Protein AF-0000000080696019 (afdb_homodimer)

Organism: NCBI:txid629263

Nearest PDB structures (foldseek):
  3uvj-assembly1_A  TM=7.712E-01  e=7.226E-07  Homo sapiens
  8sl4-assembly1_B  TM=6.353E-01  e=3.486E-06  Homo sapiens
  7pdf-assembly1_A  TM=6.226E-01  e=7.206E-06  Bos taurus
  7d9t-assembly1_A  TM=6.934E-01  e=1.098E-04  Homo sapiens
  6r4p-assembly1_A  TM=6.340E-01  e=4.169E-05  Bos taurus

Sequence (594 aa):
GDLARQLRTSFAPPVPEPEPLPEPEYEGEEDDSEDPYLEPEEKPAPKVSARSSEAKPRLPAPPVQRRIVAEEDEDDDDEDPFADLRDQSDNSPAVRPVAASAAPVEPHNSAVLAVQLGAQDQFRRLPRARLTELLQRYRDCLDQAASLYESELHTLNDGSTLMLFHSHESGDDYLTNAICCGELLRALSHALQIEVADSGITLQLQLGLTLGEGLSGLSQIDLLLTETAQDALALSQHSRNLLLVERRINDDPLIRQRARIRPIASPEGACCVERLMEPYPSMLERQLARMHESNKAGDLARQLRTSFAPPVPEPEPLPEPEYEGEEDDSEDPYLEPEEKPAPKVSARSSEAKPRLPAPPVQRRIVAEEDEDDDDEDPFADLRDQSDNSPAVRPVAASAAPVEPHNSAVLAVQLGAQDQFRRLPRARLTELLQRYRDCLDQAASLYESELHTLNDGSTLMLFHSHESGDDYLTNAICCGELLRALSHALQIEVADSGITLQLQLGLTLGEGLSGLSQIDLLLTETAQDALALSQHSRNLLLVERRINDDPLIRQRARIRPIASPEGACCVERLMEPYPSMLERQLARMHESNKA

Foldseek 3Di:
DPVPDDDDDDDPPPPDPPDPPDPPPPPPDDDPDDDDDDDDDDDDDDDDDDDDDDDDPDPDDDDDPPPPPPDDPDDDPPPLVCVVVPPPPPPPPPPDPPDDPPDPPPWWKKKKKKKDKPPCVLVVLDDPVLSVVLLVVLVVLVVLLCVVLVWDWDADPSRMIITMFTCVVVPPCSLVSSVLSLVLSLVVVVVSCVSCVPRPDDIWMFMFMEMDIDQPPDDPVRNCPDPRNVVGNVRRVPQRSWHKYAQVSCVDPVCVVFFDKADDPPPPRIITTPGTDPPSVVVSVVSNVVVVVVVVD/DDDPPDDPDDDDDPPDPPDDPPDDDPPDDPPDDDPDPPPPDDPDPDPDDDDDDDDPDPPDDPDDPDPPPPDDPDDDPPPPVCVVVPPPPPPPPPPDPPDDPPDPPPWWKKKKKKKDKPPCVLVVLDDPVLSVVLLVVLVVLVVLLCVVLVWDWDADPSRMIITMFTCVVVPPCSLVSSVLSLVLSLVVVVVSCVSCVPRPDDIWMFMFMEMDIDQPPDDPVRNCPDPRNVVGNVRRVPQRSWHKYAQVSCVDPVCVVFFDWADDPPPPRIITTPGTDPPSVVVSVVSNVVVVVVVVD

Secondary structure (DSSP, 8-state):
--TTS---------------------------------------------------------------------------TTGGG-----------------------EEEEEEEEE--GGGGGGS-HHHHHHHHHHHHHHHHHHHHHTT-EEEE-TTS-EEEEEEHHHHGGGHHHHHHHHHHHHHHHHHHHHHHTTTTT----EEEEEEEEES-TT--HHHHHTSHHHHHHHHHHTT-SSSEEEEHHHHT-HHHHHHEEEEE-SSSTTEEEEEEEPTTHHHHHHHHHHHHHHHHH-/---TT---------------------------------------------------------------------------TTGGG-----------------------EEEEEEEEE--GGGGGGS-HHHHHHHHHHHHHHHHHHHHHTT-EEEE-TTS-EEEEEEHHHHGGGHHHHHHHHHHHHHHHHHHHHHHTTTTT----EEEEEEEEES-TT--HHHHHHSHHHHHHHHHHTT-SSSEEEEHHHHT-HHHHHHEEEEE-SSSTTEEEEEEEPTTHHHHHHHHHHHHHHHHH-

pLDDT: mean 70.82, std 32.26, range [16.31, 98.88]

Radius of gyration: 39.08 Å; Cα contacts (8 Å, |Δi|>4): 687; chains: 2; bounding box: 134×98×123 Å

Solvent-accessible surface area (backbone atoms only — not comparable to full-atom values): 36698 Å² total; per-residue (Å²): 135,72,100,76,74,69,97,85,81,73,86,66,75,75,75,76,76,78,74,77,73,80,70,80,77,78,80,77,79,70,85,75,86,71,85,79,87,83,76,85,85,76,87,80,82,84,78,90,80,80,82,87,80,85,82,80,80,80,79,77,81,80,81,85,80,79,80,77,80,74,79,82,78,84,79,81,79,80,72,60,82,61,61,78,69,60,71,79,72,78,73,69,73,78,74,67,78,82,73,74,87,66,70,83,69,70,74,38,50,25,33,34,35,20,40,34,76,41,72,60,75,56,54,73,76,43,56,66,71,57,44,52,50,48,53,48,51,50,49,50,51,51,50,52,48,28,60,76,61,67,32,50,78,45,76,47,93,88,64,35,32,41,36,35,25,40,27,86,78,51,44,90,43,19,60,58,42,48,52,51,46,52,52,47,50,52,56,49,47,54,59,53,39,61,77,36,40,54,70,78,55,67,79,34,46,19,21,6,34,26,72,41,64,60,63,77,90,54,50,70,70,60,42,60,69,33,67,46,44,44,49,7,48,58,44,12,75,58,23,72,57,35,49,26,30,38,44,72,58,62,68,32,70,71,46,55,71,41,32,47,65,42,79,43,78,41,59,80,61,30,21,33,61,75,44,65,32,86,67,51,53,61,49,48,52,52,52,50,53,52,52,54,55,57,72,74,101,139,89,68,97,80,71,68,92,83,83,71,83,75,79,77,75,77,79,77,79,75,79,78,85,83,81,81,82,85,80,83,75,84,73,81,81,78,77,71,80,81,76,75,76,77,79,80,81,81,80,80,86,77,81,77,74,78,81,75,79,82,77,80,83,79,80,79,77,77,74,78,81,77,83,78,81,78,83,72,61,80,61,63,78,71,60,71,79,73,77,74,67,74,78,75,67,78,84,72,74,86,66,70,84,72,70,72,39,49,25,36,34,35,20,40,35,75,41,71,60,75,55,53,74,75,45,56,67,72,58,44,53,51,51,52,50,52,50,49,50,52,52,51,51,49,28,60,75,60,66,33,50,79,45,76,47,93,88,64,36,32,42,36,37,25,40,27,86,79,51,43,90,42,19,61,59,42,50,53,50,46,52,52,47,49,53,57,50,48,55,59,54,40,60,77,36,39,54,71,77,56,69,78,34,46,18,21,6,35,26,72,40,66,60,61,76,90,55,50,70,69,60,41,61,69,34,67,44,46,43,49,7,49,57,44,11,74,58,24,70,57,34,48,25,30,37,45,72,57,62,68,33,71,70,46,56,71,42,33,46,64,42,79,44,80,41,60,79,63,30,21,35,62,75,44,66,31,88,67,51,53,61,48,48,52,52,51,50,54,53,53,53,55,55,72,73,101

Structure (mmCIF, N/CA/C/O backbone):
data_AF-0000000080696019-model_v1
#
loop_
_entity.id
_entity.type
_entity.pdbx_description
1 polymer 'Membrane protein'
#
loop_
_atom_site.group_PDB
_atom_site.id
_atom_site.type_symbol
_atom_site.label_atom_id
_atom_site.label_alt_id
_atom_site.label_comp_id
_atom_site.label_asym_id
_atom_site.label_entity_id
_atom_site.label_seq_id
_atom_site.pdbx_PDB_ins_code
_atom_site.Cartn_x
_atom_site.Cartn_y
_atom_site.Cartn_z
_atom_site.occupancy
_atom_site.B_iso_or_equiv
_atom_site.auth_seq_id
_atom_site.auth_comp_id
_atom_site.auth_asym_id
_atom_site.auth_atom_id
_atom_site.pdbx_PDB_model_num
ATOM 1 N N . GLY A 1 1 ? -2.936 29.906 42.031 1 18.05 1 GLY A N 1
ATOM 2 C CA . GLY A 1 1 ? -2.238 31.156 42.25 1 18.05 1 GLY A CA 1
ATOM 3 C C . GLY A 1 1 ? -0.854 30.969 42.844 1 18.05 1 GLY A C 1
ATOM 4 O O . GLY A 1 1 ? 0.112 30.734 42.125 1 18.05 1 GLY A O 1
ATOM 5 N N . ASP A 1 2 ? -0.744 31.359 44.125 1 22.27 2 ASP A N 1
ATOM 6 C CA . ASP A 1 2 ? 0.307 31.781 45.062 1 22.27 2 ASP A CA 1
ATOM 7 C C . ASP A 1 2 ? 1.14 30.578 45.5 1 22.27 2 ASP A C 1
ATOM 9 O O . ASP A 1 2 ? 2.199 30.75 46.125 1 22.27 2 ASP A O 1
ATOM 13 N N . LEU A 1 3 ? 0.326 29.5 46.031 1 24.02 3 LEU A N 1
ATOM 14 C CA . LEU A 1 3 ? 0.935 28.547 46.938 1 24.02 3 LEU A CA 1
ATOM 15 C C . LEU A 1 3 ? 2.133 27.859 46.312 1 24.02 3 LEU A C 1
ATOM 17 O O . LEU A 1 3 ? 2.463 26.719 46.625 1 24.02 3 LEU A O 1
ATOM 21 N N . ALA A 1 4 ? 2.652 28.422 45.031 1 22.89 4 ALA A N 1
ATOM 22 C CA . ALA A 1 4 ? 3.656 28.141 44 1 22.89 4 ALA A CA 1
ATOM 23 C C . ALA A 1 4 ? 5.059 28.109 44.594 1 22.89 4 ALA A C 1
ATOM 25 O O . ALA A 1 4 ? 5.906 27.328 44.188 1 22.89 4 ALA A O 1
ATOM 26 N N . ARG A 1 5 ? 5.461 29.172 45.312 1 23.59 5 ARG A N 1
ATOM 27 C CA . ARG A 1 5 ? 6.742 29.875 45.344 1 23.59 5 ARG A CA 1
ATOM 28 C C . ARG A 1 5 ? 7.707 29.234 46.344 1 23.59 5 ARG A C 1
ATOM 30 O O . ARG A 1 5 ? 8.914 29.188 46.094 1 23.59 5 ARG A O 1
ATOM 37 N N . GLN A 1 6 ? 7.332 29.141 47.656 1 21.75 6 GLN A N 1
ATOM 38 C CA . GLN A 1 6 ? 8.188 29.609 48.719 1 21.75 6 GLN A CA 1
ATOM 39 C C . GLN A 1 6 ? 9.258 28.578 49.062 1 21.75 6 GLN A C 1
ATOM 41 O O . GLN A 1 6 ? 10.367 28.938 49.469 1 21.75 6 GLN A O 1
ATOM 46 N N . LEU A 1 7 ? 8.93 27.453 49.688 1 23.56 7 LEU A N 1
ATOM 47 C CA . LEU A 1 7 ? 9.75 27.016 50.812 1 23.56 7 LEU A CA 1
ATOM 48 C C . LEU A 1 7 ? 11.117 26.547 50.312 1 23.56 7 LEU A C 1
ATOM 50 O O .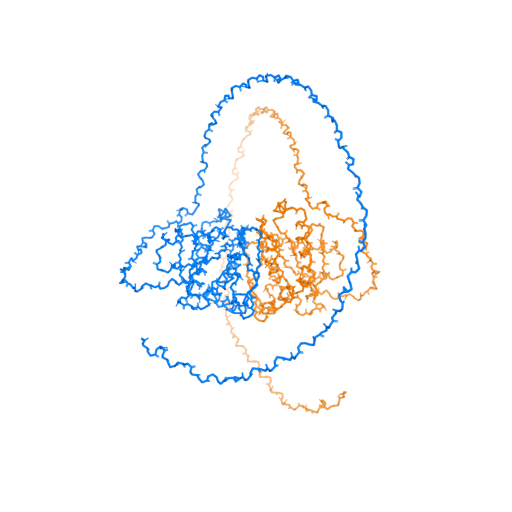 LEU A 1 7 ? 11.211 25.609 49.531 1 23.56 7 LEU A O 1
ATOM 54 N N . ARG A 1 8 ? 12.391 27.25 50.469 1 22.38 8 ARG A N 1
ATOM 55 C CA . ARG A 1 8 ? 13.688 27.797 50.094 1 22.38 8 ARG A CA 1
ATOM 56 C C . ARG A 1 8 ? 14.758 26.719 50.094 1 22.38 8 ARG A C 1
ATOM 58 O O . ARG A 1 8 ? 14.516 25.594 50.594 1 22.38 8 ARG A O 1
ATOM 65 N N . THR A 1 9 ? 16.094 27.078 50.656 1 24.16 9 THR A N 1
ATOM 66 C CA . THR A 1 9 ? 17.531 27.328 50.594 1 24.16 9 THR A CA 1
ATOM 67 C C . THR A 1 9 ? 18.297 26.203 51.281 1 24.16 9 THR A C 1
ATOM 69 O O . THR A 1 9 ? 19.469 25.953 50.969 1 24.16 9 THR A O 1
ATOM 72 N N . SER A 1 10 ? 17.906 25.828 52.5 1 23.91 10 SER A N 1
ATOM 73 C CA . SER A 1 10 ? 19.016 25.844 53.469 1 23.91 10 SER A CA 1
ATOM 74 C C . SER A 1 10 ? 19.969 24.672 53.219 1 23.91 10 SER A C 1
ATOM 76 O O . SER A 1 10 ? 21.188 24.844 53.25 1 23.91 10 SER A O 1
ATOM 78 N N . PHE A 1 11 ? 19.688 23.484 53.75 1 24.69 11 PHE A N 1
ATOM 79 C CA . PHE A 1 11 ? 20.594 22.719 54.594 1 24.69 11 PHE A CA 1
ATOM 80 C C . PHE A 1 11 ? 21.547 21.891 53.75 1 24.69 11 PHE A C 1
ATOM 82 O O . PHE A 1 11 ? 21.25 20.734 53.406 1 24.69 11 PHE A O 1
ATOM 89 N N . ALA A 1 12 ? 22.172 22.453 52.75 1 26.45 12 ALA A N 1
ATOM 90 C CA . ALA A 1 12 ? 22.938 21.656 51.812 1 26.45 12 ALA A CA 1
ATOM 91 C C . ALA A 1 12 ? 24.156 21.016 52.5 1 26.45 12 ALA A C 1
ATOM 93 O O . ALA A 1 12 ? 25.094 21.719 52.906 1 26.45 12 ALA A O 1
ATOM 94 N N . PRO A 1 13 ? 24.031 19.984 53.312 1 27.7 13 PRO A N 1
ATOM 95 C CA . PRO A 1 13 ? 25.266 19.812 54.094 1 27.7 13 PRO A CA 1
ATOM 96 C C . PRO A 1 13 ? 26.531 19.891 53.25 1 27.7 13 PRO A C 1
ATOM 98 O O . PRO A 1 13 ? 26.469 19.625 52.031 1 27.7 13 PRO A O 1
ATOM 101 N N . PRO A 1 14 ? 27.688 20.453 53.75 1 28.67 14 PRO A N 1
ATOM 102 C CA . PRO A 1 14 ? 28.938 20.844 53.125 1 28.67 14 PRO A CA 1
ATOM 103 C C . PRO A 1 14 ? 29.719 19.641 52.562 1 28.67 14 PRO A C 1
ATOM 105 O O . PRO A 1 14 ? 30.078 18.734 53.312 1 28.67 14 PRO A O 1
ATOM 108 N N . VAL A 1 15 ? 29.297 18.734 51.844 1 32.06 15 VAL A N 1
ATOM 109 C CA . VAL A 1 15 ? 30.125 17.531 51.781 1 32.06 15 VAL A CA 1
ATOM 110 C C . VAL A 1 15 ? 31.594 17.938 51.594 1 32.06 15 VAL A C 1
ATOM 112 O O . VAL A 1 15 ? 31.906 18.75 50.719 1 32.06 15 VAL A O 1
ATOM 115 N N . PRO A 1 16 ? 32.438 17.547 52.469 1 28.2 16 PRO A N 1
ATOM 116 C CA . PRO A 1 16 ? 33.844 17.984 52.719 1 28.2 16 PRO A CA 1
ATOM 117 C C . PRO A 1 16 ? 34.688 17.906 51.438 1 28.2 16 PRO A C 1
ATOM 119 O O . PRO A 1 16 ? 34.375 17.156 50.531 1 28.2 16 PRO A O 1
ATOM 122 N N . GLU A 1 17 ? 35.5 18.922 51.156 1 29.72 17 GLU A N 1
ATOM 123 C CA . GLU A 1 17 ? 36.375 19.297 50.031 1 29.72 17 GLU A CA 1
ATOM 124 C C . GLU A 1 17 ? 37.438 18.234 49.781 1 29.72 17 GLU A C 1
ATOM 126 O O . GLU A 1 17 ? 38.25 17.953 50.688 1 29.72 17 GLU A O 1
ATOM 131 N N . PRO A 1 18 ? 37.031 17 49.25 1 30.73 18 PRO A N 1
ATOM 132 C CA . PRO A 1 18 ? 38.156 16.078 49.406 1 30.73 18 PRO A CA 1
ATOM 133 C C . PRO A 1 18 ? 39.5 16.75 49.094 1 30.73 18 PRO A C 1
ATOM 135 O O . PRO A 1 18 ? 39.562 17.719 48.344 1 30.73 18 PRO A O 1
ATOM 138 N N . GLU A 1 19 ? 40.531 16.531 49.906 1 29.19 19 GLU A N 1
ATOM 139 C CA . GLU A 1 19 ? 41.875 17.078 50 1 29.19 19 GLU A CA 1
ATOM 140 C C . GLU A 1 19 ? 42.625 16.906 48.719 1 29.19 19 GLU A C 1
ATOM 142 O O . GLU A 1 19 ? 42.531 15.875 48.062 1 29.19 19 GLU A O 1
ATOM 147 N N . PRO A 1 20 ? 43.094 18.031 48 1 30.77 20 PRO A N 1
ATOM 148 C CA . PRO A 1 20 ? 43.719 18.109 46.688 1 30.77 20 PRO A CA 1
ATOM 149 C C . PRO A 1 20 ? 44.906 17.172 46.562 1 30.77 20 PRO A C 1
ATOM 151 O O . PRO A 1 20 ? 45.781 17.141 47.406 1 30.77 20 PRO A O 1
ATOM 154 N N . LEU A 1 21 ? 44.719 15.93 46.188 1 30.25 21 LEU A N 1
ATOM 155 C CA . LEU A 1 21 ? 45.875 15.062 46.281 1 30.25 21 LEU A CA 1
ATOM 156 C C . LEU A 1 21 ? 47.125 15.766 45.719 1 30.25 21 LEU A C 1
ATOM 158 O O . LEU A 1 21 ? 47.031 16.547 44.781 1 30.25 21 LEU A O 1
ATOM 162 N N . PRO A 1 22 ? 48.219 15.766 46.5 1 29.58 22 PRO A N 1
ATOM 163 C CA . PRO A 1 22 ? 49.438 16.547 46.219 1 29.58 22 PRO A CA 1
ATOM 164 C C . PRO A 1 22 ? 50.031 16.234 44.844 1 29.58 22 PRO A C 1
ATOM 166 O O . PRO A 1 22 ? 50.156 15.055 44.469 1 29.58 22 PRO A O 1
ATOM 169 N N . GLU A 1 23 ? 49.781 16.953 43.781 1 28.62 23 GLU A N 1
ATOM 170 C CA . GLU A 1 23 ? 50.25 16.703 42.406 1 28.62 23 GLU A CA 1
ATOM 171 C C . GLU A 1 23 ? 51.75 16.453 42.375 1 28.62 23 GLU A C 1
ATOM 173 O O . GLU A 1 23 ? 52.531 17.203 43 1 28.62 23 GLU A O 1
ATOM 178 N N . PRO A 1 24 ? 52.219 15.289 42.281 1 28.38 24 PRO A N 1
ATOM 179 C CA . PRO A 1 24 ? 53.656 15.039 42.438 1 28.38 24 PRO A CA 1
ATOM 180 C C . PRO A 1 24 ? 54.531 16.016 41.656 1 28.38 24 PRO A C 1
ATOM 182 O O . PRO A 1 24 ? 54.062 16.547 40.625 1 28.38 24 PRO A O 1
ATOM 185 N N . GLU A 1 25 ? 55.375 16.75 42.188 1 24.66 25 GLU A N 1
ATOM 186 C CA . GLU A 1 25 ? 56.312 17.797 41.781 1 24.66 25 GLU A CA 1
ATOM 187 C C . GLU A 1 25 ? 57.312 17.266 40.75 1 24.66 25 GLU A C 1
ATOM 189 O O . GLU A 1 25 ? 58.25 16.547 41.125 1 24.66 25 GLU A O 1
ATOM 194 N N . TYR A 1 26 ? 56.969 16.531 39.719 1 22.7 26 TYR A N 1
ATOM 195 C CA . TYR A 1 26 ? 58.094 16 38.969 1 22.7 26 TYR A CA 1
ATOM 196 C C . TYR A 1 26 ? 59.031 17.125 38.5 1 22.7 26 TYR A C 1
ATOM 198 O O . TYR A 1 26 ? 58.594 18.109 37.938 1 22.7 26 TYR A O 1
ATOM 206 N N . GLU A 1 27 ? 60.219 17.344 39.062 1 22.92 27 GLU A N 1
ATOM 207 C CA . GLU A 1 27 ? 61.344 18.25 38.938 1 22.92 27 GLU A CA 1
ATOM 208 C C . GLU A 1 27 ? 62 18.172 37.562 1 22.92 27 GLU A C 1
ATOM 210 O O . GLU A 1 27 ? 62.719 17.219 37.281 1 22.92 27 GLU A O 1
ATOM 215 N N . GLY A 1 28 ? 61.25 18.141 36.438 1 21.44 28 GLY A N 1
ATOM 216 C CA . GLY A 1 28 ? 61.969 17.906 35.188 1 21.44 28 GLY A CA 1
ATOM 217 C C . GLY A 1 28 ? 63.094 18.922 34.938 1 21.44 28 GLY A C 1
ATOM 218 O O . GLY A 1 28 ? 62.875 20.125 35.094 1 21.44 28 GLY A O 1
ATOM 219 N N . GLU A 1 29 ? 64.312 18.672 35.062 1 21.03 29 GLU A N 1
ATOM 220 C CA . GLU A 1 29 ? 65.562 19.344 34.844 1 21.03 29 GLU A CA 1
ATOM 221 C C . GLU A 1 29 ? 65.688 19.859 33.406 1 21.03 29 GLU A C 1
ATOM 223 O O . GLU A 1 29 ? 65.375 19.156 32.469 1 21.03 29 GLU A O 1
ATOM 228 N N . GLU A 1 30 ? 65.75 21.156 33.125 1 21.41 30 GLU A N 1
ATOM 229 C CA . GLU A 1 30 ? 65.875 22.078 31.984 1 21.41 30 GLU A CA 1
ATOM 230 C C . GLU A 1 30 ? 67.125 21.859 31.188 1 21.41 30 GLU A C 1
ATOM 232 O O . GLU A 1 30 ? 67.375 22.547 30.188 1 21.41 30 GLU A O 1
ATOM 237 N N . ASP A 1 31 ? 67.562 20.828 30.672 1 22.62 31 ASP A N 1
ATOM 238 C CA . ASP A 1 31 ? 68.875 21 30.109 1 22.62 31 ASP A CA 1
ATOM 239 C C . ASP A 1 31 ? 68.875 21.953 28.922 1 22.62 31 ASP A C 1
ATOM 241 O O . ASP A 1 31 ? 68.062 21.797 28.016 1 22.62 31 ASP A O 1
ATOM 245 N N . ASP A 1 32 ? 69.5 23.25 28.828 1 20.72 32 ASP A N 1
ATOM 246 C CA . ASP A 1 32 ? 69.75 24.453 28.047 1 20.72 32 ASP A CA 1
ATOM 247 C C . ASP A 1 32 ? 70.438 24.125 26.734 1 20.72 32 ASP A C 1
ATOM 249 O O . ASP A 1 32 ? 70.938 25.031 26.031 1 20.72 32 ASP A O 1
ATOM 253 N N . SER A 1 33 ? 70.812 22.953 26.234 1 20.8 33 SER A N 1
ATOM 254 C CA . SER A 1 33 ? 72 23.125 25.359 1 20.8 33 SER A CA 1
ATOM 255 C C . SER A 1 33 ? 71.625 23.859 24.078 1 20.8 33 SER A C 1
ATOM 257 O O . SER A 1 33 ? 70.562 23.656 23.531 1 20.8 33 SER A O 1
ATOM 259 N N . GLU A 1 34 ? 72.312 25.047 23.609 1 20.45 34 GLU A N 1
ATOM 260 C CA . GLU A 1 34 ? 72.5 26.141 22.641 1 20.45 34 GLU A CA 1
ATOM 261 C C . GLU A 1 34 ? 72.812 25.594 21.25 1 20.45 34 GLU A C 1
ATOM 263 O O . GLU A 1 34 ? 72.938 26.375 20.312 1 20.45 34 GLU A O 1
ATOM 268 N N . ASP A 1 35 ? 72.375 24.484 20.672 1 21.81 35 ASP A N 1
ATOM 269 C CA . ASP A 1 35 ? 73.312 24.297 19.547 1 21.81 35 ASP A CA 1
ATOM 270 C C . ASP A 1 35 ? 73.125 25.375 18.5 1 21.81 35 ASP A C 1
ATOM 272 O O . ASP A 1 35 ? 72 25.859 18.297 1 21.81 35 ASP A O 1
ATOM 276 N N . PRO A 1 36 ? 74.125 25.766 17.516 1 21.39 36 PRO A N 1
ATOM 277 C CA . PRO A 1 36 ? 74.688 26.828 16.672 1 21.39 36 PRO A CA 1
ATOM 278 C C . PRO A 1 36 ? 74 26.906 15.312 1 21.39 36 PRO A C 1
ATOM 280 O O . PRO A 1 36 ? 74.375 27.766 14.492 1 21.39 36 PRO A O 1
ATOM 283 N N . TYR A 1 37 ? 73.062 26.062 14.852 1 19.78 37 TYR A N 1
ATOM 284 C CA . TYR A 1 37 ? 73.25 25.828 13.43 1 19.78 37 TYR A CA 1
ATOM 285 C C . TYR A 1 37 ? 73.062 27.125 12.633 1 19.78 37 TYR A C 1
ATOM 287 O O . TYR A 1 37 ? 72.375 28.047 13.078 1 19.78 37 TYR A O 1
ATOM 295 N N . LEU A 1 38 ? 73.75 27.188 11.328 1 19.08 38 LEU A N 1
ATOM 296 C CA . LEU A 1 38 ? 74.312 28.016 10.258 1 19.08 38 LEU A CA 1
ATOM 297 C C . LEU A 1 38 ? 73.188 28.625 9.422 1 19.08 38 LEU A C 1
ATOM 299 O O . LEU A 1 38 ? 72.062 28.047 9.32 1 19.08 38 LEU A O 1
ATOM 303 N N . GLU A 1 39 ? 73.375 29.891 8.977 1 19.05 39 GLU A N 1
ATOM 304 C CA . GLU A 1 39 ? 72.812 31.062 8.312 1 19.05 39 GLU A CA 1
ATOM 305 C C . GLU A 1 39 ? 72.562 30.797 6.836 1 19.05 39 GLU A C 1
ATOM 307 O O . GLU A 1 39 ? 72.125 31.688 6.098 1 19.05 39 GLU A O 1
ATOM 312 N N . PRO A 1 40 ? 71.875 29.656 6.336 1 19.97 40 PRO A N 1
ATOM 313 C CA . PRO A 1 40 ? 72.188 29.719 4.906 1 19.97 40 PRO A CA 1
ATOM 314 C C . PRO A 1 40 ? 71.688 31.016 4.25 1 19.97 40 PRO A C 1
ATOM 316 O O . PRO A 1 40 ? 70.75 31.656 4.758 1 19.97 40 PRO A O 1
ATOM 319 N N . GLU A 1 41 ? 72.312 31.328 3 1 17.88 41 GLU A N 1
ATOM 320 C CA . GLU A 1 41 ? 72.625 32.375 2.033 1 17.88 41 GLU A CA 1
ATOM 321 C C . GLU A 1 41 ? 71.375 32.719 1.199 1 17.88 41 GLU A C 1
ATOM 323 O O . GLU A 1 41 ? 70.5 31.875 0.94 1 17.88 41 GLU A O 1
ATOM 328 N N . GLU A 1 42 ? 71.188 34.031 0.863 1 17.8 42 GLU A N 1
ATOM 329 C CA . GLU A 1 42 ? 70.375 35.062 0.314 1 17.8 42 GLU A CA 1
ATOM 330 C C . GLU A 1 42 ? 70.125 34.875 -1.178 1 17.8 42 GLU A C 1
ATOM 332 O O . GLU A 1 42 ? 69.375 35.625 -1.8 1 17.8 42 GLU A O 1
ATOM 337 N N . LYS A 1 43 ? 70.375 33.75 -1.984 1 18.91 43 LYS A N 1
ATOM 338 C CA . LYS A 1 43 ? 70.688 34.312 -3.299 1 18.91 43 LYS A CA 1
ATOM 339 C C . LYS A 1 43 ? 69.438 34.938 -3.934 1 18.91 43 LYS A C 1
ATOM 341 O O . LYS A 1 43 ? 68.312 34.438 -3.766 1 18.91 43 LYS A O 1
ATOM 346 N N . PRO A 1 44 ? 69.562 36.062 -4.75 1 18.3 44 PRO A N 1
ATOM 347 C CA . PRO A 1 44 ? 68.812 37.156 -5.367 1 18.3 44 PRO A CA 1
ATOM 348 C C . PRO A 1 44 ? 67.938 36.719 -6.543 1 18.3 44 PRO A C 1
ATOM 350 O O . PRO A 1 44 ? 68.312 35.844 -7.297 1 18.3 44 PRO A O 1
ATOM 353 N N . ALA A 1 45 ? 66.688 36.625 -6.402 1 19.48 45 ALA A N 1
ATOM 354 C CA . ALA A 1 45 ? 65.688 36.344 -7.438 1 19.48 45 ALA A CA 1
ATOM 355 C C . ALA A 1 45 ? 65.875 37.281 -8.625 1 19.48 45 ALA A C 1
ATOM 357 O O . ALA A 1 45 ? 65.875 38.531 -8.461 1 19.48 45 ALA A O 1
ATOM 358 N N . PRO A 1 46 ? 66.312 36.781 -9.82 1 17.7 46 PRO A N 1
ATOM 359 C CA . PRO A 1 46 ? 66.625 37.594 -11 1 17.7 46 PRO A CA 1
ATOM 360 C C . PRO A 1 46 ? 65.375 38.312 -11.539 1 17.7 46 PRO A C 1
ATOM 362 O O . PRO A 1 46 ? 64.25 37.938 -11.164 1 17.7 46 PRO A O 1
ATOM 365 N N . LYS A 1 47 ? 65.375 38.781 -12.914 1 17.94 47 LYS A N 1
ATOM 366 C CA . LYS A 1 47 ? 65.25 39.938 -13.797 1 17.94 47 LYS A CA 1
ATOM 367 C C . LYS A 1 47 ? 63.969 39.844 -14.625 1 17.94 47 LYS A C 1
ATOM 369 O O . LYS A 1 47 ? 63.594 40.812 -15.305 1 17.94 47 LYS A O 1
ATOM 374 N N . VAL A 1 48 ? 63.125 38.719 -14.758 1 20.28 48 VAL A N 1
ATOM 375 C CA . VAL A 1 48 ? 62.75 38.625 -16.172 1 20.28 48 VAL A CA 1
ATOM 376 C C . VAL A 1 48 ? 61.781 39.75 -16.531 1 20.28 48 VAL A C 1
ATOM 378 O O . VAL A 1 48 ? 60.969 40.156 -15.695 1 20.28 48 VAL A O 1
ATOM 381 N N . SER A 1 49 ? 61.938 40.375 -17.812 1 16.31 49 SER A N 1
ATOM 382 C CA . SER A 1 49 ? 61.625 41.531 -18.656 1 16.31 49 SER A CA 1
ATOM 383 C C . SER A 1 49 ? 60.156 41.5 -19.094 1 16.31 49 SER A C 1
ATOM 385 O O . SER A 1 49 ? 59.531 40.438 -19.109 1 16.31 49 SER A O 1
ATOM 387 N N . ALA A 1 50 ? 59.625 42.688 -19.5 1 18.44 50 ALA A N 1
ATOM 388 C CA . ALA A 1 50 ? 58.438 43.531 -19.656 1 18.44 50 ALA A CA 1
ATOM 389 C C . ALA A 1 50 ? 57.75 43.25 -20.969 1 18.44 50 ALA A C 1
ATOM 391 O O . ALA A 1 50 ? 56.875 44.031 -21.406 1 18.44 50 ALA A O 1
ATOM 392 N N . ARG A 1 51 ? 57.625 41.938 -21.453 1 19.5 51 ARG A N 1
ATOM 393 C CA . ARG A 1 51 ? 57.281 42 -22.875 1 19.5 51 ARG A CA 1
ATOM 394 C C . ARG A 1 51 ? 56.031 42.812 -23.094 1 19.5 51 ARG A C 1
ATOM 396 O O . ARG A 1 51 ? 55.188 42.906 -22.203 1 19.5 51 ARG A O 1
ATOM 403 N N . SER A 1 52 ? 55.75 43.25 -24.438 1 17.98 52 SER A N 1
ATOM 404 C CA . SER A 1 52 ? 55.188 44.281 -25.297 1 17.98 52 SER A CA 1
ATOM 405 C C . SER A 1 52 ? 53.656 44.125 -25.406 1 17.98 52 SER A C 1
ATOM 407 O O . SER A 1 52 ? 53.125 43.031 -25.203 1 17.98 52 SER A O 1
ATOM 409 N N . SER A 1 53 ? 52.875 45.188 -25.844 1 19.94 53 SER A N 1
ATOM 410 C CA . SER A 1 53 ? 51.688 46.062 -25.766 1 19.94 53 SER A CA 1
ATOM 411 C C . SER A 1 53 ? 50.625 45.625 -26.797 1 19.94 53 SER A C 1
ATOM 413 O O . SER A 1 53 ? 49.625 46.281 -26.969 1 19.94 53 SER A O 1
ATOM 415 N N . GLU A 1 54 ? 50.781 44.406 -27.516 1 20.05 54 GLU A N 1
ATOM 416 C CA . GLU A 1 54 ? 50.156 44.594 -28.828 1 20.05 54 GLU A CA 1
ATOM 417 C C . GLU A 1 54 ? 48.656 44.812 -28.672 1 20.05 54 GLU A C 1
ATOM 419 O O . GLU A 1 54 ? 48.031 44.281 -27.75 1 20.05 54 GLU A O 1
ATOM 424 N N . ALA A 1 55 ? 48.062 45.656 -29.656 1 19.81 55 ALA A N 1
ATOM 425 C CA . ALA A 1 55 ? 46.906 46.5 -29.891 1 19.81 55 ALA A CA 1
ATOM 426 C C . ALA A 1 55 ? 45.625 45.656 -30.062 1 19.81 55 ALA A C 1
ATOM 428 O O . ALA A 1 55 ? 45.688 44.562 -30.625 1 19.81 55 ALA A O 1
ATOM 429 N N . LYS A 1 56 ? 44.531 45.969 -29.422 1 22.2 56 LYS A N 1
ATOM 430 C CA . LYS A 1 56 ? 43.188 45.562 -29.062 1 22.2 56 LYS A CA 1
ATOM 431 C C . LYS A 1 56 ? 42.25 45.594 -30.25 1 22.2 56 LYS A C 1
ATOM 433 O O . LYS A 1 56 ? 41.875 46.688 -30.719 1 22.2 56 LYS A O 1
ATOM 438 N N . PRO A 1 57 ? 42.438 44.688 -31.328 1 24.23 57 PRO A N 1
ATOM 439 C CA . PRO A 1 57 ? 41.594 44.969 -32.5 1 24.23 57 PRO A CA 1
ATOM 440 C C . PRO A 1 57 ? 40.094 45.031 -32.156 1 24.23 57 PRO A C 1
ATOM 442 O O . PRO A 1 57 ? 39.656 44.344 -31.219 1 24.23 57 PRO A O 1
ATOM 445 N N . ARG A 1 58 ? 39.375 46.062 -32.531 1 23.86 58 ARG A N 1
ATOM 446 C CA . ARG A 1 58 ? 38.031 46.656 -32.281 1 23.86 58 ARG A CA 1
ATOM 447 C C . ARG A 1 58 ? 36.938 45.781 -32.906 1 23.86 58 ARG A C 1
ATOM 449 O O . ARG A 1 58 ? 36.906 45.562 -34.094 1 23.86 58 ARG A O 1
ATOM 456 N N . LEU A 1 59 ? 36.594 44.656 -32.219 1 24.77 59 LEU A N 1
ATOM 457 C CA . LEU A 1 59 ? 35.625 43.688 -32.75 1 24.77 59 LEU A CA 1
ATOM 458 C C . LEU A 1 59 ? 34.312 44.375 -33.094 1 24.77 59 LEU A C 1
ATOM 460 O O . LEU A 1 59 ? 33.812 45.25 -32.344 1 24.77 59 LEU A O 1
ATOM 464 N N . PRO A 1 60 ? 33.938 44.344 -34.438 1 26.69 60 PRO A N 1
ATOM 465 C CA . PRO A 1 60 ? 32.781 45 -35.062 1 26.69 60 PRO A CA 1
ATOM 466 C C . PRO A 1 60 ? 31.469 44.688 -34.375 1 26.69 60 PRO A C 1
ATOM 468 O O . PRO A 1 60 ? 31.359 43.656 -33.688 1 26.69 60 PRO A O 1
ATOM 471 N N . ALA A 1 61 ? 30.469 45.625 -34.344 1 27.98 61 ALA A N 1
ATOM 472 C CA . ALA A 1 61 ? 29.234 45.906 -33.625 1 27.98 61 ALA A CA 1
ATOM 473 C C . ALA A 1 61 ? 28.141 44.906 -34 1 27.98 61 ALA A C 1
ATOM 475 O O . ALA A 1 61 ? 27.891 44.688 -35.188 1 27.98 61 ALA A O 1
ATOM 476 N N . PRO A 1 62 ? 27.875 43.875 -33.156 1 27.64 62 PRO A N 1
ATOM 477 C CA . PRO A 1 62 ? 26.969 42.75 -33.5 1 27.64 62 PRO A CA 1
ATOM 478 C C . PRO A 1 62 ? 25.578 43.25 -33.906 1 27.64 62 PRO A C 1
ATOM 480 O O . PRO A 1 62 ? 25.156 44.312 -33.469 1 27.64 62 PRO A O 1
ATOM 483 N N . PRO A 1 63 ? 25.016 42.812 -35.062 1 29.95 63 PRO A N 1
ATOM 484 C CA . PRO A 1 63 ? 23.766 43.219 -35.688 1 29.95 63 PRO A CA 1
ATOM 485 C C . PRO A 1 63 ? 22.562 43.094 -34.781 1 29.95 63 PRO A C 1
ATOM 487 O O . PRO A 1 63 ? 22.578 42.281 -33.844 1 29.95 63 PRO A O 1
ATOM 490 N N . VAL A 1 64 ? 21.562 44 -34.844 1 25.45 64 VAL A N 1
ATOM 491 C CA . VAL A 1 64 ? 20.375 44.344 -34.062 1 25.45 64 VAL A CA 1
ATOM 492 C C . VAL A 1 64 ? 19.359 43.188 -34.156 1 25.45 64 VAL A C 1
ATOM 494 O O . VAL A 1 64 ? 19 42.75 -35.25 1 25.45 64 VAL A O 1
ATOM 497 N N . GLN A 1 65 ? 19.25 42.375 -33.156 1 24.28 65 GLN A N 1
ATOM 498 C CA . GLN A 1 65 ? 18.406 41.219 -32.938 1 24.28 65 GLN A CA 1
ATOM 499 C C . GLN A 1 65 ? 16.922 41.562 -33.031 1 24.28 65 GLN A C 1
ATOM 501 O O . GLN A 1 65 ? 16.438 42.469 -32.312 1 24.28 65 GLN A O 1
ATOM 506 N N . ARG A 1 66 ? 16.312 41.531 -34.281 1 26.45 66 ARG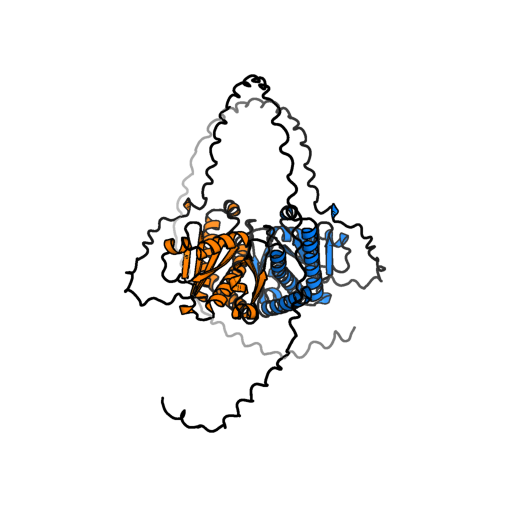 A N 1
ATOM 507 C CA . ARG A 1 66 ? 14.883 41.75 -34.5 1 26.45 66 ARG A CA 1
ATOM 508 C C . ARG A 1 66 ? 14.031 40.906 -33.562 1 26.45 66 ARG A C 1
ATOM 510 O O . ARG A 1 66 ? 14.242 39.688 -33.469 1 26.45 66 ARG A O 1
ATOM 517 N N . ARG A 1 67 ? 13.203 41.469 -32.688 1 26.34 67 ARG A N 1
ATOM 518 C CA . ARG A 1 67 ? 12.258 41.062 -31.656 1 26.34 67 ARG A CA 1
ATOM 519 C C . ARG A 1 67 ? 11.094 40.281 -32.281 1 26.34 67 ARG A C 1
ATOM 521 O O . ARG A 1 67 ? 10.281 40.844 -33 1 26.34 67 ARG A O 1
ATOM 528 N N . ILE A 1 68 ? 11.312 39.094 -32.812 1 25.34 68 ILE A N 1
ATOM 529 C CA . ILE A 1 68 ? 10.148 38.375 -33.344 1 25.34 68 ILE A CA 1
ATOM 530 C C . ILE A 1 68 ? 9.133 38.156 -32.219 1 25.34 68 ILE A C 1
ATOM 532 O O . ILE A 1 68 ? 9.461 37.562 -31.188 1 25.34 68 ILE A O 1
ATOM 536 N N . VAL A 1 69 ? 8.07 38.938 -32.094 1 22.27 69 VAL A N 1
ATOM 537 C CA . VAL A 1 69 ? 6.891 38.875 -31.234 1 22.27 69 VAL A CA 1
ATOM 538 C C . VAL A 1 69 ? 6.184 37.531 -31.391 1 22.27 69 VAL A C 1
ATOM 540 O O . VAL A 1 69 ? 5.715 37.188 -32.469 1 22.27 69 VAL A O 1
ATOM 543 N N . ALA A 1 70 ? 6.605 36.5 -30.703 1 25.69 70 ALA A N 1
ATOM 544 C CA . ALA A 1 70 ? 5.934 35.219 -30.656 1 25.69 70 ALA A CA 1
ATOM 545 C C . ALA A 1 70 ? 4.445 35.375 -30.359 1 25.69 70 ALA A C 1
ATOM 547 O O . ALA A 1 70 ? 4.07 36.094 -29.422 1 25.69 70 ALA A O 1
ATOM 548 N N . GLU A 1 71 ? 3.619 35.156 -31.297 1 26.8 71 GLU A N 1
ATOM 549 C CA . GLU A 1 71 ? 2.17 35.031 -31.203 1 26.8 71 GLU A CA 1
ATOM 550 C C . GLU A 1 71 ? 1.78 34.156 -30 1 26.8 71 GLU A C 1
ATOM 552 O O . GLU A 1 71 ? 2.389 33.125 -29.766 1 26.8 71 GLU A O 1
ATOM 557 N N . GLU A 1 72 ? 1.148 34.688 -28.922 1 27.5 72 GLU A N 1
ATOM 558 C CA . GLU A 1 72 ? 0.513 34.156 -27.719 1 27.5 72 GLU A CA 1
ATOM 559 C C . GLU A 1 72 ? -0.37 32.969 -28.047 1 27.5 72 GLU A C 1
ATOM 561 O O . GLU A 1 72 ? -1.32 33.062 -28.828 1 27.5 72 GLU A O 1
ATOM 566 N N . ASP A 1 73 ? 0.143 31.734 -28.109 1 30.47 73 ASP A N 1
ATOM 567 C CA . ASP A 1 73 ? -0.647 30.516 -28.219 1 30.47 73 ASP A CA 1
ATOM 568 C C . ASP A 1 73 ? -1.8 30.516 -27.219 1 30.47 73 ASP A C 1
ATOM 570 O O . ASP A 1 73 ? -1.635 30.938 -26.078 1 30.47 73 ASP A O 1
ATOM 574 N N . GLU A 1 74 ? -3.084 30.344 -27.641 1 31.83 74 GLU A N 1
ATOM 575 C CA . GLU A 1 74 ? -4.375 30.125 -27 1 31.83 74 GLU A CA 1
ATOM 576 C C . GLU A 1 74 ? -4.293 29 -25.953 1 31.83 74 GLU A C 1
ATOM 578 O O . GLU A 1 74 ? -3.797 27.906 -26.25 1 31.83 74 GLU A O 1
ATOM 583 N N . ASP A 1 75 ? -4.305 29.234 -24.625 1 33.59 75 ASP A N 1
ATOM 584 C CA . ASP A 1 75 ? -4.32 28.5 -23.359 1 33.59 75 ASP A CA 1
ATOM 585 C C . ASP A 1 75 ? -5.363 27.375 -23.391 1 33.59 75 ASP A C 1
ATOM 587 O O . ASP A 1 75 ? -6.539 27.625 -23.672 1 33.59 75 ASP A O 1
ATOM 591 N N . ASP A 1 76 ? -5.031 26.141 -23.672 1 37.88 76 ASP A N 1
ATOM 592 C CA . ASP A 1 76 ? -5.805 24.922 -23.438 1 37.88 76 ASP A CA 1
ATOM 593 C C . ASP A 1 76 ? -6.504 24.969 -22.094 1 37.88 76 ASP A C 1
ATOM 595 O O . ASP A 1 76 ? -5.844 25.078 -21.047 1 37.88 76 ASP A O 1
ATOM 599 N N . ASP A 1 77 ? -7.809 25.328 -21.922 1 38.53 77 ASP A N 1
ATOM 600 C CA . ASP A 1 77 ? -8.758 25.297 -20.812 1 38.53 77 ASP A CA 1
ATOM 601 C C . ASP A 1 77 ? -8.734 23.938 -20.109 1 38.53 77 ASP A C 1
ATOM 603 O O . ASP A 1 77 ? -9.172 22.938 -20.672 1 38.53 77 ASP A O 1
ATOM 607 N N . ASP A 1 78 ? -7.758 23.562 -19.344 1 39.94 78 ASP A N 1
ATOM 608 C CA . ASP A 1 78 ? -7.836 22.484 -18.375 1 39.94 78 ASP A CA 1
ATOM 609 C C . ASP A 1 78 ? -9.188 22.469 -17.672 1 39.94 78 ASP A C 1
ATOM 611 O O . ASP A 1 78 ? -9.398 23.188 -16.688 1 39.94 78 ASP A O 1
ATOM 615 N N . GLU A 1 79 ? -10.289 22.094 -18.281 1 43 79 GLU A N 1
ATOM 616 C CA . GLU A 1 79 ? -11.617 21.922 -17.719 1 43 79 GLU A CA 1
ATOM 617 C C . GLU A 1 79 ? -11.578 21 -16.5 1 43 79 GLU A C 1
ATOM 619 O O . GLU A 1 79 ? -11.07 19.875 -16.562 1 43 79 GLU A O 1
ATOM 624 N N . ASP A 1 80 ? -11.648 21.5 -15.289 1 44.5 80 ASP A N 1
ATOM 625 C CA . ASP A 1 80 ? -11.82 20.812 -14.008 1 44.5 80 ASP A CA 1
ATOM 626 C C . ASP A 1 80 ? -12.922 19.75 -14.094 1 44.5 80 ASP A C 1
ATOM 628 O O . ASP A 1 80 ? -14.094 20.078 -14.273 1 44.5 80 ASP A O 1
ATOM 632 N N . PRO A 1 81 ? -12.648 18.641 -14.391 1 49.25 81 PRO A N 1
ATOM 633 C CA . PRO A 1 81 ? -13.672 17.609 -14.57 1 49.25 81 PRO A CA 1
ATOM 634 C C . PRO A 1 81 ? -14.656 17.547 -13.406 1 49.25 81 PRO A C 1
ATOM 636 O O . PRO A 1 81 ? -15.711 16.906 -13.516 1 49.25 81 PRO A O 1
ATOM 639 N N . PHE A 1 82 ? -14.203 18 -12.266 1 45.03 82 PHE A N 1
ATOM 640 C CA . PHE A 1 82 ? -15.102 17.938 -11.117 1 45.03 82 PHE A CA 1
ATOM 641 C C . PHE A 1 82 ? -16 19.156 -11.062 1 45.03 82 PHE A C 1
ATOM 643 O O . PHE A 1 82 ? -16.766 19.328 -10.117 1 45.03 82 PHE A O 1
ATOM 650 N N . ALA A 1 83 ? -15.867 20 -12.008 1 47.97 83 ALA A N 1
ATOM 651 C CA . ALA A 1 83 ? -16.625 21.25 -12 1 47.97 83 ALA A CA 1
ATOM 652 C C . ALA A 1 83 ? -18.125 20.969 -11.883 1 47.97 83 ALA A C 1
ATOM 654 O O . ALA A 1 83 ? -18.828 21.641 -11.125 1 47.97 83 ALA A O 1
ATOM 655 N N . ASP A 1 84 ? -18.5 19.922 -12.547 1 49.03 84 ASP A N 1
ATOM 656 C CA . ASP A 1 84 ? -19.938 19.719 -12.688 1 49.03 84 ASP A CA 1
ATOM 657 C C . ASP A 1 84 ? -20.516 19.016 -11.461 1 49.03 84 ASP A C 1
ATOM 659 O O . ASP A 1 84 ? -21.734 18.875 -11.344 1 49.03 84 ASP A O 1
ATOM 663 N N . LEU A 1 85 ? -19.688 18.359 -10.789 1 43.09 85 LEU A N 1
ATOM 664 C CA . LEU A 1 85 ? -20.219 17.578 -9.664 1 43.09 85 LEU A CA 1
ATOM 665 C C . LEU A 1 85 ? -20.328 18.438 -8.414 1 43.09 85 LEU A C 1
ATOM 667 O O . LEU A 1 85 ? -20.688 17.938 -7.344 1 43.09 85 LEU A O 1
ATOM 671 N N . ARG A 1 86 ? -19.922 19.688 -8.477 1 38.44 86 ARG A N 1
ATOM 672 C CA . ARG A 1 86 ? -20.047 20.562 -7.316 1 38.44 86 ARG A CA 1
ATOM 673 C C . ARG A 1 86 ? -21.5 20.953 -7.086 1 38.44 86 ARG A C 1
ATOM 675 O O . ARG A 1 86 ? -22.109 21.672 -7.898 1 38.44 86 ARG A O 1
ATOM 682 N N . ASP A 1 87 ? -22.281 20.109 -6.516 1 39.91 87 ASP A N 1
ATOM 683 C CA . ASP A 1 87 ? -23.609 20.453 -6.035 1 39.91 87 ASP A CA 1
ATOM 684 C C . ASP A 1 87 ? -23.578 21.734 -5.207 1 39.91 87 ASP A C 1
ATOM 686 O O . ASP A 1 87 ? -22.656 21.953 -4.418 1 39.91 87 ASP A O 1
ATOM 690 N N . GLN A 1 88 ? -24.266 22.797 -5.617 1 37.31 88 GLN A N 1
ATOM 691 C CA . GLN A 1 88 ? -24.594 24.047 -4.926 1 37.31 88 GLN A CA 1
ATOM 692 C C . GLN A 1 88 ? -25.25 23.766 -3.574 1 37.31 88 GLN A C 1
ATOM 694 O O . GLN A 1 88 ? -26.281 24.359 -3.24 1 37.31 88 GLN A O 1
ATOM 699 N N . SER A 1 89 ? -25.188 22.641 -2.971 1 34 89 SER A N 1
ATOM 700 C CA . SER A 1 89 ? -25.906 22.656 -1.701 1 34 89 SER A CA 1
ATOM 701 C C . SER A 1 89 ? -25.422 23.766 -0.795 1 34 89 SER A C 1
ATOM 703 O O . SER A 1 89 ? -24.219 24.047 -0.734 1 34 89 SER A O 1
ATOM 705 N N . ASP A 1 90 ? -26.297 24.766 -0.522 1 32.56 90 ASP A N 1
ATOM 706 C CA . ASP A 1 90 ? -26.297 25.922 0.369 1 32.56 90 ASP A CA 1
ATOM 707 C C . ASP A 1 90 ? -25.797 25.531 1.762 1 32.56 90 ASP A C 1
ATOM 709 O O . ASP A 1 90 ? -26.594 25.266 2.66 1 32.56 90 ASP A O 1
ATOM 713 N N . ASN A 1 91 ? -25 24.594 1.91 1 32.25 91 ASN A N 1
ATOM 714 C CA . ASN A 1 91 ? -24.594 24.453 3.305 1 32.25 91 ASN A CA 1
ATOM 715 C C . ASN A 1 91 ? -24.047 25.75 3.867 1 32.25 91 ASN A C 1
ATOM 717 O O . ASN A 1 91 ? -22.922 26.156 3.531 1 32.25 91 ASN A O 1
ATOM 721 N N . SER A 1 92 ? -24.938 26.734 4.09 1 31.67 92 SER A N 1
ATOM 722 C CA . SER A 1 92 ? -24.672 27.922 4.887 1 31.67 92 SER A CA 1
ATOM 723 C C . SER A 1 92 ? -23.875 27.562 6.148 1 31.67 92 SER A C 1
ATOM 725 O O . SER A 1 92 ? -24.328 26.766 6.969 1 31.67 92 SER A O 1
ATOM 727 N N . PRO A 1 93 ? -22.625 27.625 6.086 1 31 93 PRO A N 1
ATOM 728 C CA . PRO A 1 93 ? -21.938 27.406 7.363 1 31 93 PRO A CA 1
ATOM 729 C C . PRO A 1 93 ? -22.547 28.219 8.508 1 31 93 PRO A C 1
ATOM 731 O O . PRO A 1 93 ? -22.828 29.406 8.336 1 31 93 PRO A O 1
ATOM 734 N N . ALA A 1 94 ? -23.438 27.656 9.32 1 32.56 94 ALA A N 1
ATOM 735 C CA . ALA A 1 94 ? -23.844 28.328 10.547 1 32.56 94 ALA A CA 1
ATOM 736 C C . ALA A 1 94 ? -22.656 28.969 11.25 1 32.56 94 ALA A C 1
ATOM 738 O O . ALA A 1 94 ? -21.719 28.281 11.664 1 32.56 94 ALA A O 1
ATOM 739 N N . VAL A 1 95 ? -22.297 30.156 10.828 1 32.09 95 VAL A N 1
ATOM 740 C CA . VAL A 1 95 ? -21.312 30.953 11.547 1 32.09 95 VAL A CA 1
ATOM 741 C C . VAL A 1 95 ? -21.688 31.047 13.023 1 32.09 95 VAL A C 1
ATOM 743 O O . VAL A 1 95 ? -22.734 31.609 13.367 1 32.09 95 VAL A O 1
ATOM 746 N N . ARG A 1 96 ? -21.516 29.953 13.758 1 29.45 96 ARG A N 1
ATOM 747 C CA . ARG A 1 96 ? -21.703 30.188 15.188 1 29.45 96 ARG A CA 1
ATOM 748 C C . ARG A 1 96 ? -20.953 31.438 15.648 1 29.45 96 ARG A C 1
ATOM 750 O O . ARG A 1 96 ? -19.938 31.797 15.07 1 29.45 96 ARG A O 1
ATOM 757 N N . PRO A 1 97 ? -21.625 32.312 16.391 1 32.75 97 PRO A N 1
ATOM 758 C CA . PRO A 1 97 ? -21.062 33.562 16.922 1 32.75 97 PRO A CA 1
ATOM 759 C C . PRO A 1 97 ? -19.672 33.344 17.531 1 32.75 97 PRO A C 1
ATOM 761 O O . PRO A 1 97 ? -19.375 32.281 18.062 1 32.75 97 PRO A O 1
ATOM 764 N N . VAL A 1 98 ? -18.703 34.094 17 1 34 98 VAL A N 1
ATOM 765 C CA . VAL A 1 98 ? -17.328 34.219 17.484 1 34 98 VAL A CA 1
ATOM 766 C C . VAL A 1 98 ? -17.344 34.469 18.984 1 34 98 VAL A C 1
ATOM 768 O O . VAL A 1 98 ? -17.828 35.5 19.453 1 34 98 VAL A O 1
ATOM 771 N N . ALA A 1 99 ? -17.547 33.469 19.828 1 33.22 99 ALA A N 1
ATOM 772 C CA . ALA A 1 99 ? -17.453 33.688 21.266 1 33.22 99 ALA A CA 1
ATOM 773 C C . ALA A 1 99 ? -16.328 34.625 21.625 1 33.22 99 ALA A C 1
ATOM 775 O O . ALA A 1 99 ? -15.43 34.875 20.797 1 33.22 99 ALA A O 1
ATOM 776 N N . ALA A 1 100 ? -16.266 35 23.016 1 37.41 100 ALA A N 1
ATOM 777 C CA . ALA A 1 100 ? -15.547 35.906 23.922 1 37.41 100 ALA A CA 1
ATOM 778 C C . ALA A 1 100 ? -14.039 35.781 23.75 1 37.41 100 ALA A C 1
ATOM 780 O O . ALA A 1 100 ? -13.547 34.75 23.297 1 37.41 100 ALA A O 1
ATOM 781 N N . SER A 1 101 ? -13.375 36.938 23.906 1 38.12 101 SER A N 1
ATOM 782 C CA . SER A 1 101 ? -11.938 37.156 23.906 1 38.12 101 SER A CA 1
ATOM 783 C C . SER A 1 101 ? -11.195 36.125 24.734 1 38.12 101 SER A C 1
ATOM 785 O O . SER A 1 101 ? -11.234 36.156 25.969 1 38.12 101 SER A O 1
ATOM 787 N N . ALA A 1 102 ? -11.383 34.906 24.484 1 39.34 102 ALA A N 1
ATOM 788 C CA . ALA A 1 102 ? -10.672 33.969 25.359 1 39.34 102 ALA A CA 1
ATOM 789 C C . ALA A 1 102 ? -9.234 34.438 25.594 1 39.34 102 ALA A C 1
ATOM 791 O O . ALA A 1 102 ? -8.664 35.156 24.766 1 39.34 102 ALA A O 1
ATOM 792 N N . ALA A 1 103 ? -8.727 34.375 26.828 1 43.28 103 ALA A N 1
ATOM 793 C CA . ALA A 1 103 ? -7.359 34.531 27.297 1 43.28 103 ALA A CA 1
ATOM 794 C C . ALA A 1 103 ? -6.355 34.062 26.25 1 43.28 103 ALA A C 1
ATOM 796 O O . ALA A 1 103 ? -6.668 33.188 25.438 1 43.28 103 ALA A O 1
ATOM 797 N N . PRO A 1 104 ? -5.305 34.875 25.969 1 44.97 104 PRO A N 1
ATOM 798 C CA . PRO A 1 104 ? -4.301 34.562 24.953 1 44.97 104 PRO A CA 1
ATOM 799 C C . PRO A 1 104 ? -3.928 33.094 24.922 1 44.97 104 PRO A C 1
ATOM 801 O O . PRO A 1 104 ? -3.518 32.531 25.953 1 44.97 104 PRO A O 1
ATOM 804 N N . VAL A 1 105 ? -4.738 32.25 24.328 1 50.28 105 VAL A N 1
ATOM 805 C CA . VAL A 1 105 ? -4.449 30.828 24.25 1 50.28 105 VAL A CA 1
ATOM 806 C C . VAL A 1 105 ? -2.98 30.609 23.875 1 50.28 105 VAL A C 1
ATOM 808 O O . VAL A 1 105 ? -2.498 31.172 22.891 1 50.28 105 VAL A O 1
ATOM 811 N N . GLU A 1 106 ? -2.018 30.516 24.938 1 58.47 106 GLU A N 1
ATOM 812 C CA . GLU A 1 106 ? -0.64 30.109 24.672 1 58.47 106 GLU A CA 1
ATOM 813 C C . GLU A 1 106 ? -0.542 29.281 23.406 1 58.47 106 GLU A C 1
ATOM 815 O O . GLU A 1 106 ? -1.419 28.453 23.125 1 58.47 106 GLU A O 1
ATOM 820 N N . PRO A 1 107 ? 0.295 29.828 22.484 1 70.31 107 PRO A N 1
ATOM 821 C CA . PRO A 1 107 ? 0.431 29.141 21.203 1 70.31 107 PRO A CA 1
ATOM 822 C C . PRO A 1 107 ? 0.663 27.625 21.359 1 70.31 107 PRO A C 1
ATOM 824 O O . PRO A 1 107 ? 1.567 27.219 22.078 1 70.31 107 PRO A O 1
ATOM 827 N N . HIS A 1 108 ? -0.38 26.906 21.094 1 89 108 HIS A N 1
ATOM 828 C CA . HIS A 1 108 ? -0.31 25.453 21.156 1 89 108 HIS A CA 1
ATOM 829 C C . HIS A 1 108 ? 0.176 24.859 19.828 1 89 108 HIS A C 1
ATOM 831 O O . HIS A 1 108 ? -0.021 25.469 18.766 1 89 108 HIS A O 1
ATOM 837 N N . ASN A 1 109 ? 0.992 23.859 19.969 1 94.94 109 ASN A N 1
ATOM 838 C CA . ASN A 1 109 ? 1.494 23.156 18.781 1 94.94 109 ASN A CA 1
ATOM 839 C C . ASN A 1 109 ? 0.376 22.438 18.047 1 94.94 109 ASN A C 1
ATOM 841 O O . ASN A 1 109 ? -0.549 21.906 18.672 1 94.94 109 ASN A O 1
ATOM 845 N N . SER A 1 110 ? 0.431 22.547 16.766 1 97.5 110 SER A N 1
ATOM 846 C CA . SER A 1 110 ? -0.509 21.828 15.922 1 97.5 110 SER A CA 1
ATOM 847 C C . SER A 1 110 ? 0.206 21.141 14.766 1 97.5 110 SER A C 1
ATOM 849 O O . SER A 1 110 ? 1.215 21.641 14.266 1 97.5 110 SER A O 1
ATOM 851 N N . ALA A 1 111 ? -0.247 19.984 14.461 1 98.38 111 ALA A N 1
ATOM 852 C CA . ALA A 1 111 ? 0.174 19.297 13.242 1 98.38 111 ALA A CA 1
ATOM 853 C C . ALA A 1 111 ? -0.878 19.422 12.141 1 98.38 111 ALA A C 1
ATOM 855 O O . ALA A 1 111 ? -2.08 19.391 12.422 1 98.38 111 ALA A O 1
ATOM 856 N N . VAL A 1 112 ? -0.39 19.656 10.938 1 98.75 112 VAL A N 1
ATOM 857 C CA . VAL A 1 112 ? -1.284 19.766 9.789 1 98.75 112 VAL A CA 1
ATOM 858 C C . VAL A 1 112 ? -0.993 18.656 8.797 1 98.75 112 VAL A C 1
ATOM 860 O O . VAL A 1 112 ? 0.105 18.578 8.242 1 98.75 112 VAL A O 1
ATOM 863 N N . LEU A 1 113 ? -1.963 17.766 8.602 1 98.88 113 LEU A N 1
ATOM 864 C CA . LEU A 1 113 ? -1.883 16.688 7.621 1 98.88 113 LEU A CA 1
ATOM 865 C C . LEU A 1 113 ? -2.682 17.047 6.367 1 98.88 113 LEU A C 1
ATOM 867 O O . LEU A 1 113 ? -3.904 17.188 6.426 1 98.88 113 LEU A O 1
ATOM 871 N N . ALA A 1 114 ? -1.984 17.188 5.258 1 98.88 114 ALA A N 1
ATOM 872 C CA . ALA A 1 114 ? -2.639 17.375 3.967 1 98.88 114 ALA A CA 1
ATOM 873 C C . ALA A 1 114 ? -2.877 16.031 3.275 1 98.88 114 ALA A C 1
ATOM 875 O O . ALA A 1 114 ? -1.98 15.188 3.219 1 98.88 114 ALA A O 1
ATOM 876 N N . VAL A 1 115 ? -4.094 15.828 2.77 1 98.56 115 VAL A N 1
ATOM 877 C CA . VAL A 1 115 ? -4.488 14.602 2.09 1 98.56 115 VAL A CA 1
ATOM 878 C C . VAL A 1 115 ? -5.137 14.938 0.75 1 98.56 115 VAL A C 1
ATOM 880 O O . VAL A 1 115 ? -6.047 15.766 0.685 1 98.56 115 VAL A O 1
ATOM 883 N N . GLN A 1 116 ? -4.699 14.266 -0.255 1 96.69 116 GLN A N 1
ATOM 884 C CA . GLN A 1 116 ? -5.316 14.469 -1.562 1 96.69 116 GLN A CA 1
ATOM 885 C C . GLN A 1 116 ? -5.234 13.203 -2.412 1 96.69 116 GLN A C 1
ATOM 887 O O . GLN A 1 116 ? -4.336 12.383 -2.227 1 96.69 116 GLN A O 1
ATOM 892 N N . LEU A 1 117 ? -6.238 13.039 -3.271 1 94.5 117 LEU A N 1
ATOM 893 C CA . LEU A 1 117 ? -6.16 12.016 -4.301 1 94.5 117 LEU A CA 1
ATOM 894 C C . LEU A 1 117 ? -5.367 12.508 -5.508 1 94.5 117 LEU A C 1
ATOM 896 O O . LEU A 1 117 ? -5.715 13.531 -6.105 1 94.5 117 LEU A O 1
ATOM 900 N N . GLY A 1 118 ? -4.316 11.797 -5.785 1 91 118 GLY A N 1
ATOM 901 C CA . GLY A 1 118 ? -3.473 12.18 -6.906 1 91 118 GLY A CA 1
ATOM 902 C C . GLY A 1 118 ? -3.879 11.523 -8.211 1 91 118 GLY A C 1
ATOM 903 O O . GLY A 1 118 ? -4.938 10.898 -8.297 1 91 118 GLY A O 1
ATOM 904 N N . ALA A 1 119 ? -3.045 11.875 -9.289 1 86.19 119 ALA A N 1
ATOM 905 C CA . ALA A 1 119 ? -3.252 11.336 -10.633 1 86.19 119 ALA A CA 1
ATOM 906 C C . ALA A 1 119 ? -4.711 11.477 -11.062 1 86.19 119 ALA A C 1
ATOM 908 O O . ALA A 1 119 ? -5.312 10.523 -11.555 1 86.19 119 ALA A O 1
ATOM 909 N N . GLN A 1 120 ? -5.258 12.531 -10.867 1 88.19 120 GLN A N 1
ATOM 910 C CA . GLN A 1 120 ? -6.684 12.773 -11.062 1 88.19 120 GLN A CA 1
ATOM 911 C C . GLN A 1 120 ? -7.062 12.641 -12.539 1 88.19 120 GLN A C 1
ATOM 913 O O . GLN A 1 120 ? -8.234 12.469 -12.867 1 88.19 120 GLN A O 1
ATOM 918 N N . ASP A 1 121 ? -6.098 12.711 -13.414 1 89.69 121 ASP A N 1
ATOM 919 C CA . ASP A 1 121 ? -6.359 12.531 -14.836 1 89.69 121 ASP A CA 1
ATOM 920 C C . ASP A 1 121 ? -6.977 11.164 -15.109 1 89.69 121 ASP A C 1
ATOM 922 O O . ASP A 1 121 ? -7.738 11 -16.062 1 89.69 121 ASP A O 1
ATOM 926 N N . GLN A 1 122 ? -6.664 10.203 -14.367 1 90.62 122 GLN A N 1
ATOM 927 C CA . GLN A 1 122 ? -7.184 8.844 -14.539 1 90.62 122 GLN A CA 1
ATOM 928 C C . GLN A 1 122 ? -8.688 8.797 -14.266 1 90.62 122 GLN A C 1
ATOM 930 O O . GLN A 1 122 ? -9.375 7.895 -14.742 1 90.62 122 GLN A O 1
ATOM 935 N N . PHE A 1 123 ? -9.156 9.742 -13.531 1 91.75 123 PHE A N 1
ATOM 936 C CA . PHE A 1 123 ? -10.555 9.742 -13.117 1 91.75 123 PHE A CA 1
ATOM 937 C C . PHE A 1 123 ? -11.469 10.031 -14.305 1 91.75 123 PHE A C 1
ATOM 939 O O . PHE A 1 123 ? -12.664 9.734 -14.258 1 91.75 123 PHE A O 1
ATOM 946 N N . ARG A 1 124 ? -10.906 10.594 -15.273 1 91.38 124 ARG A N 1
ATOM 947 C CA . ARG A 1 124 ? -11.688 10.891 -16.469 1 91.38 124 ARG A CA 1
ATOM 948 C C . ARG A 1 124 ? -12.141 9.609 -17.156 1 91.38 124 ARG A C 1
ATOM 950 O O . ARG A 1 124 ? -13.102 9.625 -17.938 1 91.38 124 ARG A O 1
ATOM 957 N N . ARG A 1 125 ? -11.477 8.539 -16.859 1 90.19 125 ARG A N 1
ATOM 958 C CA . ARG A 1 125 ? -11.797 7.258 -17.469 1 90.19 125 ARG A CA 1
ATOM 959 C C . ARG A 1 125 ? -12.961 6.574 -16.766 1 90.19 125 ARG A C 1
ATOM 961 O O . ARG A 1 125 ? -13.531 5.613 -17.281 1 90.19 125 ARG A O 1
ATOM 968 N N . LEU A 1 126 ? -13.336 7.094 -15.68 1 93 126 LEU A N 1
ATOM 969 C CA . LEU A 1 126 ? -14.414 6.492 -14.906 1 93 126 LEU A CA 1
ATOM 970 C C . LEU A 1 126 ? -15.758 7.102 -15.281 1 93 126 LEU A C 1
ATOM 972 O O . LEU A 1 126 ? -15.875 8.32 -15.422 1 93 126 LEU A O 1
ATOM 976 N N . PRO A 1 127 ? -16.734 6.172 -15.484 1 93.75 127 PRO A N 1
ATOM 977 C CA . PRO A 1 127 ? -18.078 6.723 -15.594 1 93.75 127 PRO A CA 1
ATOM 978 C C . PRO A 1 127 ? -18.453 7.605 -14.406 1 93.75 127 PRO A C 1
ATOM 980 O O . PRO A 1 127 ? -17.984 7.379 -13.289 1 93.75 127 PRO A O 1
ATOM 983 N N . ARG A 1 128 ? -19.297 8.555 -14.633 1 95.62 128 ARG A N 1
ATOM 984 C CA . ARG A 1 128 ? -19.672 9.547 -13.633 1 95.62 128 ARG A CA 1
ATOM 985 C C . ARG A 1 128 ? -20.219 8.891 -12.375 1 95.62 128 ARG A C 1
ATOM 987 O O . ARG A 1 128 ? -19.875 9.281 -11.258 1 95.62 128 ARG A O 1
ATOM 994 N N . ALA A 1 129 ? -21.078 7.926 -12.516 1 95.62 129 ALA A N 1
ATOM 995 C CA . ALA A 1 129 ? -21.672 7.246 -11.375 1 95.62 129 ALA A CA 1
ATOM 996 C C . ALA A 1 129 ? -20.609 6.566 -10.516 1 95.62 129 ALA A C 1
ATOM 998 O O . ALA A 1 129 ? -20.656 6.648 -9.289 1 95.62 129 ALA A O 1
ATOM 999 N N . ARG A 1 130 ? -19.656 5.973 -11.156 1 95.12 130 ARG A N 1
ATOM 1000 C CA . ARG A 1 130 ? -18.578 5.281 -10.453 1 95.12 130 ARG A CA 1
ATOM 1001 C C . ARG A 1 130 ? -17.656 6.277 -9.766 1 95.12 130 ARG A C 1
ATOM 1003 O O . ARG A 1 130 ? -17.188 6.031 -8.648 1 95.12 130 ARG A O 1
ATOM 1010 N N . LEU A 1 131 ? -17.406 7.324 -10.484 1 94.75 131 LEU A N 1
ATOM 1011 C CA . LEU A 1 131 ? -16.562 8.359 -9.906 1 94.75 131 LEU A CA 1
ATOM 1012 C C . LEU A 1 131 ? -17.219 8.961 -8.656 1 94.75 131 LEU A C 1
ATOM 1014 O O . LEU A 1 131 ? -16.562 9.141 -7.633 1 94.75 131 LEU A O 1
ATOM 1018 N N . THR A 1 132 ? -18.5 9.234 -8.727 1 96.06 132 THR A N 1
ATOM 1019 C CA . THR A 1 132 ? -19.219 9.797 -7.586 1 96.06 132 THR A CA 1
ATOM 1020 C C . THR A 1 132 ? -19.172 8.836 -6.402 1 96.06 132 THR A C 1
ATOM 1022 O O . THR A 1 132 ? -18.969 9.258 -5.262 1 96.06 132 THR A O 1
ATOM 1025 N N . GLU A 1 133 ? -19.328 7.578 -6.656 1 95.38 133 GLU A N 1
ATOM 1026 C CA . GLU A 1 133 ? -19.281 6.566 -5.605 1 95.38 133 GLU A CA 1
ATOM 1027 C C . GLU A 1 133 ? -17.891 6.508 -4.977 1 95.38 133 GLU A C 1
ATOM 1029 O O . GLU A 1 133 ? -17.75 6.41 -3.754 1 95.38 133 GLU A O 1
ATOM 1034 N N . LEU A 1 134 ? -16.906 6.516 -5.832 1 94.75 134 LEU A N 1
ATOM 1035 C CA . LEU A 1 134 ? -15.539 6.48 -5.352 1 94.75 134 LEU A CA 1
ATOM 1036 C C . LEU A 1 134 ? -15.242 7.68 -4.457 1 94.75 134 LEU A C 1
ATOM 1038 O O . LEU A 1 134 ? -14.68 7.527 -3.371 1 94.75 134 LEU A O 1
ATOM 1042 N N . LEU A 1 135 ? -15.625 8.859 -4.887 1 94.88 135 LEU A N 1
ATOM 1043 C CA . LEU A 1 135 ? -15.359 10.086 -4.141 1 94.88 135 LEU A CA 1
ATOM 1044 C C . LEU A 1 135 ? -16.125 10.086 -2.818 1 94.88 135 LEU A C 1
ATOM 1046 O O . LEU A 1 135 ? -15.617 10.578 -1.808 1 94.88 135 LEU A O 1
ATOM 1050 N N . GLN A 1 136 ? -17.312 9.547 -2.832 1 96 136 GLN A N 1
ATOM 1051 C CA . GLN A 1 136 ? -18.062 9.438 -1.59 1 96 136 GLN A CA 1
ATOM 1052 C C . GLN A 1 136 ? -17.375 8.508 -0.602 1 96 136 GLN A C 1
ATOM 1054 O O . GLN A 1 136 ? -17.266 8.82 0.588 1 96 136 GLN A O 1
ATOM 1059 N N . ARG A 1 137 ? -16.922 7.391 -1.087 1 95.31 137 ARG A N 1
ATOM 1060 C CA . ARG A 1 137 ? -16.203 6.457 -0.227 1 95.31 137 ARG A CA 1
ATOM 1061 C C . ARG A 1 137 ? -14.938 7.094 0.328 1 95.31 137 ARG A C 1
ATOM 1063 O O . ARG A 1 137 ? -14.594 6.891 1.495 1 95.31 137 ARG A O 1
ATOM 1070 N N . TYR A 1 138 ? -14.312 7.797 -0.529 1 96.38 138 TYR A N 1
ATOM 1071 C CA . TYR A 1 138 ? -13.117 8.516 -0.113 1 96.38 138 TYR A CA 1
ATOM 1072 C C . TYR A 1 138 ? -13.43 9.492 1.012 1 96.38 138 TYR A C 1
ATOM 1074 O O . TYR A 1 138 ? -12.734 9.516 2.033 1 96.38 138 TYR A O 1
ATOM 1082 N N . ARG A 1 139 ? -14.422 10.227 0.876 1 96.38 139 ARG A N 1
ATOM 1083 C CA . ARG A 1 139 ? -14.828 11.188 1.896 1 96.38 139 ARG A CA 1
ATOM 1084 C C . ARG A 1 139 ? -15.219 10.484 3.188 1 96.38 139 ARG A C 1
ATOM 1086 O O . ARG A 1 139 ? -14.883 10.945 4.281 1 96.38 139 ARG A O 1
ATOM 1093 N N . ASP A 1 140 ? -15.922 9.406 3.078 1 95.88 140 ASP A N 1
ATOM 1094 C CA . ASP A 1 140 ? -16.312 8.625 4.25 1 95.88 140 ASP A CA 1
ATOM 1095 C C . ASP A 1 140 ? -15.086 8.148 5.023 1 95.88 140 ASP A C 1
ATOM 1097 O O . ASP A 1 140 ? -15.078 8.156 6.258 1 95.88 140 ASP A O 1
ATOM 1101 N N . CYS A 1 141 ? -14.125 7.711 4.262 1 95.25 141 CYS A N 1
ATOM 1102 C CA . CYS A 1 141 ? -12.883 7.266 4.887 1 95.25 141 CYS A CA 1
ATOM 1103 C C . CYS A 1 141 ? -12.227 8.406 5.66 1 95.25 141 CYS A C 1
ATOM 1105 O O . CYS A 1 141 ? -11.75 8.203 6.777 1 95.25 141 CYS A O 1
ATOM 1107 N N . LEU A 1 142 ? -12.203 9.586 5.098 1 97.44 142 LEU A N 1
ATOM 1108 C CA . LEU A 1 142 ? -11.609 10.75 5.75 1 97.44 142 LEU A CA 1
ATOM 1109 C C . LEU A 1 142 ? -12.359 11.094 7.031 1 97.44 142 LEU A C 1
ATOM 1111 O O . LEU A 1 142 ? -11.742 11.352 8.07 1 97.44 142 LEU A O 1
ATOM 1115 N N . ASP A 1 143 ? -13.656 11.016 6.977 1 96.94 143 ASP A N 1
ATOM 1116 C CA . ASP A 1 143 ? -14.484 11.344 8.133 1 96.94 143 ASP A CA 1
ATOM 1117 C C . ASP A 1 143 ? -14.273 10.336 9.266 1 96.94 143 ASP A C 1
ATOM 1119 O O . ASP A 1 143 ? -14.18 10.719 10.43 1 96.94 143 ASP A O 1
ATOM 1123 N N . GLN A 1 144 ? -14.203 9.117 8.906 1 96.31 144 GLN A N 1
ATOM 1124 C CA . GLN A 1 144 ? -13.984 8.078 9.906 1 96.31 144 GLN A CA 1
ATOM 1125 C C . GLN A 1 144 ? -12.625 8.234 10.57 1 96.31 144 GLN A C 1
ATOM 1127 O O . GLN A 1 144 ? -12.508 8.133 11.797 1 96.31 144 GLN A O 1
ATOM 1132 N N . ALA A 1 145 ? -11.641 8.477 9.742 1 97.56 145 ALA A N 1
ATOM 1133 C CA . ALA A 1 145 ? -10.297 8.664 10.281 1 97.56 145 ALA A CA 1
ATOM 1134 C C . ALA A 1 145 ? -10.234 9.898 11.18 1 97.56 145 ALA A C 1
ATOM 1136 O O . ALA A 1 145 ? -9.633 9.859 12.258 1 97.56 145 ALA A O 1
ATOM 1137 N N . ALA A 1 146 ? -10.859 10.984 10.734 1 97.62 146 ALA A N 1
ATOM 1138 C CA . ALA A 1 146 ? -10.883 12.219 11.516 1 97.62 146 ALA A CA 1
ATOM 1139 C C . ALA A 1 146 ? -11.562 12 12.859 1 97.62 146 ALA A C 1
ATOM 1141 O O . ALA A 1 146 ? -11.117 12.523 13.883 1 97.62 146 ALA A O 1
ATOM 1142 N N . SER A 1 147 ? -12.625 11.242 12.828 1 96.75 147 SER A N 1
ATOM 1143 C CA . SER A 1 147 ? -13.352 10.953 14.055 1 96.75 147 SER A CA 1
ATOM 1144 C C . SER A 1 147 ? -12.516 10.094 15 1 96.75 147 SER A C 1
ATOM 1146 O O . SER A 1 147 ? -12.453 10.359 16.203 1 96.75 147 SER A O 1
ATOM 1148 N N . LEU A 1 148 ? -11.922 9.109 14.484 1 96.69 148 LEU A N 1
ATOM 1149 C CA . LEU A 1 148 ? -11.117 8.188 15.281 1 96.69 148 LEU A CA 1
ATOM 1150 C C . LEU A 1 148 ? -9.977 8.914 15.969 1 96.69 148 LEU A C 1
ATOM 1152 O O . LEU A 1 148 ? -9.656 8.633 17.125 1 96.69 148 LEU A O 1
ATOM 1156 N N . TYR A 1 149 ? -9.344 9.844 15.289 1 97.81 149 TYR A N 1
ATOM 1157 C CA . TYR A 1 149 ? -8.156 10.5 15.82 1 97.81 149 TYR A CA 1
ATOM 1158 C C . TYR A 1 149 ? -8.477 11.922 16.266 1 97.81 149 TYR A C 1
ATOM 1160 O O . TYR A 1 149 ? -7.57 12.711 16.547 1 97.81 149 TYR A O 1
ATOM 1168 N N . GLU A 1 150 ? -9.742 12.297 16.266 1 94.56 150 GLU A N 1
ATOM 1169 C CA . GLU A 1 150 ? -10.258 13.57 16.75 1 94.56 150 GLU A CA 1
ATOM 1170 C C . GLU A 1 150 ? -9.57 14.75 16.062 1 94.56 150 GLU A C 1
ATOM 1172 O O . GLU A 1 150 ? -9.102 15.672 16.734 1 94.56 150 GLU A O 1
ATOM 1177 N N . SER A 1 151 ? -9.414 14.656 14.828 1 97.19 151 SER A N 1
ATOM 1178 C CA . SER A 1 151 ? -8.812 15.734 14.047 1 97.19 151 SER A CA 1
ATOM 1179 C C . SER A 1 151 ? -9.867 16.703 13.531 1 97.19 151 SER A C 1
ATOM 1181 O O . SER A 1 151 ? -11.023 16.312 13.336 1 97.19 151 SER A O 1
ATOM 1183 N N . GLU A 1 152 ? -9.469 17.953 13.445 1 97 152 GLU A N 1
ATOM 1184 C CA . GLU A 1 152 ? -10.297 18.953 12.773 1 97 152 GLU A CA 1
ATOM 1185 C C . GLU A 1 152 ? -10.125 18.859 11.258 1 97 152 GLU A C 1
ATOM 1187 O O . GLU A 1 152 ? -9.008 18.953 10.742 1 97 152 GLU A O 1
ATOM 1192 N N . LEU A 1 153 ? -11.227 18.75 10.594 1 96.69 153 LEU A N 1
ATOM 1193 C CA . LEU A 1 153 ? -11.188 18.484 9.156 1 96.69 153 LEU A CA 1
ATOM 1194 C C . LEU A 1 153 ? -11.594 19.734 8.375 1 96.69 153 LEU A C 1
ATOM 1196 O O . LEU A 1 153 ? -12.594 20.375 8.695 1 96.69 153 LEU A O 1
ATOM 1200 N N . HIS A 1 154 ? -10.758 20.109 7.375 1 96.88 154 HIS A N 1
ATOM 1201 C CA . HIS A 1 154 ? -11.062 21.172 6.41 1 96.88 154 HIS A CA 1
ATOM 1202 C C . HIS A 1 154 ? -10.938 20.656 4.98 1 96.88 154 HIS A C 1
ATOM 1204 O O . HIS A 1 154 ? -9.836 20.375 4.512 1 96.88 154 HIS A O 1
ATOM 1210 N N . THR A 1 155 ? -12.016 20.547 4.34 1 95.12 155 THR A N 1
ATOM 1211 C CA . THR A 1 155 ? -11.992 20.156 2.936 1 95.12 155 THR A CA 1
ATOM 1212 C C . THR A 1 155 ? -11.961 21.391 2.029 1 95.12 155 THR A C 1
ATOM 1214 O O . THR A 1 155 ? -12.797 22.281 2.152 1 95.12 155 THR A O 1
ATOM 1217 N N . LEU A 1 156 ? -11.062 21.375 1.16 1 94.38 156 LEU A N 1
ATOM 1218 C CA . LEU A 1 156 ? -10.844 22.516 0.29 1 94.38 156 LEU A CA 1
ATOM 1219 C C . LEU A 1 156 ? -11.602 22.359 -1.023 1 94.38 156 LEU A C 1
ATOM 1221 O O . LEU A 1 156 ? -12.133 21.281 -1.311 1 94.38 156 LEU A O 1
ATOM 1225 N N . ASN A 1 157 ? -11.586 23.391 -1.851 1 88.12 157 ASN A N 1
ATOM 1226 C CA . ASN A 1 157 ? -12.359 23.422 -3.088 1 88.12 157 ASN A CA 1
ATOM 1227 C C . ASN A 1 157 ? -11.781 22.469 -4.133 1 88.12 157 ASN A C 1
ATOM 1229 O O . ASN A 1 157 ? -12.516 21.953 -4.98 1 88.12 157 ASN A O 1
ATOM 1233 N N . ASP A 1 158 ? -10.539 22.281 -4.102 1 86.06 158 ASP A N 1
ATOM 1234 C CA . ASP A 1 158 ? -9.906 21.438 -5.109 1 86.06 158 ASP A CA 1
ATOM 1235 C C . ASP A 1 158 ? -9.992 19.953 -4.723 1 86.06 158 ASP A C 1
ATOM 1237 O O . ASP A 1 158 ? -9.438 19.094 -5.41 1 86.06 158 ASP A O 1
ATOM 1241 N N . GLY A 1 159 ? -10.609 19.672 -3.582 1 87.69 159 GLY A N 1
ATOM 1242 C CA . GLY A 1 159 ? -10.773 18.281 -3.146 1 87.69 159 GLY A CA 1
ATOM 1243 C C . GLY A 1 159 ? -9.742 17.859 -2.117 1 87.69 159 GLY A C 1
ATOM 1244 O O . GLY A 1 159 ? -9.875 16.797 -1.505 1 87.69 159 GLY A O 1
ATOM 1245 N N . SER A 1 160 ? -8.727 18.672 -1.976 1 95.19 160 SER A N 1
ATOM 1246 C CA . SER A 1 160 ? -7.75 18.359 -0.937 1 95.19 160 SER A CA 1
ATOM 1247 C C . SER A 1 160 ? -8.336 18.594 0.454 1 95.19 160 SER A C 1
ATOM 1249 O O . SER A 1 160 ? -9.32 19.312 0.611 1 95.19 160 SER A O 1
ATOM 1251 N N . THR A 1 161 ? -7.77 17.922 1.393 1 97.75 161 THR A N 1
ATOM 1252 C CA . THR A 1 161 ? -8.258 18 2.766 1 97.75 161 THR A CA 1
ATOM 1253 C C . THR A 1 161 ? -7.109 18.266 3.73 1 97.75 161 THR A C 1
ATOM 1255 O O . THR A 1 161 ? -6.02 17.719 3.584 1 97.75 161 THR A O 1
ATOM 1258 N N . LEU A 1 162 ? -7.367 19.172 4.652 1 98.56 162 LEU A N 1
ATOM 1259 C CA . LEU A 1 162 ? -6.449 19.438 5.754 1 98.56 162 LEU A CA 1
ATOM 1260 C C . LEU A 1 162 ? -7.008 18.891 7.066 1 98.56 162 LEU A C 1
ATOM 1262 O O . LEU A 1 162 ? -8.148 19.188 7.422 1 98.56 162 LEU A O 1
ATOM 1266 N N . MET A 1 163 ? -6.207 18.094 7.738 1 98.56 163 MET A N 1
ATOM 1267 C CA . MET A 1 163 ? -6.547 17.578 9.055 1 98.56 163 MET A CA 1
ATOM 1268 C C . MET A 1 163 ? -5.629 18.156 10.125 1 98.56 163 MET A C 1
ATOM 1270 O O . MET A 1 163 ? -4.406 18.078 10.016 1 98.56 163 MET A O 1
ATOM 1274 N N . LEU A 1 164 ? -6.234 18.703 11.156 1 98.56 164 LEU A N 1
ATOM 1275 C CA . LEU A 1 164 ? -5.441 19.359 12.195 1 98.56 164 LEU A CA 1
ATOM 1276 C C . LEU A 1 164 ? -5.469 18.562 13.492 1 98.56 164 LEU A C 1
ATOM 1278 O O . LEU A 1 164 ? -6.516 18.047 13.883 1 98.56 164 LEU A O 1
ATOM 1282 N N . PHE A 1 165 ? -4.324 18.453 14.078 1 98.06 165 PHE A N 1
ATOM 1283 C CA . PHE A 1 165 ? -4.125 17.812 15.375 1 98.06 165 PHE A CA 1
ATOM 1284 C C . PHE A 1 165 ? -3.48 18.766 16.359 1 98.06 165 PHE A C 1
ATOM 1286 O O . PHE A 1 165 ? -2.371 19.266 16.125 1 98.06 165 PHE A O 1
ATOM 1293 N N . HIS A 1 166 ? -4.137 19 17.484 1 97.06 166 HIS A N 1
ATOM 1294 C CA . HIS A 1 166 ? -3.686 20.031 18.391 1 97.06 166 HIS A CA 1
ATOM 1295 C C . HIS A 1 166 ? -3.158 19.438 19.703 1 97.06 166 HIS A C 1
ATOM 1297 O O . HIS A 1 166 ? -3.742 18.5 20.234 1 97.06 166 HIS A O 1
ATOM 1303 N N . SER A 1 167 ? -2.098 20.031 20.172 1 95.88 167 SER A N 1
ATOM 1304 C CA . SER A 1 167 ? -1.503 19.562 21.422 1 95.88 167 SER A CA 1
ATOM 1305 C C . SER A 1 167 ? -2.447 19.781 22.594 1 95.88 167 SER A C 1
ATOM 1307 O O . SER A 1 167 ? -2.438 19 23.562 1 95.88 167 SER A O 1
ATOM 1309 N N . HIS A 1 168 ? -3.275 20.781 22.609 1 93.25 168 HIS A N 1
ATOM 1310 C CA . HIS A 1 168 ? -4.156 21.062 23.75 1 93.25 168 HIS A CA 1
ATOM 1311 C C . HIS A 1 168 ? -5.297 20.047 23.812 1 93.25 168 HIS A C 1
ATOM 1313 O O . HIS A 1 168 ? -5.938 19.906 24.859 1 93.25 168 HIS A O 1
ATOM 1319 N N . GLU A 1 169 ? -5.543 19.359 22.766 1 91.19 169 GLU A N 1
ATOM 1320 C CA . GLU A 1 169 ? -6.605 18.359 22.734 1 91.19 169 GLU A CA 1
ATOM 1321 C C . GLU A 1 169 ? -6.062 16.969 23.078 1 91.19 169 GLU A C 1
ATOM 1323 O O . GLU A 1 169 ? -6.668 16.234 23.875 1 91.19 169 GLU A O 1
ATOM 1328 N N . SER A 1 170 ? -4.938 16.672 22.562 1 91.62 170 SER A N 1
ATOM 1329 C CA . SER A 1 170 ? -4.426 15.312 22.672 1 91.62 170 SER A CA 1
ATOM 1330 C C . SER A 1 170 ? -3.146 15.266 23.516 1 91.62 170 SER A C 1
ATOM 1332 O O . SER A 1 170 ? -2.514 14.211 23.625 1 91.62 170 SER A O 1
ATOM 1334 N N . GLY A 1 171 ? -2.723 16.375 24 1 93.06 171 GLY A N 1
ATOM 1335 C CA . GLY A 1 171 ? -1.481 16.438 24.75 1 93.06 171 GLY A CA 1
ATOM 1336 C C . GLY A 1 171 ? -0.255 16.125 23.906 1 93.06 171 GLY A C 1
ATOM 1337 O O . GLY A 1 171 ? -0.122 16.641 22.797 1 93.06 171 GLY A O 1
ATOM 1338 N N . ASP A 1 172 ? 0.65 15.32 24.453 1 92.56 172 ASP A N 1
ATOM 1339 C CA . ASP A 1 172 ? 1.921 15.016 23.812 1 92.56 172 ASP A CA 1
ATOM 1340 C C . ASP A 1 172 ? 1.725 14.047 22.641 1 92.56 172 ASP A C 1
ATOM 1342 O O . ASP A 1 172 ? 2.629 13.859 21.828 1 92.56 172 ASP A O 1
ATOM 1346 N N . ASP A 1 173 ? 0.534 13.555 22.453 1 96.19 173 ASP A N 1
ATOM 1347 C CA . ASP A 1 173 ? 0.321 12.508 21.469 1 96.19 173 ASP A CA 1
ATOM 1348 C C . ASP A 1 173 ? -0.214 13.094 20.156 1 96.19 173 ASP A C 1
ATOM 1350 O O . ASP A 1 173 ? -0.528 12.359 19.219 1 96.19 173 ASP A O 1
ATOM 1354 N N . TYR A 1 174 ? -0.305 14.422 20.062 1 97.19 174 TYR A N 1
ATOM 1355 C CA . TYR A 1 174 ? -0.92 15.016 18.891 1 97.19 174 TYR A CA 1
ATOM 1356 C C . TYR A 1 174 ? -0.147 14.648 17.625 1 97.19 174 TYR A C 1
ATOM 1358 O O . TYR A 1 174 ? -0.744 14.367 16.578 1 97.19 174 TYR A O 1
ATOM 1366 N N . LEU A 1 175 ? 1.218 14.555 17.719 1 97.69 175 LEU A N 1
ATOM 1367 C CA . LEU A 1 175 ? 2.021 14.18 16.562 1 97.69 175 LEU A CA 1
ATOM 1368 C C . LEU A 1 175 ? 1.856 12.695 16.25 1 97.69 175 LEU A C 1
ATOM 1370 O O . LEU A 1 175 ? 1.724 12.32 15.086 1 97.69 175 LEU A O 1
ATOM 1374 N N . THR A 1 176 ? 1.865 11.914 17.281 1 98.19 176 THR A N 1
ATOM 1375 C CA . THR A 1 176 ? 1.651 10.484 17.109 1 98.19 176 THR A CA 1
ATOM 1376 C C . THR A 1 176 ? 0.298 10.219 16.453 1 98.19 176 THR A C 1
ATOM 1378 O O . THR A 1 176 ? 0.196 9.398 15.539 1 98.19 176 THR A O 1
ATOM 1381 N N . ASN A 1 177 ? -0.672 10.906 16.906 1 98.31 177 ASN A N 1
ATOM 1382 C CA . ASN A 1 177 ? -2.004 10.773 16.328 1 98.31 177 ASN A CA 1
ATOM 1383 C C . ASN A 1 177 ? -2.014 11.148 14.844 1 98.31 177 ASN A C 1
ATOM 1385 O O . ASN A 1 177 ? -2.637 10.469 14.031 1 98.31 177 ASN A O 1
ATOM 1389 N N . ALA A 1 178 ? -1.359 12.234 14.539 1 98.75 178 ALA A N 1
ATOM 1390 C CA . ALA A 1 178 ? -1.303 12.695 13.148 1 98.75 178 ALA A CA 1
ATOM 1391 C C . ALA A 1 178 ? -0.633 11.648 12.258 1 98.75 178 ALA A C 1
ATOM 1393 O O . ALA A 1 178 ? -1.133 11.336 11.18 1 98.75 178 ALA A O 1
ATOM 1394 N N . ILE A 1 179 ? 0.468 11.102 12.695 1 98.75 179 ILE A N 1
ATOM 1395 C CA . ILE A 1 179 ? 1.214 10.109 11.922 1 98.75 179 ILE A CA 1
ATOM 1396 C C . ILE A 1 179 ? 0.381 8.836 11.781 1 98.75 179 ILE A C 1
ATOM 1398 O O . ILE A 1 179 ? 0.279 8.281 10.688 1 98.75 179 ILE A O 1
ATOM 1402 N N . CYS A 1 180 ? -0.226 8.375 12.867 1 98.56 180 CYS A N 1
ATOM 1403 C CA . CYS A 1 180 ? -1.062 7.18 12.82 1 98.56 180 CYS A CA 1
ATOM 1404 C C . CYS A 1 180 ? -2.248 7.375 11.883 1 98.56 180 CYS A C 1
ATOM 1406 O O . CYS A 1 180 ? -2.615 6.465 11.141 1 98.56 180 CYS A O 1
ATOM 1408 N N . CYS A 1 181 ? -2.842 8.547 11.977 1 98.69 181 CYS A N 1
ATOM 1409 C CA . CYS A 1 181 ? -3.949 8.859 11.086 1 98.69 181 CYS A CA 1
ATOM 1410 C C . CYS A 1 181 ? -3.512 8.781 9.625 1 98.69 181 CYS A C 1
ATOM 1412 O O . CYS A 1 181 ? -4.207 8.195 8.797 1 98.69 181 CYS A O 1
ATOM 1414 N N . GLY A 1 182 ? -2.359 9.383 9.289 1 98.69 182 GLY A N 1
ATOM 1415 C CA . GLY A 1 182 ? -1.823 9.297 7.941 1 98.69 182 GLY A CA 1
ATOM 1416 C C . GLY A 1 182 ? -1.605 7.871 7.477 1 98.69 182 GLY A C 1
ATOM 1417 O O . GLY A 1 182 ? -1.963 7.516 6.352 1 98.69 182 GLY A O 1
ATOM 1418 N N . GLU A 1 183 ? -1.052 7.082 8.32 1 97.44 183 GLU A N 1
ATOM 1419 C CA . GLU A 1 183 ? -0.785 5.688 7.977 1 97.44 183 GLU A CA 1
ATOM 1420 C C . GLU A 1 183 ? -2.082 4.898 7.824 1 97.44 183 GLU A C 1
ATOM 1422 O O . GLU A 1 183 ? -2.17 3.992 6.992 1 97.44 183 GLU A O 1
ATOM 1427 N N . LEU A 1 184 ? -3.02 5.191 8.648 1 97.44 184 LEU A N 1
ATOM 1428 C CA . LEU A 1 184 ? -4.332 4.57 8.5 1 97.44 184 LEU A CA 1
ATOM 1429 C C . LEU A 1 184 ? -4.938 4.898 7.137 1 97.44 184 LEU A C 1
ATOM 1431 O O . LEU A 1 184 ? -5.484 4.02 6.465 1 97.44 184 LEU A O 1
ATOM 1435 N N . LEU A 1 185 ? -4.855 6.16 6.801 1 97.88 185 LEU A N 1
ATOM 1436 C CA . LEU A 1 185 ? -5.387 6.59 5.512 1 97.88 185 LEU A CA 1
ATOM 1437 C C . LEU A 1 185 ? -4.664 5.891 4.367 1 97.88 185 LEU A C 1
ATOM 1439 O O . LEU A 1 185 ? -5.293 5.504 3.377 1 97.88 185 LEU A O 1
ATOM 1443 N N . ARG A 1 186 ? -3.398 5.738 4.473 1 95.25 186 ARG A N 1
ATOM 1444 C CA . ARG A 1 186 ? -2.643 4.988 3.477 1 95.25 186 ARG A CA 1
ATOM 1445 C C . ARG A 1 186 ? -3.184 3.568 3.336 1 95.25 186 ARG A C 1
ATOM 1447 O O . ARG A 1 186 ? -3.375 3.08 2.219 1 95.25 186 ARG A O 1
ATOM 1454 N N . ALA A 1 187 ? -3.439 2.943 4.43 1 92.88 187 ALA A N 1
ATOM 1455 C CA . ALA A 1 187 ? -3.988 1.591 4.41 1 92.88 187 ALA A CA 1
ATOM 1456 C C . ALA A 1 187 ? -5.387 1.575 3.793 1 92.88 187 ALA A C 1
ATOM 1458 O O . ALA A 1 187 ? -5.73 0.656 3.049 1 92.88 187 ALA A O 1
ATOM 1459 N N . LEU A 1 188 ? -6.172 2.557 4.121 1 93.31 188 LEU A N 1
ATOM 1460 C CA . LEU A 1 188 ? -7.531 2.643 3.602 1 93.31 188 LEU A CA 1
ATOM 1461 C C . LEU A 1 188 ? -7.523 2.9 2.098 1 93.31 188 LEU A C 1
ATOM 1463 O O . LEU A 1 188 ? -8.469 2.525 1.396 1 93.31 188 LEU A O 1
ATOM 1467 N N . SER A 1 189 ? -6.469 3.574 1.626 1 94.19 189 SER A N 1
ATOM 1468 C CA . SER A 1 189 ? -6.352 3.812 0.191 1 94.19 189 SER A CA 1
ATOM 1469 C C . SER A 1 189 ? -6.293 2.502 -0.585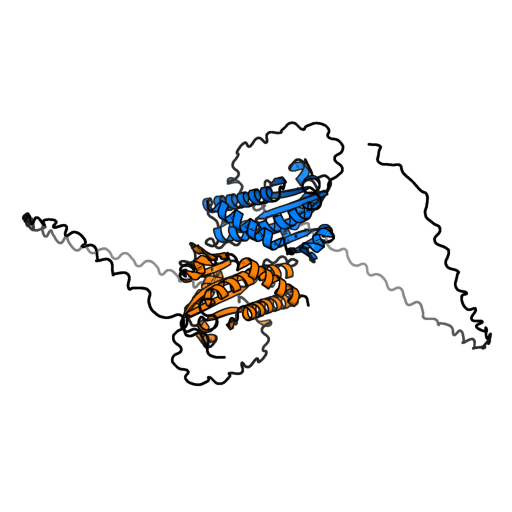 1 94.19 189 SER A C 1
ATOM 1471 O O . SER A 1 189 ? -6.762 2.426 -1.724 1 94.19 189 SER A O 1
ATOM 1473 N N . HIS A 1 190 ? -5.738 1.529 0.039 1 89.94 190 HIS A N 1
ATOM 1474 C CA . HIS A 1 190 ? -5.738 0.199 -0.56 1 89.94 190 HIS A CA 1
ATOM 1475 C C . HIS A 1 190 ? -7.16 -0.307 -0.774 1 89.94 190 HIS A C 1
ATOM 1477 O O . HIS A 1 190 ? -7.473 -0.87 -1.826 1 89.94 190 HIS A O 1
ATOM 1483 N N . ALA A 1 191 ? -8.008 -0.138 0.148 1 90.81 191 ALA A N 1
ATOM 1484 C CA . ALA A 1 191 ? -9.406 -0.532 0.035 1 90.81 191 ALA A CA 1
ATOM 1485 C C . ALA A 1 191 ? -10.102 0.229 -1.091 1 90.81 191 ALA A C 1
ATOM 1487 O O . ALA A 1 191 ? -10.953 -0.325 -1.793 1 90.81 191 ALA A O 1
ATOM 1488 N N . LEU A 1 192 ? -9.773 1.456 -1.226 1 93.56 192 LEU A N 1
ATOM 1489 C CA . LEU A 1 192 ? -10.359 2.254 -2.295 1 93.56 192 LEU A CA 1
ATOM 1490 C C . LEU A 1 192 ? -9.93 1.733 -3.662 1 93.56 192 LEU A C 1
ATOM 1492 O O . LEU A 1 192 ? -10.719 1.728 -4.605 1 93.56 192 LEU A O 1
ATOM 1496 N N . GLN A 1 193 ? -8.695 1.31 -3.762 1 94.44 193 GLN A N 1
ATOM 1497 C CA . GLN A 1 193 ? -8.188 0.764 -5.016 1 94.44 193 GLN A CA 1
ATOM 1498 C C . GLN A 1 193 ? -8.977 -0.473 -5.438 1 94.44 193 GLN A C 1
ATOM 1500 O O . GLN A 1 193 ? -9.195 -0.702 -6.629 1 94.44 193 GLN A O 1
ATOM 1505 N N . ILE A 1 194 ? -9.32 -1.286 -4.516 1 92.88 194 ILE A N 1
ATOM 1506 C CA . ILE A 1 194 ? -10.086 -2.496 -4.797 1 92.88 194 ILE A CA 1
ATOM 1507 C C . ILE A 1 194 ? -11.414 -2.123 -5.449 1 92.88 194 ILE A C 1
ATOM 1509 O O . ILE A 1 194 ? -11.883 -2.818 -6.355 1 92.88 194 ILE A O 1
ATOM 1513 N N . GLU A 1 195 ? -12.023 -1.009 -5.051 1 90.38 195 GLU A N 1
ATOM 1514 C CA . GLU A 1 195 ? -13.305 -0.556 -5.578 1 90.38 195 GLU A CA 1
ATOM 1515 C C . GLU A 1 195 ? -13.211 -0.231 -7.066 1 90.38 195 GLU A C 1
ATOM 1517 O O . GLU A 1 195 ? -14.211 -0.284 -7.785 1 90.38 195 GLU A O 1
ATOM 1522 N N . VAL A 1 196 ? -12.016 0.073 -7.484 1 92.56 196 VAL A N 1
A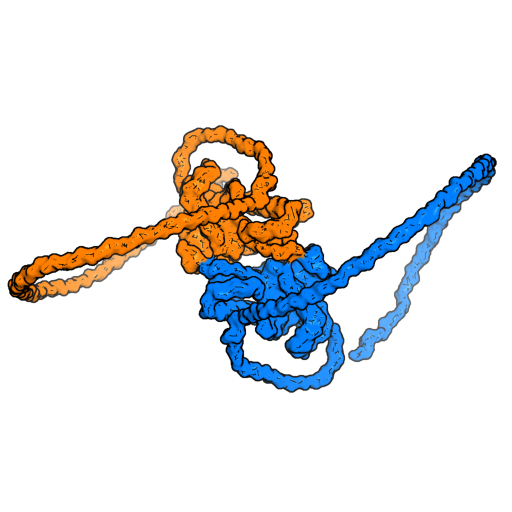TOM 1523 C CA . VAL A 1 196 ? -11.867 0.466 -8.883 1 92.56 196 VAL A CA 1
ATOM 1524 C C . VAL A 1 196 ? -11 -0.549 -9.617 1 92.56 196 VAL A C 1
ATOM 1526 O O . VAL A 1 196 ? -10.43 -0.243 -10.664 1 92.56 196 VAL A O 1
ATOM 1529 N N . ALA A 1 197 ? -10.828 -1.697 -9.055 1 91.81 197 ALA A N 1
ATOM 1530 C CA . ALA A 1 197 ? -9.93 -2.713 -9.602 1 91.81 197 ALA A CA 1
ATOM 1531 C C . ALA A 1 197 ? -10.32 -3.078 -11.031 1 91.81 197 ALA A C 1
ATOM 1533 O O . ALA A 1 197 ? -9.469 -3.434 -11.844 1 91.81 197 ALA A O 1
ATOM 1534 N N . ASP A 1 198 ? -11.531 -2.932 -11.367 1 90.38 198 ASP A N 1
ATOM 1535 C CA . ASP A 1 198 ? -12.039 -3.344 -12.672 1 90.38 198 ASP A CA 1
ATOM 1536 C C . ASP A 1 198 ? -11.922 -2.209 -13.688 1 90.38 198 ASP A C 1
ATOM 1538 O O . ASP A 1 198 ? -12.195 -2.4 -14.875 1 90.38 198 ASP A O 1
ATOM 1542 N N . SER A 1 199 ? -11.555 -1.021 -13.32 1 89.62 199 SER A N 1
ATOM 1543 C CA . SER A 1 199 ? -11.586 0.148 -14.195 1 89.62 199 SER A CA 1
ATOM 1544 C C . SER A 1 199 ? -10.234 0.363 -14.867 1 89.62 199 SER A C 1
ATOM 1546 O O . SER A 1 199 ? -10.117 1.184 -15.781 1 89.62 199 SER A O 1
ATOM 1548 N N . GLY A 1 200 ? -9.234 -0.273 -14.406 1 88 200 GLY A N 1
ATOM 1549 C CA . GLY A 1 200 ? -7.91 -0.099 -14.984 1 88 200 GLY A CA 1
ATOM 1550 C C . GLY A 1 200 ? -7.195 1.138 -14.477 1 88 200 GLY A C 1
ATOM 1551 O O . GLY A 1 200 ? -6.133 1.502 -14.984 1 88 200 GLY A O 1
ATOM 1552 N N . ILE A 1 201 ? -7.762 1.774 -13.477 1 90.81 201 ILE A N 1
ATOM 1553 C CA . ILE A 1 201 ? -7.109 2.963 -12.945 1 90.81 201 ILE A CA 1
ATOM 1554 C C . ILE A 1 201 ? -6.301 2.59 -11.703 1 90.81 201 ILE A C 1
ATOM 1556 O O . ILE A 1 201 ? -6.621 1.617 -11.016 1 90.81 201 ILE A O 1
ATOM 1560 N N . THR A 1 202 ? -5.246 3.303 -11.5 1 92.44 202 THR A N 1
ATOM 1561 C CA . THR A 1 202 ? -4.457 3.189 -10.281 1 92.44 202 THR A CA 1
ATOM 1562 C C . THR A 1 202 ? -4.594 4.449 -9.43 1 92.44 202 THR A C 1
ATOM 1564 O O . THR A 1 202 ? -4.273 5.551 -9.891 1 92.44 202 THR A O 1
ATOM 1567 N N . LEU A 1 203 ? -5.082 4.285 -8.273 1 93.75 203 LEU A N 1
ATOM 1568 C CA . LEU A 1 203 ? -5.266 5.418 -7.371 1 93.75 203 LEU A CA 1
ATOM 1569 C C . LEU A 1 203 ? -3.955 5.777 -6.68 1 93.75 203 LEU A C 1
ATOM 1571 O O . LEU A 1 203 ? -3.1 4.918 -6.473 1 93.75 203 LEU A O 1
ATOM 1575 N N . GLN A 1 204 ? -3.816 7.023 -6.41 1 94.44 204 GLN A N 1
ATOM 1576 C CA . GLN A 1 204 ? -2.686 7.527 -5.641 1 94.44 204 GLN A CA 1
ATOM 1577 C C . GLN A 1 204 ? -3.154 8.414 -4.492 1 94.44 204 GLN A C 1
ATOM 1579 O O . GLN A 1 204 ? -3.932 9.352 -4.699 1 94.44 204 GLN A O 1
ATOM 1584 N N . LEU A 1 205 ? -2.746 8.086 -3.363 1 96.5 205 LEU A N 1
ATOM 1585 C CA . LEU A 1 205 ? -3.012 8.945 -2.213 1 96.5 205 LEU A CA 1
ATOM 1586 C C . LEU A 1 205 ? -1.772 9.75 -1.837 1 96.5 205 LEU A C 1
ATOM 1588 O O . LEU A 1 205 ? -0.677 9.195 -1.72 1 96.5 205 LEU A O 1
ATOM 1592 N N . GLN A 1 206 ? -1.959 11.008 -1.686 1 97.19 206 GLN A N 1
ATOM 1593 C CA . GLN A 1 206 ? -0.866 11.93 -1.387 1 97.19 206 GLN A CA 1
ATOM 1594 C C . GLN A 1 206 ? -1.005 12.508 0.018 1 97.19 206 GLN A C 1
ATOM 1596 O O . GLN A 1 206 ? -2.051 13.062 0.366 1 97.19 206 GLN A O 1
ATOM 1601 N N . LEU A 1 207 ? 0.064 12.367 0.796 1 98.62 207 LEU A N 1
ATOM 1602 C CA . LEU A 1 207 ? 0.001 12.758 2.201 1 98.62 207 LEU A CA 1
ATOM 1603 C C . LEU A 1 207 ? 1.228 13.57 2.596 1 98.62 207 LEU A C 1
ATOM 1605 O O . LEU A 1 207 ? 2.357 13.195 2.281 1 98.62 207 LEU A O 1
ATOM 1609 N N . GLY A 1 208 ? 1.014 14.711 3.232 1 98.81 208 GLY A N 1
ATOM 1610 C CA . GLY A 1 208 ? 2.066 15.562 3.771 1 98.81 208 GLY A CA 1
ATOM 1611 C C . GLY A 1 208 ? 1.75 16.094 5.152 1 98.81 208 GLY A C 1
ATOM 1612 O O . GLY A 1 208 ? 0.649 16.594 5.391 1 98.81 208 GLY A O 1
ATOM 1613 N N . LEU A 1 209 ? 2.695 15.961 6.086 1 98.88 209 LEU A N 1
ATOM 1614 C CA . LEU A 1 209 ? 2.488 16.344 7.477 1 98.88 209 LEU A CA 1
ATOM 1615 C C . LEU A 1 209 ? 3.506 17.406 7.902 1 98.88 209 LEU A C 1
ATOM 1617 O O . LEU A 1 209 ? 4.715 17.203 7.77 1 98.88 209 LEU A O 1
ATOM 1621 N N . THR A 1 210 ? 3.014 18.484 8.383 1 98.75 210 THR A N 1
ATOM 1622 C CA . THR A 1 210 ? 3.865 19.578 8.859 1 98.75 210 THR A CA 1
ATOM 1623 C C . THR A 1 210 ? 3.457 20 10.266 1 98.75 210 THR A C 1
ATOM 1625 O O . THR A 1 210 ? 2.398 19.594 10.758 1 98.75 210 THR A O 1
ATOM 1628 N N . LEU A 1 211 ? 4.387 20.75 10.891 1 97.62 211 LEU A N 1
ATOM 1629 C CA . LEU A 1 211 ? 4.199 21.219 12.25 1 97.62 211 LEU A CA 1
ATOM 1630 C C . LEU A 1 211 ? 4.117 22.734 12.289 1 97.62 211 LEU A C 1
ATOM 1632 O O . LEU A 1 211 ? 4.867 23.422 11.586 1 97.62 211 LEU A O 1
ATOM 1636 N N . GLY A 1 212 ? 3.107 23.25 13.055 1 96.88 212 GLY A N 1
ATOM 1637 C CA . GLY A 1 212 ? 2.963 24.672 13.25 1 96.88 212 GLY A CA 1
ATOM 1638 C C . GLY A 1 212 ? 2.389 25.047 14.602 1 96.88 212 GLY A C 1
ATOM 1639 O O . GLY A 1 212 ? 2.15 24.172 15.438 1 96.88 212 GLY A O 1
ATOM 1640 N N . GLU A 1 213 ? 2.324 26.438 14.82 1 95.56 213 GLU A N 1
ATOM 1641 C CA . GLU A 1 213 ? 1.784 26.953 16.078 1 95.56 213 GLU A CA 1
ATOM 1642 C C . GLU A 1 213 ? 0.6 27.891 15.82 1 95.56 213 GLU A C 1
ATOM 1644 O O . GLU A 1 213 ? 0.535 28.547 14.789 1 95.56 213 GLU A O 1
ATOM 1649 N N . GLY A 1 214 ? -0.298 27.844 16.812 1 93.12 214 GLY A N 1
ATOM 1650 C CA . GLY A 1 214 ? -1.39 28.812 16.797 1 93.12 214 GLY A CA 1
ATOM 1651 C C . GLY A 1 214 ? -2.369 28.594 15.664 1 93.12 214 GLY A C 1
ATOM 1652 O O . GLY A 1 214 ? -2.854 29.562 15.07 1 93.12 214 GLY A O 1
ATOM 1653 N N . LEU A 1 215 ? -2.637 27.328 15.359 1 95.62 215 LEU A N 1
ATOM 1654 C CA . LEU A 1 215 ? -3.484 27.078 14.203 1 95.62 215 LEU A CA 1
ATOM 1655 C C . LEU A 1 215 ? -4.91 26.734 14.633 1 95.62 215 LEU A C 1
ATOM 1657 O O . LEU A 1 215 ? -5.793 26.562 13.797 1 95.62 215 LEU A O 1
ATOM 1661 N N . SER A 1 216 ? -5.168 26.703 15.883 1 92 216 SER A N 1
ATOM 1662 C CA . SER A 1 216 ? -6.492 26.375 16.391 1 92 216 SER A CA 1
ATOM 1663 C C . SER A 1 216 ? -7.469 27.516 16.203 1 92 216 SER A C 1
ATOM 1665 O O . SER A 1 216 ? -7.113 28.688 16.391 1 92 216 SER A O 1
ATOM 1667 N N . GLY A 1 217 ? -8.695 27.172 15.758 1 90.25 217 GLY A N 1
ATOM 1668 C CA . GLY A 1 217 ? -9.766 28.156 15.68 1 90.25 217 GLY A CA 1
ATOM 1669 C C . GLY A 1 217 ? -9.703 29 14.422 1 90.25 217 GLY A C 1
ATOM 1670 O O . GLY A 1 217 ? -10.5 29.938 14.25 1 90.25 217 GLY A O 1
ATOM 1671 N N . LEU A 1 218 ? -8.789 28.766 13.562 1 93.19 218 LEU A N 1
ATOM 1672 C CA . LEU A 1 218 ? -8.703 29.516 12.312 1 93.19 218 LEU A CA 1
ATOM 1673 C C . LEU A 1 218 ? -9.812 29.109 11.352 1 93.19 218 LEU A C 1
ATOM 1675 O O . LEU A 1 218 ? -10.203 27.938 11.312 1 93.19 218 LEU A O 1
ATOM 1679 N N . SER A 1 219 ? -10.281 30.125 10.648 1 94.88 219 SER A N 1
ATOM 1680 C CA . SER A 1 219 ? -11.133 29.781 9.516 1 94.88 219 SER A CA 1
ATOM 1681 C C . SER A 1 219 ? -10.367 29.016 8.445 1 94.88 219 SER A C 1
ATOM 1683 O O . SER A 1 219 ? -9.133 29.062 8.414 1 94.88 219 SER A O 1
ATOM 1685 N N . GLN A 1 220 ? -11.125 28.359 7.609 1 94.94 220 GLN A N 1
ATOM 1686 C CA . GLN A 1 220 ? -10.492 27.594 6.535 1 94.94 220 GLN A CA 1
ATOM 1687 C C . GLN A 1 220 ? -9.609 28.5 5.676 1 94.94 220 GLN A C 1
ATOM 1689 O O . GLN A 1 220 ? -8.5 28.109 5.305 1 94.94 220 GLN A O 1
ATOM 1694 N N . ILE A 1 221 ? -10.102 29.656 5.309 1 94.88 221 ILE A N 1
ATOM 1695 C CA . ILE A 1 221 ? -9.359 30.594 4.465 1 94.88 221 ILE A CA 1
ATOM 1696 C C . ILE A 1 221 ? -8.086 31.031 5.176 1 94.88 221 ILE A C 1
ATOM 1698 O O . ILE A 1 221 ? -7.012 31.062 4.574 1 94.88 221 ILE A O 1
ATOM 1702 N N . ASP A 1 222 ? -8.227 31.438 6.441 1 96.19 222 ASP A N 1
ATOM 1703 C CA . ASP A 1 222 ? -7.066 31.859 7.211 1 96.19 222 ASP A CA 1
ATOM 1704 C C . ASP A 1 222 ? -6.039 30.734 7.328 1 96.19 222 ASP A C 1
ATOM 1706 O O . ASP A 1 222 ? -4.832 30.984 7.262 1 96.19 222 ASP A O 1
ATOM 1710 N N . LEU A 1 223 ? -6.535 29.516 7.539 1 96.88 223 LEU A N 1
ATOM 1711 C CA . LEU A 1 223 ? -5.656 28.344 7.633 1 96.88 223 LEU A CA 1
ATOM 1712 C C . LEU A 1 223 ? -4.863 28.156 6.344 1 96.88 223 LEU A C 1
ATOM 1714 O O . LEU A 1 223 ? -3.652 27.922 6.383 1 96.88 223 LEU A O 1
ATOM 1718 N N . LEU A 1 224 ? -5.504 28.297 5.188 1 95.94 224 LEU A N 1
ATOM 1719 C CA . LEU A 1 224 ? -4.879 28.094 3.883 1 95.94 224 LEU A CA 1
ATOM 1720 C C . LEU A 1 224 ? -3.779 29.125 3.645 1 95.94 224 LEU A C 1
ATOM 1722 O O . LEU A 1 224 ? -2.871 28.891 2.842 1 95.94 224 LEU A O 1
ATOM 1726 N N . LEU A 1 225 ? -3.873 30.266 4.359 1 96.38 225 LEU A N 1
ATOM 1727 C CA . LEU A 1 225 ? -2.904 31.344 4.176 1 96.38 225 LEU A CA 1
ATOM 1728 C C . LEU A 1 225 ? -1.676 31.125 5.051 1 96.38 225 LEU A C 1
ATOM 1730 O O . LEU A 1 225 ? -0.652 31.797 4.871 1 96.38 225 LEU A O 1
ATOM 1734 N N . THR A 1 226 ? -1.777 30.188 5.949 1 97.44 226 THR A N 1
ATOM 1735 C CA . THR A 1 226 ? -0.626 29.922 6.805 1 97.44 226 THR A CA 1
ATOM 1736 C C . THR A 1 226 ? 0.454 29.172 6.039 1 97.44 226 THR A C 1
ATOM 1738 O O . THR A 1 226 ? 0.148 28.344 5.176 1 97.44 226 THR A O 1
ATOM 1741 N N . GLU A 1 227 ? 1.686 29.438 6.41 1 97.56 227 GLU A N 1
ATOM 1742 C CA . GLU A 1 227 ? 2.818 28.75 5.809 1 97.56 227 GLU A CA 1
ATOM 1743 C C . GLU A 1 227 ? 2.775 27.25 6.113 1 97.56 227 GLU A C 1
ATOM 1745 O O . GLU A 1 227 ? 3.102 26.422 5.258 1 97.56 227 GLU A O 1
ATOM 1750 N N . THR A 1 228 ? 2.361 26.906 7.27 1 97.75 228 THR A N 1
ATOM 1751 C CA . THR A 1 228 ? 2.297 25.516 7.695 1 97.75 228 THR A CA 1
ATOM 1752 C C . THR A 1 228 ? 1.366 24.719 6.793 1 97.75 228 THR A C 1
ATOM 1754 O O . THR A 1 228 ? 1.718 23.625 6.344 1 97.75 228 THR A O 1
ATOM 1757 N N . ALA A 1 229 ? 0.187 25.219 6.555 1 98.25 229 ALA A N 1
ATOM 1758 C CA . ALA A 1 229 ? -0.78 24.547 5.695 1 98.25 229 ALA A CA 1
ATOM 1759 C C . ALA A 1 229 ? -0.277 24.469 4.258 1 98.25 229 ALA A C 1
ATOM 1761 O O . ALA A 1 229 ? -0.416 23.438 3.6 1 98.25 229 ALA A O 1
ATOM 1762 N N . GLN A 1 230 ? 0.265 25.531 3.746 1 98.12 230 GLN A N 1
ATOM 1763 C CA . GLN A 1 230 ? 0.796 25.547 2.387 1 98.12 230 GLN A CA 1
ATOM 1764 C C . GLN A 1 230 ? 1.934 24.547 2.227 1 98.12 230 GLN A C 1
ATOM 1766 O O . GLN A 1 230 ? 2.018 23.859 1.21 1 98.12 230 GLN A O 1
ATOM 1771 N N . ASP A 1 231 ? 2.801 24.516 3.215 1 98.25 231 ASP A N 1
ATOM 1772 C CA . ASP A 1 231 ? 3.906 23.562 3.186 1 98.25 231 ASP A CA 1
ATOM 1773 C C . ASP A 1 231 ? 3.391 22.125 3.184 1 98.25 231 ASP A C 1
ATOM 1775 O O . ASP A 1 231 ? 3.951 21.266 2.508 1 98.25 231 ASP A O 1
ATOM 1779 N N . ALA A 1 232 ? 2.373 21.859 3.957 1 98.62 232 ALA A N 1
ATOM 1780 C CA . ALA A 1 232 ? 1.796 20.516 3.992 1 98.62 232 ALA A CA 1
ATOM 1781 C C . ALA A 1 232 ? 1.248 20.125 2.623 1 98.62 232 ALA A C 1
ATOM 1783 O O . ALA A 1 232 ? 1.466 19 2.164 1 98.62 232 ALA A O 1
ATOM 1784 N N . LEU A 1 233 ? 0.537 21.031 1.996 1 98 233 LEU A N 1
ATOM 1785 C CA . LEU A 1 233 ? -0.019 20.781 0.672 1 98 233 LEU A CA 1
ATOM 1786 C C . LEU A 1 233 ? 1.091 20.547 -0.349 1 98 233 LEU A C 1
ATOM 1788 O O . LEU A 1 233 ? 1.008 19.641 -1.171 1 98 233 LEU A O 1
ATOM 1792 N N . ALA A 1 234 ? 2.109 21.375 -0.264 1 97.38 234 ALA A N 1
ATOM 1793 C CA . ALA A 1 234 ? 3.244 21.219 -1.169 1 97.38 234 ALA A CA 1
ATOM 1794 C C . ALA A 1 234 ? 3.939 19.875 -0.951 1 97.38 234 ALA A C 1
ATOM 1796 O O . ALA A 1 234 ? 4.266 19.172 -1.912 1 97.38 234 ALA A O 1
ATOM 1797 N N . LEU A 1 235 ? 4.152 19.547 0.273 1 97.69 235 LEU A N 1
ATOM 1798 C CA . LEU A 1 235 ? 4.809 18.297 0.635 1 97.69 235 LEU A CA 1
ATOM 1799 C C . LEU A 1 235 ? 4.008 17.094 0.137 1 97.69 235 LEU A C 1
ATOM 1801 O O . LEU A 1 235 ? 4.574 16.141 -0.401 1 97.69 235 LEU A O 1
ATOM 1805 N N . SER A 1 236 ? 2.693 17.094 0.261 1 97.56 236 SER A N 1
ATOM 1806 C CA . SER A 1 236 ? 1.826 15.984 -0.132 1 97.56 236 SER A CA 1
ATOM 1807 C C . SER A 1 236 ? 1.933 15.703 -1.627 1 97.56 236 SER A C 1
ATOM 1809 O O . SER A 1 236 ? 1.776 14.562 -2.061 1 97.56 236 SER A O 1
ATOM 1811 N N . GLN A 1 237 ? 2.244 16.672 -2.436 1 95.06 237 GLN A N 1
ATOM 1812 C CA . GLN A 1 237 ? 2.312 16.516 -3.887 1 95.06 237 GLN A CA 1
ATOM 1813 C C . GLN A 1 237 ? 3.461 15.602 -4.293 1 95.06 237 GLN A C 1
ATOM 1815 O O . GLN A 1 237 ? 3.455 15.039 -5.391 1 95.06 237 GLN A O 1
ATOM 1820 N N . HIS A 1 238 ? 4.352 15.383 -3.398 1 94.44 238 HIS A N 1
ATOM 1821 C CA . HIS A 1 238 ? 5.531 14.586 -3.707 1 94.44 238 HIS A CA 1
ATOM 1822 C C . HIS A 1 238 ? 5.438 13.195 -3.1 1 94.44 238 HIS A C 1
ATOM 1824 O O . HIS A 1 238 ? 6.324 12.359 -3.293 1 94.44 238 HIS A O 1
ATOM 1830 N N . SER A 1 239 ? 4.477 12.914 -2.408 1 93.5 239 SER A N 1
ATOM 1831 C CA . SER A 1 239 ? 4.477 11.75 -1.521 1 93.5 239 SER A CA 1
ATOM 1832 C C . SER A 1 239 ? 4.262 10.461 -2.299 1 93.5 239 SER A C 1
ATOM 1834 O O . SER A 1 239 ? 4.855 9.43 -1.977 1 93.5 239 SER A O 1
ATOM 1836 N N . ARG A 1 240 ? 3.395 10.367 -3.404 1 92.06 240 ARG A N 1
ATOM 1837 C CA . ARG A 1 240 ? 3.168 9.18 -4.227 1 92.06 240 ARG A CA 1
ATOM 1838 C C . ARG A 1 240 ? 2.848 7.965 -3.363 1 92.06 240 ARG A C 1
ATOM 1840 O O . ARG A 1 240 ? 3.498 6.926 -3.48 1 92.06 240 ARG A O 1
ATOM 1847 N N . ASN A 1 241 ? 1.885 8.023 -2.566 1 94.31 241 ASN A N 1
ATOM 1848 C CA . ASN A 1 241 ? 1.311 7 -1.704 1 94.31 241 ASN A CA 1
ATOM 1849 C C . ASN A 1 241 ? 2.111 6.836 -0.416 1 94.31 241 ASN A C 1
ATOM 1851 O O . ASN A 1 241 ? 1.977 5.828 0.281 1 94.31 241 ASN A O 1
ATOM 1855 N N . LEU A 1 242 ? 3.006 7.75 -0.198 1 96.5 242 LEU A N 1
ATOM 1856 C CA . LEU A 1 242 ? 3.785 7.746 1.035 1 96.5 242 LEU A CA 1
ATOM 1857 C C . LEU A 1 242 ? 3.32 8.852 1.975 1 96.5 242 LEU A C 1
ATOM 1859 O O . LEU A 1 242 ? 2.584 9.75 1.563 1 96.5 242 LEU A O 1
ATOM 1863 N N . LEU A 1 243 ? 3.672 8.68 3.23 1 98.19 243 LEU A N 1
ATOM 1864 C CA . LEU A 1 243 ? 3.486 9.758 4.191 1 98.19 243 LEU A CA 1
ATOM 1865 C C . LEU A 1 243 ? 4.781 10.539 4.387 1 98.19 243 LEU A C 1
ATOM 1867 O O . LEU A 1 243 ? 5.723 10.047 5.012 1 98.19 243 LEU A O 1
ATOM 1871 N N . LEU A 1 244 ? 4.781 11.734 3.809 1 98.44 244 LEU A N 1
ATOM 1872 C CA . LEU A 1 244 ? 5.945 12.602 3.977 1 98.44 244 LEU A CA 1
ATOM 1873 C C . LEU A 1 244 ? 5.746 13.555 5.145 1 98.44 244 LEU A C 1
ATOM 1875 O O . LEU A 1 244 ? 4.641 14.062 5.359 1 98.44 244 LEU A O 1
ATOM 1879 N N . VAL A 1 245 ? 6.836 13.766 5.902 1 98.69 245 VAL A N 1
ATOM 1880 C CA . VAL A 1 245 ? 6.762 14.625 7.078 1 98.69 245 VAL A CA 1
ATOM 1881 C C . VAL A 1 245 ? 7.914 15.625 7.062 1 98.69 245 VAL A C 1
ATOM 1883 O O . VAL A 1 245 ? 8.969 15.359 6.477 1 98.69 245 VAL A O 1
ATOM 1886 N N . GLU A 1 246 ? 7.66 16.797 7.629 1 97.94 246 GLU A N 1
ATOM 1887 C CA . GLU A 1 246 ? 8.75 17.766 7.75 1 97.94 246 GLU A CA 1
ATOM 1888 C C . GLU A 1 246 ? 9.812 17.266 8.727 1 97.94 246 GLU A C 1
ATOM 1890 O O . GLU A 1 246 ? 9.516 16.484 9.633 1 97.94 246 GLU A O 1
ATOM 1895 N N . ARG A 1 247 ? 10.984 17.719 8.633 1 97.06 247 ARG A N 1
ATOM 1896 C CA . ARG A 1 247 ? 12.156 17.234 9.359 1 97.06 247 ARG A CA 1
ATOM 1897 C C . ARG A 1 247 ? 11.977 17.406 10.867 1 97.06 247 ARG A C 1
ATOM 1899 O O . ARG A 1 247 ? 12.391 16.547 11.648 1 97.06 247 ARG A O 1
ATOM 1906 N N . ARG A 1 248 ? 11.406 18.5 11.281 1 96.81 248 ARG A N 1
ATOM 1907 C CA . ARG A 1 248 ? 11.211 18.781 12.695 1 96.81 248 ARG A CA 1
ATOM 1908 C C . ARG A 1 248 ? 10.438 17.641 13.367 1 96.81 248 ARG A C 1
ATOM 1910 O O . ARG A 1 248 ? 10.625 17.375 14.555 1 96.81 248 ARG A O 1
ATOM 1917 N N . ILE A 1 249 ? 9.57 17.016 12.633 1 97.5 249 ILE A N 1
ATOM 1918 C CA . ILE A 1 249 ? 8.773 15.914 13.172 1 97.5 249 ILE A CA 1
ATOM 1919 C C . ILE A 1 249 ? 9.68 14.711 13.43 1 97.5 249 ILE A C 1
ATOM 1921 O O . ILE A 1 249 ? 9.539 14.031 14.453 1 97.5 249 ILE A O 1
ATOM 1925 N N . ASN A 1 250 ? 10.57 14.469 12.516 1 96.5 250 ASN A N 1
ATOM 1926 C CA . ASN A 1 250 ? 11.531 13.391 12.695 1 96.5 250 ASN A CA 1
ATOM 1927 C C . ASN A 1 250 ? 12.422 13.633 13.914 1 96.5 250 ASN A C 1
ATOM 1929 O O . ASN A 1 250 ? 12.891 12.688 14.547 1 96.5 250 ASN A O 1
ATOM 1933 N N . ASP A 1 251 ? 12.625 14.867 14.289 1 96.56 251 ASP A N 1
ATOM 1934 C CA . ASP A 1 251 ? 13.531 15.219 15.375 1 96.56 251 ASP A CA 1
ATOM 1935 C C . ASP A 1 251 ? 12.828 15.117 16.734 1 96.56 251 ASP A C 1
ATOM 1937 O O . ASP A 1 251 ? 13.469 15.227 17.781 1 96.56 251 ASP A O 1
ATOM 1941 N N . ASP A 1 252 ? 11.547 14.922 16.75 1 96.62 252 ASP A N 1
ATOM 1942 C CA . ASP A 1 252 ? 10.789 14.797 17.984 1 96.62 252 ASP A CA 1
ATOM 1943 C C . ASP A 1 252 ? 11.156 13.516 18.719 1 96.62 252 ASP A C 1
ATOM 1945 O O . ASP A 1 252 ? 11.07 12.422 18.156 1 96.62 252 ASP A O 1
ATOM 1949 N N . PRO A 1 253 ? 11.531 13.602 19.984 1 96.38 253 PRO A N 1
ATOM 1950 C CA . PRO A 1 253 ? 12 12.422 20.719 1 96.38 253 PRO A CA 1
ATOM 1951 C C . PRO A 1 253 ? 10.922 11.359 20.891 1 96.38 253 PRO A C 1
ATOM 1953 O O . PRO A 1 253 ? 11.227 10.156 20.859 1 96.38 253 PRO A O 1
ATOM 1956 N N . LEU A 1 254 ? 9.742 11.781 21.109 1 97.06 254 LEU A N 1
ATOM 1957 C CA . LEU A 1 254 ? 8.664 10.805 21.25 1 97.06 254 LEU A CA 1
ATOM 1958 C C . LEU A 1 254 ? 8.414 10.07 19.938 1 97.06 254 LEU A C 1
ATOM 1960 O O . LEU A 1 254 ? 8.211 8.852 19.938 1 97.06 254 LEU A O 1
ATOM 1964 N N . ILE A 1 255 ? 8.453 10.797 18.859 1 98 255 ILE A N 1
ATOM 1965 C CA . ILE A 1 255 ? 8.188 10.211 17.547 1 98 255 ILE A CA 1
ATOM 1966 C C . ILE A 1 255 ? 9.305 9.242 17.172 1 98 255 ILE A C 1
ATOM 1968 O O . ILE A 1 255 ? 9.055 8.188 16.594 1 98 255 ILE A O 1
ATOM 1972 N N . ARG A 1 256 ? 10.508 9.469 17.547 1 97.38 256 ARG A N 1
ATOM 1973 C CA . ARG A 1 256 ? 11.641 8.609 17.234 1 97.38 256 ARG A CA 1
ATOM 1974 C C . ARG A 1 256 ? 11.484 7.246 17.906 1 97.38 256 ARG A C 1
ATOM 1976 O O . ARG A 1 256 ? 12.031 6.25 17.422 1 97.38 256 ARG A O 1
ATOM 1983 N N . GLN A 1 257 ? 10.75 7.215 18.938 1 97.12 257 GLN A N 1
ATOM 1984 C CA . GLN A 1 257 ? 10.516 5.965 19.641 1 97.12 257 GLN A CA 1
ATOM 1985 C C . GLN A 1 257 ? 9.336 5.203 19.047 1 97.12 257 GLN A C 1
ATOM 1987 O O . GLN A 1 257 ? 9.203 3.994 19.25 1 97.12 257 GLN A O 1
ATOM 1992 N N . ARG A 1 258 ? 8.539 5.926 18.328 1 97.69 258 ARG A N 1
ATOM 1993 C CA . ARG A 1 258 ? 7.246 5.344 17.969 1 97.69 258 ARG A CA 1
ATOM 1994 C C . ARG A 1 258 ? 7.164 5.082 16.469 1 97.69 258 ARG A C 1
ATOM 1996 O O . ARG A 1 258 ? 6.281 4.359 16 1 97.69 258 ARG A O 1
ATOM 2003 N N . ALA A 1 259 ? 8.086 5.625 15.75 1 97.19 259 ALA A N 1
ATOM 2004 C CA . ALA A 1 259 ? 8.102 5.453 14.297 1 97.19 259 ALA A CA 1
ATOM 2005 C C . ALA A 1 259 ? 9.531 5.508 13.758 1 97.19 259 ALA A C 1
ATOM 2007 O O . ALA A 1 259 ? 10.414 6.094 14.383 1 97.19 259 ALA A O 1
ATOM 20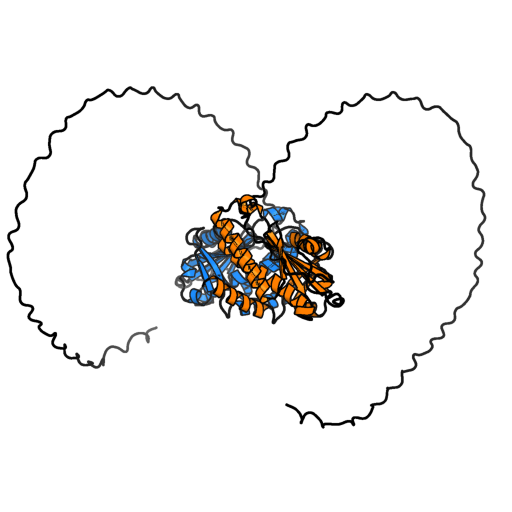08 N N . ARG A 1 260 ? 9.734 4.824 12.672 1 95.62 260 ARG A N 1
ATOM 2009 C CA . ARG A 1 260 ? 10.977 4.957 11.906 1 95.62 260 ARG A CA 1
ATOM 2010 C C . ARG A 1 260 ? 10.781 5.867 10.703 1 95.62 260 ARG A C 1
ATOM 2012 O O . ARG A 1 260 ? 9.969 5.578 9.82 1 95.62 260 ARG A O 1
ATOM 2019 N N . ILE A 1 261 ? 11.445 6.957 10.742 1 96.88 261 ILE A N 1
ATOM 2020 C CA . ILE A 1 261 ? 11.336 7.984 9.711 1 96.88 261 ILE A CA 1
ATOM 2021 C C . ILE A 1 261 ? 12.703 8.219 9.062 1 96.88 261 ILE A C 1
ATOM 2023 O O . ILE A 1 261 ? 13.727 8.242 9.758 1 96.88 261 ILE A O 1
ATOM 2027 N N . ARG A 1 262 ? 12.75 8.375 7.785 1 94.25 262 ARG A N 1
ATOM 2028 C CA . ARG A 1 262 ? 14 8.531 7.047 1 94.25 262 ARG A CA 1
ATOM 2029 C C . ARG A 1 262 ? 14 9.828 6.242 1 94.25 262 ARG A C 1
ATOM 2031 O O . ARG A 1 262 ? 13.008 10.164 5.594 1 94.25 262 ARG A O 1
ATOM 2038 N N . PRO A 1 263 ? 15.102 10.5 6.32 1 95.44 263 PRO A N 1
ATOM 2039 C CA . PRO A 1 263 ? 15.211 11.68 5.461 1 95.44 263 PRO A CA 1
ATOM 2040 C C . PRO A 1 263 ? 15.227 11.328 3.975 1 95.44 263 PRO A C 1
ATOM 2042 O O . PRO A 1 263 ? 15.727 10.266 3.594 1 95.44 263 PRO A O 1
ATOM 2045 N N . ILE A 1 264 ? 14.641 12.117 3.189 1 93.38 264 ILE A N 1
ATOM 2046 C CA . ILE A 1 264 ? 14.703 11.945 1.743 1 93.38 264 ILE A CA 1
ATOM 2047 C C . ILE A 1 264 ? 15.43 13.133 1.114 1 93.38 264 ILE A C 1
ATOM 2049 O O . ILE A 1 264 ? 15.523 14.203 1.719 1 93.38 264 ILE A O 1
ATOM 2053 N N . ALA A 1 265 ? 15.945 12.93 -0.086 1 91.5 265 ALA A N 1
ATOM 2054 C CA . ALA A 1 265 ? 16.766 13.945 -0.743 1 91.5 265 ALA A CA 1
ATOM 2055 C C . ALA A 1 265 ? 15.891 15.055 -1.323 1 91.5 265 ALA A C 1
ATOM 2057 O O . ALA A 1 265 ? 16.297 16.219 -1.367 1 91.5 265 ALA A O 1
ATOM 2058 N N . SER A 1 266 ? 14.727 14.656 -1.822 1 91.5 266 SER A N 1
ATOM 2059 C CA . SER A 1 266 ? 13.789 15.602 -2.408 1 91.5 266 SER A CA 1
ATOM 2060 C C . SER A 1 266 ? 12.359 15.289 -1.996 1 91.5 266 SER A C 1
ATOM 2062 O O . SER A 1 266 ? 11.922 14.141 -2.074 1 91.5 266 SER A O 1
ATOM 2064 N N . PRO A 1 267 ? 11.594 16.359 -1.616 1 92.62 267 PRO A N 1
ATOM 2065 C CA . PRO A 1 267 ? 11.953 17.766 -1.447 1 92.62 267 PRO A CA 1
ATOM 2066 C C . PRO A 1 267 ? 12.906 18 -0.278 1 92.62 267 PRO A C 1
ATOM 2068 O O . PRO A 1 267 ? 12.984 17.172 0.635 1 92.62 267 PRO A O 1
ATOM 2071 N N . GLU A 1 268 ? 13.539 19.125 -0.313 1 92.94 268 GLU A N 1
ATOM 2072 C CA . GLU A 1 268 ? 14.516 19.438 0.726 1 92.94 268 GLU A CA 1
ATOM 2073 C C . GLU A 1 268 ? 13.852 19.562 2.094 1 92.94 268 GLU A C 1
ATOM 2075 O O . GLU A 1 268 ? 12.812 20.203 2.227 1 92.94 268 GLU A O 1
ATOM 2080 N N . GLY A 1 269 ? 14.469 18.891 3.096 1 94.12 269 GLY A N 1
ATOM 2081 C CA . GLY A 1 269 ? 13.977 19 4.461 1 94.12 269 GLY A CA 1
ATOM 2082 C C . GLY A 1 269 ? 12.844 18.031 4.762 1 94.12 269 GLY A C 1
ATOM 2083 O O . GLY A 1 269 ? 12.273 18.062 5.855 1 94.12 269 GLY A O 1
ATOM 2084 N N . ALA A 1 270 ? 12.555 17.266 3.797 1 96.69 270 ALA A N 1
ATOM 2085 C CA . ALA A 1 270 ? 11.445 16.328 3.975 1 96.69 270 ALA A CA 1
ATOM 2086 C C . ALA A 1 270 ? 11.938 14.961 4.41 1 96.69 270 ALA A C 1
ATOM 2088 O O . ALA A 1 270 ? 13.102 14.617 4.195 1 96.69 270 ALA A O 1
ATOM 2089 N N . CYS A 1 271 ? 11.117 14.266 5.145 1 97.88 271 CYS A N 1
ATOM 2090 C CA . CYS A 1 271 ? 11.312 12.883 5.559 1 97.88 271 CYS A CA 1
ATOM 2091 C C . CYS A 1 271 ? 10.109 12.023 5.191 1 97.88 271 CYS A C 1
ATOM 2093 O O . CYS A 1 271 ? 9.055 12.547 4.848 1 97.88 271 CYS A O 1
ATOM 2095 N N . CYS A 1 272 ? 10.344 10.719 5.219 1 97.25 272 CYS A N 1
ATOM 2096 C CA . CYS A 1 272 ? 9.273 9.773 4.922 1 97.25 272 CYS A CA 1
ATOM 2097 C C . CYS A 1 272 ? 9.102 8.773 6.059 1 97.25 272 CYS A C 1
ATOM 2099 O O . CYS A 1 272 ? 10.086 8.289 6.621 1 97.25 272 CYS A O 1
ATOM 2101 N N . VAL A 1 273 ? 7.871 8.531 6.414 1 97.38 273 VAL A N 1
ATOM 2102 C CA . VAL A 1 273 ? 7.602 7.516 7.422 1 97.38 273 VAL A CA 1
ATOM 2103 C C . VAL A 1 273 ? 7.809 6.125 6.824 1 97.38 273 VAL A C 1
ATOM 2105 O O . VAL A 1 273 ? 7.121 5.742 5.875 1 97.38 273 VAL A O 1
ATOM 2108 N N . GLU A 1 274 ? 8.711 5.355 7.371 1 94.5 274 GLU A N 1
ATOM 2109 C CA . GLU A 1 274 ? 8.977 4 6.898 1 94.5 274 GLU A CA 1
ATOM 2110 C C . GLU A 1 274 ? 8.031 2.992 7.535 1 94.5 274 GLU A C 1
ATOM 2112 O O . GLU A 1 274 ? 7.488 2.121 6.852 1 94.5 274 GLU A O 1
ATOM 2117 N N . ARG A 1 275 ? 7.934 3.111 8.797 1 93.12 275 ARG A N 1
ATOM 2118 C CA . ARG A 1 275 ? 7.066 2.191 9.523 1 93.12 275 ARG A CA 1
ATOM 2119 C C . ARG A 1 275 ? 6.777 2.711 10.93 1 93.12 275 ARG A C 1
ATOM 2121 O O . ARG A 1 275 ? 7.539 3.518 11.469 1 93.12 275 ARG A O 1
ATOM 2128 N N . LEU A 1 276 ? 5.68 2.301 11.445 1 95.5 276 LEU A N 1
ATOM 2129 C CA . LEU A 1 276 ? 5.363 2.516 12.852 1 95.5 276 LEU A CA 1
ATOM 2130 C C . LEU A 1 276 ? 5.93 1.39 13.711 1 95.5 276 LEU A C 1
ATOM 2132 O O . LEU A 1 276 ? 6.188 0.292 13.211 1 95.5 276 LEU A O 1
ATOM 2136 N N . MET A 1 277 ? 6.191 1.684 14.922 1 94.19 277 MET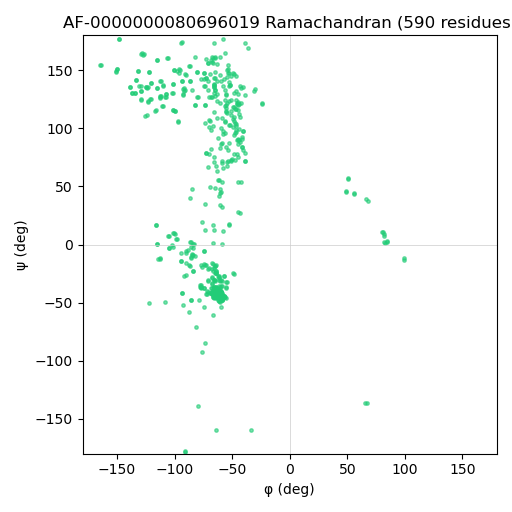 A N 1
ATOM 2137 C CA . MET A 1 277 ? 6.633 0.677 15.883 1 94.19 277 MET A CA 1
ATOM 2138 C C . MET A 1 277 ? 5.477 0.229 16.766 1 94.19 277 MET A C 1
ATOM 2140 O O . MET A 1 277 ? 4.516 0.975 16.969 1 94.19 277 MET A O 1
ATOM 2144 N N . GLU A 1 278 ? 5.621 -1.114 17.203 1 92.38 278 GLU A N 1
ATOM 2145 C CA . GLU A 1 278 ? 4.598 -1.578 18.141 1 92.38 278 GLU A CA 1
ATOM 2146 C C . GLU A 1 278 ? 4.453 -0.625 19.328 1 92.38 278 GLU A C 1
ATOM 2148 O O . GLU A 1 278 ? 5.441 -0.055 19.797 1 92.38 278 GLU A O 1
ATOM 2153 N N . PRO A 1 279 ? 3.168 -0.336 19.734 1 95 279 PRO A N 1
ATOM 2154 C CA . PRO A 1 279 ? 1.934 -1.083 19.484 1 95 279 PRO A CA 1
ATOM 2155 C C . PRO A 1 279 ? 1.097 -0.476 18.359 1 95 279 PRO A C 1
ATOM 2157 O O . PRO A 1 279 ? -0.059 -0.862 18.156 1 95 279 PRO A O 1
ATOM 2160 N N . TYR A 1 280 ? 1.589 0.457 17.625 1 96.31 280 TYR A N 1
ATOM 2161 C CA . TYR A 1 280 ? 0.775 1.275 16.734 1 96.31 280 TYR A CA 1
ATOM 2162 C C . TYR A 1 280 ? 0.358 0.488 15.492 1 96.31 280 TYR A C 1
ATOM 2164 O O . TYR A 1 280 ? -0.795 0.559 15.062 1 96.31 280 TYR A O 1
ATOM 2172 N N . PRO A 1 281 ? 1.22 -0.362 14.953 1 93.25 281 PRO A N 1
ATOM 2173 C CA . PRO A 1 281 ? 0.777 -1.172 13.82 1 93.25 281 PRO A CA 1
ATOM 2174 C C . PRO A 1 281 ? -0.375 -2.109 14.172 1 93.25 281 PRO A C 1
ATOM 2176 O O . PRO A 1 281 ? -1.336 -2.23 13.414 1 93.25 281 PRO A O 1
ATOM 2179 N N . SER A 1 282 ? -0.282 -2.732 15.273 1 91.5 282 SER A N 1
ATOM 2180 C CA . SER A 1 282 ? -1.357 -3.617 15.711 1 91.5 282 SER A CA 1
ATOM 2181 C C . SER A 1 282 ? -2.646 -2.842 15.961 1 91.5 282 SER A C 1
ATOM 2183 O O . SER A 1 282 ? -3.736 -3.318 15.641 1 91.5 282 SER A O 1
ATOM 2185 N N . MET A 1 283 ? -2.502 -1.74 16.547 1 94.31 283 MET A N 1
ATOM 2186 C CA . MET A 1 283 ? -3.662 -0.883 16.781 1 94.31 283 MET A CA 1
ATOM 2187 C C . MET A 1 283 ? -4.336 -0.51 15.469 1 94.31 283 MET A C 1
ATOM 2189 O O . MET A 1 283 ? -5.562 -0.573 15.359 1 94.31 283 MET A O 1
ATOM 2193 N N . LEU A 1 284 ? -3.535 -0.096 14.523 1 94.75 284 LEU A N 1
ATOM 2194 C CA . LEU A 1 284 ? -4.07 0.297 13.227 1 94.75 284 LEU A CA 1
ATOM 2195 C C . LEU A 1 284 ? -4.809 -0.865 12.57 1 94.75 284 LEU A C 1
ATOM 2197 O O . LEU A 1 284 ? -5.867 -0.673 11.961 1 94.75 284 LEU A O 1
ATOM 2201 N N . GLU A 1 285 ? -4.281 -2.055 12.672 1 90.75 285 GLU A N 1
ATOM 2202 C CA . GLU A 1 285 ? -4.922 -3.24 12.109 1 90.75 285 GLU A CA 1
ATOM 2203 C C . GLU A 1 285 ? -6.309 -3.455 12.711 1 90.75 285 GLU A C 1
ATOM 2205 O O . GLU A 1 285 ? -7.25 -3.807 12 1 90.75 285 GLU A O 1
ATOM 2210 N N . ARG A 1 286 ? -6.375 -3.314 13.961 1 92.31 286 ARG A N 1
ATOM 2211 C CA . ARG A 1 286 ? -7.664 -3.449 14.633 1 92.31 286 ARG A CA 1
ATOM 2212 C C . ARG A 1 286 ? -8.633 -2.361 14.188 1 92.31 286 ARG A C 1
ATOM 2214 O O . ARG A 1 286 ? -9.82 -2.625 13.977 1 92.31 286 ARG A O 1
ATOM 2221 N N . GLN A 1 287 ? -8.125 -1.159 14.125 1 94.81 287 GLN A N 1
ATOM 2222 C CA . GLN A 1 287 ? -8.953 -0.046 13.68 1 94.81 287 GLN A CA 1
ATOM 2223 C C . GLN A 1 287 ? -9.469 -0.277 12.258 1 94.81 287 GLN A C 1
ATOM 2225 O O . GLN A 1 287 ? -10.641 -0.041 11.969 1 94.81 287 GLN A O 1
ATOM 2230 N N . LEU A 1 288 ? -8.625 -0.753 11.422 1 92.62 288 LEU A N 1
ATOM 2231 C CA . LEU A 1 288 ? -9 -1.036 10.047 1 92.62 288 LEU A CA 1
ATOM 2232 C C . LEU A 1 288 ? -10.062 -2.125 9.977 1 92.62 288 LEU A C 1
ATOM 2234 O O . LEU A 1 288 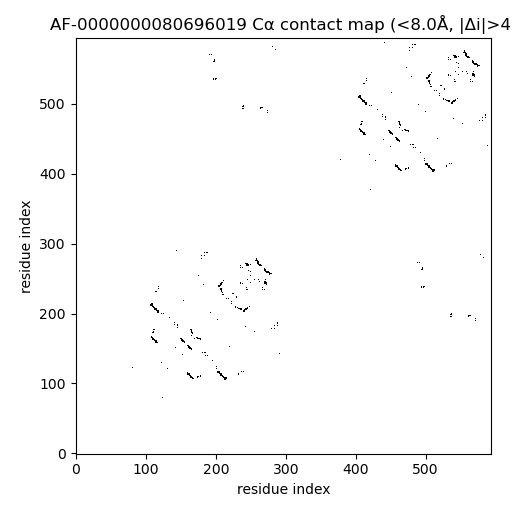? -11.016 -2.025 9.203 1 92.62 288 LEU A O 1
ATOM 2238 N N . ALA A 1 289 ? -9.891 -3.135 10.734 1 88.94 289 ALA A N 1
ATOM 2239 C CA . ALA A 1 289 ? -10.867 -4.215 10.781 1 88.94 289 ALA A CA 1
ATOM 2240 C C . ALA A 1 289 ? -12.242 -3.691 11.203 1 88.94 289 ALA A C 1
ATOM 2242 O O . ALA A 1 289 ? -13.258 -4.055 10.609 1 88.94 289 ALA A O 1
ATOM 2243 N N . ARG A 1 290 ? -12.25 -2.834 12.141 1 91.25 290 ARG A N 1
ATOM 2244 C CA . ARG A 1 290 ? -13.492 -2.256 12.625 1 91.25 290 ARG A CA 1
ATOM 2245 C C . ARG A 1 290 ? -14.141 -1.373 11.562 1 91.25 290 ARG A C 1
ATOM 2247 O O . ARG A 1 290 ? -15.359 -1.393 11.383 1 91.25 290 ARG A O 1
ATOM 2254 N N . MET A 1 291 ? -13.312 -0.592 10.906 1 90.5 291 MET A N 1
ATOM 2255 C CA . MET A 1 291 ? -13.812 0.31 9.875 1 90.5 291 MET A CA 1
ATOM 2256 C C . MET A 1 291 ? -14.406 -0.473 8.703 1 90.5 291 MET A C 1
ATOM 2258 O O . MET A 1 291 ? -15.406 -0.057 8.117 1 90.5 291 MET A O 1
ATOM 2262 N N . HIS A 1 292 ? -13.812 -1.588 8.367 1 84.75 292 HIS A N 1
ATOM 2263 C CA . HIS A 1 292 ? -14.312 -2.422 7.281 1 84.75 292 HIS A CA 1
ATOM 2264 C C . HIS A 1 292 ? -15.656 -3.041 7.637 1 84.75 292 HIS A C 1
ATOM 2266 O O . HIS A 1 292 ? -16.531 -3.174 6.773 1 84.75 292 HIS A O 1
ATOM 2272 N N . GLU A 1 293 ? -15.805 -3.473 8.836 1 83.06 293 GLU A N 1
ATOM 2273 C CA . GLU A 1 293 ? -17.062 -4.051 9.281 1 83.06 293 GLU A CA 1
ATOM 2274 C C . GLU A 1 293 ? -18.188 -3.008 9.281 1 83.06 293 GLU A C 1
ATOM 2276 O O . GLU A 1 293 ? -19.328 -3.326 8.984 1 83.06 293 GLU A O 1
ATOM 2281 N N . SER A 1 294 ? -17.859 -1.796 9.5 1 81.94 294 SER A N 1
ATOM 2282 C CA . SER A 1 294 ? -18.828 -0.715 9.547 1 81.94 294 SER A CA 1
ATOM 2283 C C . SER A 1 294 ? -19.266 -0.304 8.141 1 81.94 294 SER A C 1
ATOM 2285 O O . SER A 1 294 ? -20.406 0.125 7.938 1 81.94 294 SER A O 1
ATOM 2287 N N . ASN A 1 295 ? -18.422 -0.338 7.184 1 75.88 295 ASN A N 1
ATOM 2288 C CA . ASN A 1 295 ? -18.719 0.056 5.812 1 75.88 295 ASN A CA 1
ATOM 2289 C C . ASN A 1 295 ? -19.516 -1.015 5.082 1 75.88 295 ASN A C 1
ATOM 2291 O O . ASN A 1 295 ? -20.141 -0.738 4.055 1 75.88 295 ASN A O 1
ATOM 2295 N N . LYS A 1 296 ? -19.594 -2.293 5.52 1 68.5 296 LYS A N 1
ATOM 2296 C CA . LYS A 1 296 ? -20.359 -3.373 4.91 1 68.5 296 LYS A CA 1
ATOM 2297 C C . LYS A 1 296 ? -21.75 -3.465 5.527 1 68.5 296 LYS A C 1
ATOM 2299 O O . LYS A 1 296 ? -22.672 -4.004 4.91 1 68.5 296 LYS A O 1
ATOM 2304 N N . ALA A 1 297 ? -21.906 -3.066 6.707 1 58.03 297 ALA A N 1
ATOM 2305 C CA . ALA A 1 297 ? -23.234 -3.033 7.332 1 58.03 297 ALA A CA 1
ATOM 2306 C C . ALA A 1 297 ? -24.062 -1.878 6.789 1 58.03 297 ALA A C 1
ATOM 2308 O O . ALA A 1 297 ? -23.594 -0.739 6.73 1 58.03 297 ALA A O 1
ATOM 2309 N N . GLY B 1 1 ? 9.758 -44 25.422 1 17.3 1 GLY B N 1
ATOM 2310 C CA . GLY B 1 1 ? 9.367 -45.281 24.906 1 17.3 1 GLY B CA 1
ATOM 2311 C C . GLY B 1 1 ? 7.902 -45.625 25.156 1 17.3 1 GLY B C 1
ATOM 2312 O O . GLY B 1 1 ? 7.176 -44.812 25.75 1 17.3 1 GLY B O 1
ATOM 2313 N N . ASP B 1 2 ? 7.516 -46.812 25.531 1 22.61 2 ASP B N 1
ATOM 2314 C CA . ASP B 1 2 ? 6.531 -47.812 25.141 1 22.61 2 ASP B CA 1
ATOM 2315 C C . ASP B 1 2 ? 5.129 -47.438 25.594 1 22.61 2 ASP B C 1
ATOM 2317 O O . ASP B 1 2 ? 4.188 -47.438 24.797 1 22.61 2 ASP B O 1
ATOM 2321 N N . LEU B 1 3 ? 4.699 -47.969 26.922 1 21.84 3 LEU B N 1
ATOM 2322 C CA . LEU B 1 3 ? 3.707 -48.875 27.453 1 21.84 3 LEU B CA 1
ATOM 2323 C C . LEU B 1 3 ? 2.441 -48.156 27.859 1 21.84 3 LEU B C 1
ATOM 2325 O O . LEU B 1 3 ? 1.33 -48.625 27.625 1 21.84 3 LEU B O 1
ATOM 2329 N N . ALA B 1 4 ? 2.416 -47.094 28.656 1 24.77 4 ALA B N 1
ATOM 2330 C CA . ALA B 1 4 ? 1.295 -46.969 29.578 1 24.77 4 ALA B CA 1
ATOM 2331 C C . ALA B 1 4 ? 0.018 -46.562 28.844 1 24.77 4 ALA B C 1
ATOM 2333 O O . ALA B 1 4 ? -0.833 -45.875 29.406 1 24.77 4 ALA B O 1
ATOM 2334 N N . ARG B 1 5 ? -0.009 -46.625 27.344 1 22.66 5 ARG B N 1
ATOM 2335 C CA . ARG B 1 5 ? -1.087 -46.094 26.516 1 22.66 5 ARG B CA 1
ATOM 2336 C C . ARG B 1 5 ? -2.318 -47 26.578 1 22.66 5 ARG B C 1
ATOM 2338 O O . ARG B 1 5 ? -3.287 -46.781 25.844 1 22.66 5 ARG B O 1
ATOM 2345 N N . GLN B 1 6 ? -2.213 -48.281 27.047 1 21.88 6 GLN B N 1
ATOM 2346 C CA . GLN B 1 6 ? -3.082 -49.344 26.609 1 21.88 6 GLN B CA 1
ATOM 2347 C C . GLN B 1 6 ? -4.523 -49.125 27.047 1 21.88 6 GLN B C 1
ATOM 2349 O O . GLN B 1 6 ? -5.461 -49.438 26.312 1 21.88 6 GLN B O 1
ATOM 2354 N N . LEU B 1 7 ? -4.922 -49.031 28.391 1 18.97 7 LEU B N 1
ATOM 2355 C CA . LEU B 1 7 ? -6.02 -49.781 29 1 18.97 7 LEU B CA 1
ATOM 2356 C C . LEU B 1 7 ? -7.363 -49.156 28.656 1 18.97 7 LEU B C 1
ATOM 2358 O O . LEU B 1 7 ? -8.414 -49.719 28.938 1 18.97 7 LEU B O 1
ATOM 2362 N N . ARG B 1 8 ? -7.566 -47.812 28.781 1 24.33 8 ARG B N 1
ATOM 2363 C CA . ARG B 1 8 ? -8.969 -47.562 29.078 1 24.33 8 ARG B CA 1
ATOM 2364 C C . ARG B 1 8 ? -9.867 -48.031 27.938 1 24.33 8 ARG B C 1
ATOM 2366 O O . ARG B 1 8 ? -9.758 -47.531 26.812 1 24.33 8 ARG B O 1
ATOM 2373 N N . THR B 1 9 ? -10.406 -49.312 27.906 1 24.38 9 THR B N 1
ATOM 2374 C CA . THR B 1 9 ? -11.266 -50.281 27.25 1 24.38 9 THR B CA 1
ATOM 2375 C C . THR B 1 9 ? -12.461 -49.594 26.609 1 24.38 9 THR B C 1
ATOM 2377 O O . THR B 1 9 ? -12.758 -48.438 26.906 1 24.38 9 THR B O 1
ATOM 2380 N N . SER B 1 10 ? -13.719 -50.344 26.266 1 23.23 10 SER B N 1
ATOM 2381 C CA . SER B 1 10 ? -14.625 -51.031 25.344 1 23.23 10 SER B CA 1
ATOM 2382 C C . SER B 1 10 ? -16 -50.375 25.344 1 23.23 10 SER B C 1
ATOM 2384 O O . SER B 1 10 ? -16.75 -50.5 24.375 1 23.23 10 SER B O 1
ATOM 2386 N N . PHE B 1 11 ? -16.781 -50.062 26.5 1 22.66 11 PHE B N 1
ATOM 2387 C CA . PHE B 1 11 ? -18.125 -50.594 26.703 1 22.66 11 PHE B CA 1
ATOM 2388 C C . PHE B 1 11 ? -19.156 -49.656 26.109 1 22.66 11 PHE B C 1
ATOM 2390 O O . PHE B 1 11 ? -20.359 -49.781 26.375 1 22.66 11 PHE B O 1
ATOM 2397 N N . ALA B 1 12 ? -18.906 -48.406 25.766 1 27.59 12 ALA B N 1
ATOM 2398 C CA . ALA B 1 12 ? -20.188 -47.719 25.859 1 27.59 12 ALA B CA 1
ATOM 2399 C C . ALA B 1 12 ? -21.188 -48.281 24.828 1 27.59 12 ALA B C 1
ATOM 2401 O O . ALA B 1 12 ? -20.844 -48.469 23.672 1 27.59 12 ALA B O 1
ATOM 2402 N N . PRO B 1 13 ? -22.453 -48.688 25.266 1 28.06 13 PRO B N 1
ATOM 2403 C CA . PRO B 1 13 ? -23.469 -49.469 24.547 1 28.06 13 PRO B CA 1
ATOM 2404 C C . PRO B 1 13 ? -23.938 -48.781 23.266 1 28.06 13 PRO B C 1
ATOM 2406 O O . PRO B 1 13 ? -23.781 -47.562 23.109 1 28.06 13 PRO B O 1
ATOM 2409 N N . PRO B 1 14 ? -24.281 -49.562 22.156 1 27.2 14 PRO B N 1
ATOM 2410 C CA . PRO B 1 14 ? -24.578 -49.188 20.781 1 27.2 14 PRO B CA 1
ATOM 2411 C C . PRO B 1 14 ? -25.812 -48.312 20.656 1 27.2 14 PRO B C 1
ATOM 2413 O O . PRO B 1 14 ? -26.906 -48.688 21.078 1 27.2 14 PRO B O 1
ATOM 2416 N N . VAL B 1 15 ? -25.922 -47.062 21.203 1 31.83 15 VAL B N 1
ATOM 2417 C CA . VAL B 1 15 ? -27.25 -46.5 21.234 1 31.83 15 VAL B CA 1
ATOM 2418 C C . VAL B 1 15 ? -27.969 -46.781 19.922 1 31.83 15 VAL B C 1
ATOM 2420 O O . VAL B 1 15 ? -27.406 -46.562 18.844 1 31.83 15 VAL B O 1
ATOM 2423 N N . PRO B 1 16 ? -29.156 -47.469 19.984 1 27.69 16 PRO B N 1
ATOM 2424 C CA . PRO B 1 16 ? -29.922 -48.094 18.891 1 27.69 16 PRO B CA 1
ATOM 2425 C C . PRO B 1 16 ? -30.281 -47.125 17.781 1 27.69 16 PRO B C 1
ATOM 2427 O O . PRO B 1 16 ? -30.312 -45.906 18.016 1 27.69 16 PRO B O 1
ATOM 2430 N N . GLU B 1 17 ? -30.078 -47.469 16.438 1 29.42 17 GLU B N 1
ATOM 2431 C CA . GLU B 1 17 ? -30.219 -46.844 15.125 1 29.42 17 GLU B CA 1
ATOM 2432 C C . GLU B 1 17 ? -31.609 -46.219 14.945 1 29.42 17 GLU B C 1
ATOM 2434 O O . GLU B 1 17 ? -32.625 -46.938 14.992 1 29.42 17 GLU B O 1
ATOM 2439 N N . PRO B 1 18 ? -31.891 -45.031 15.672 1 30.11 18 PRO B N 1
ATOM 2440 C CA . PRO B 1 18 ? -33.344 -44.75 15.609 1 30.11 18 PRO B CA 1
ATOM 2441 C C . PRO B 1 18 ? -33.938 -45.062 14.242 1 30.11 18 PRO B C 1
ATOM 2443 O O . PRO B 1 18 ? -33.25 -45 13.227 1 30.11 18 PRO B O 1
ATOM 2446 N N . GLU B 1 19 ? -35.031 -45.844 14.148 1 29.28 19 GLU B N 1
ATOM 2447 C CA . GLU B 1 19 ? -35.781 -46.406 13.039 1 29.28 19 GLU B CA 1
ATOM 2448 C C . GLU B 1 19 ? -36.25 -45.312 12.07 1 29.28 19 GLU B C 1
ATOM 2450 O O . GLU B 1 19 ? -36.594 -44.219 12.484 1 29.28 19 GLU B O 1
ATOM 2455 N N . PRO B 1 20 ? -35.812 -45.344 10.68 1 31.27 20 PRO B N 1
ATOM 2456 C CA . PRO B 1 20 ? -36.031 -44.375 9.594 1 31.27 20 PRO B CA 1
ATOM 2457 C C . PRO B 1 20 ? -37.469 -43.938 9.477 1 31.27 20 PRO B C 1
ATOM 2459 O O . PRO B 1 20 ? -38.375 -44.781 9.5 1 31.27 20 PRO B O 1
ATOM 2462 N N . LEU B 1 21 ? -37.906 -42.906 10.039 1 29.25 21 LEU B N 1
ATOM 2463 C CA . LEU B 1 21 ? -39.312 -42.562 10.062 1 29.25 21 LEU B CA 1
ATOM 2464 C C . LEU B 1 21 ? -39.938 -42.719 8.664 1 29.25 21 LEU B C 1
ATOM 2466 O O . LEU B 1 21 ? -39.344 -42.281 7.676 1 29.25 21 LEU B O 1
ATOM 2470 N N . PRO B 1 22 ? -40.938 -43.625 8.414 1 29.69 22 PRO B N 1
ATOM 2471 C CA . PRO B 1 22 ? -41.5 -44 7.113 1 29.69 22 PRO B CA 1
ATOM 2472 C C . PRO B 1 22 ? -42.062 -42.812 6.363 1 29.69 22 PRO B C 1
ATOM 2474 O O . PRO B 1 22 ? -42.781 -42 6.945 1 29.69 22 PRO B O 1
ATOM 2477 N N . GLU B 1 23 ? -41.375 -42.125 5.441 1 27.5 23 GLU B N 1
ATOM 2478 C CA . GLU B 1 23 ? -41.844 -40.938 4.75 1 27.5 23 GLU B CA 1
ATOM 2479 C C . GLU B 1 23 ? -43.25 -41.188 4.148 1 27.5 23 GLU B C 1
ATOM 2481 O O . GLU B 1 23 ? -43.5 -42.25 3.58 1 27.5 23 GLU B O 1
ATOM 2486 N N . PRO B 1 24 ? -44.312 -40.469 4.379 1 25.89 24 PRO B N 1
ATOM 2487 C CA . PRO B 1 24 ? -45.719 -40.719 4.031 1 25.89 24 PRO B CA 1
ATOM 2488 C C . PRO B 1 24 ? -45.969 -40.781 2.523 1 25.89 24 PRO B C 1
ATOM 2490 O O . PRO B 1 24 ? -45.188 -40.188 1.751 1 25.89 24 PRO B O 1
ATOM 2493 N N . GLU B 1 25 ? -46.625 -41.75 1.823 1 24.31 25 GLU B N 1
ATOM 2494 C CA . GLU B 1 25 ? -47.031 -42.219 0.5 1 24.31 25 GLU B CA 1
ATOM 2495 C C . GLU B 1 25 ? -47.969 -41.219 -0.179 1 24.31 25 GLU B C 1
ATOM 2497 O O . GLU B 1 25 ? -49.156 -41.125 0.189 1 24.31 25 GLU B O 1
ATOM 2502 N N . TYR B 1 26 ? -47.844 -39.969 -0.447 1 21.64 26 TYR B N 1
ATOM 2503 C CA . TYR B 1 26 ? -48.938 -39.188 -1.016 1 21.64 26 TYR B CA 1
ATOM 2504 C C . TYR B 1 26 ? -49.312 -39.719 -2.393 1 21.64 26 TYR B C 1
ATOM 2506 O O . TYR B 1 26 ? -48.469 -39.844 -3.277 1 21.64 26 TYR B O 1
ATOM 2514 N N . GLU B 1 27 ? -50.469 -40.406 -2.736 1 22.06 27 GLU B N 1
ATOM 2515 C CA . GLU B 1 27 ? -51.156 -41.125 -3.82 1 22.06 27 GLU B CA 1
ATOM 2516 C C . GLU B 1 27 ? -51.656 -40.125 -4.871 1 22.06 27 GLU B C 1
ATOM 2518 O O . GLU B 1 27 ? -52.719 -39.5 -4.699 1 22.06 27 GLU B O 1
ATOM 2523 N N . GLY B 1 28 ? -51.125 -38.938 -5.344 1 22.28 28 GLY B N 1
ATOM 2524 C CA . GLY B 1 28 ? -51.938 -38.062 -6.176 1 22.28 28 GLY B CA 1
ATOM 2525 C C . GLY B 1 28 ? -52.344 -38.688 -7.496 1 22.28 28 GLY B C 1
ATOM 2526 O O . GLY B 1 28 ? -51.531 -39.312 -8.164 1 22.28 28 GLY B O 1
ATOM 2527 N N . GLU B 1 29 ? -53.719 -38.812 -7.906 1 21.47 29 GLU B N 1
ATOM 2528 C CA . GLU B 1 29 ? -54.562 -39.375 -8.945 1 21.47 29 GLU B CA 1
ATOM 2529 C C . GLU B 1 29 ? -54.375 -38.656 -10.273 1 21.47 29 GLU B C 1
ATOM 2531 O O . GLU B 1 29 ? -54.406 -37.406 -10.328 1 21.47 29 GLU B O 1
ATOM 2536 N N . GLU B 1 30 ? -53.688 -39.219 -11.359 1 22.94 30 GLU B N 1
ATOM 2537 C CA . GLU B 1 30 ? -53.281 -38.938 -12.734 1 22.94 30 GLU B CA 1
ATOM 2538 C C . GLU B 1 30 ? -54.5 -38.719 -13.641 1 22.94 30 GLU B C 1
ATOM 2540 O O . GLU B 1 30 ? -55.062 -39.688 -14.164 1 22.94 30 GLU B O 1
ATOM 2545 N N . ASP B 1 31 ? -55.469 -37.844 -13.453 1 22.53 31 ASP B N 1
ATOM 2546 C CA . ASP B 1 31 ? -56.625 -37.969 -14.352 1 22.53 31 ASP B CA 1
ATOM 2547 C C . ASP B 1 31 ? -56.219 -37.781 -15.805 1 22.53 31 ASP B C 1
ATOM 2549 O O . ASP B 1 31 ? -55.469 -36.844 -16.125 1 22.53 31 ASP B O 1
ATOM 2553 N N . ASP B 1 32 ? -56.406 -38.719 -16.859 1 21.69 32 ASP B N 1
ATOM 2554 C CA . ASP B 1 32 ? -56.188 -39.156 -18.234 1 21.69 32 ASP B CA 1
ATOM 2555 C C . ASP B 1 32 ? -56.875 -38.25 -19.234 1 21.69 32 ASP B C 1
ATOM 2557 O O . ASP B 1 32 ? -57.062 -38.594 -20.406 1 21.69 32 ASP B O 1
ATOM 2561 N N . SER B 1 33 ? -57.594 -37.125 -18.938 1 21.27 33 SER B N 1
ATOM 2562 C CA . SER B 1 33 ? -58.625 -36.906 -19.953 1 21.27 33 SER B CA 1
ATOM 2563 C C . SER B 1 33 ? -58.031 -36.594 -21.312 1 21.27 33 SER B C 1
ATOM 2565 O O . SER B 1 33 ? -56.969 -35.969 -21.406 1 21.27 33 SER B O 1
ATOM 2567 N N . GLU B 1 34 ? -58.5 -37.188 -22.516 1 21.25 34 GLU B N 1
ATOM 2568 C CA . GLU B 1 34 ? -58.312 -37.562 -23.922 1 21.25 34 GLU B CA 1
ATOM 2569 C C . GLU B 1 34 ? -58.469 -36.344 -24.828 1 21.25 34 GLU B C 1
ATOM 2571 O O . GLU B 1 34 ? -58.312 -36.438 -26.047 1 21.25 34 GLU B O 1
ATOM 2576 N N . ASP B 1 35 ? -58.375 -35.031 -24.453 1 23.58 35 ASP B N 1
ATOM 2577 C CA . ASP B 1 35 ? -59.156 -34.281 -25.406 1 23.58 35 ASP B CA 1
ATOM 2578 C C . ASP B 1 35 ? -58.562 -34.344 -26.812 1 23.58 35 ASP B C 1
ATOM 2580 O O . ASP B 1 35 ? -57.344 -34.281 -26.953 1 23.58 35 ASP B O 1
ATOM 2584 N N . PRO B 1 36 ? -59.344 -34.562 -27.938 1 22.53 36 PRO B N 1
ATOM 2585 C CA . PRO B 1 36 ? -59.219 -34.906 -29.344 1 22.53 36 PRO B CA 1
ATOM 2586 C C . PRO B 1 36 ? -58.562 -33.781 -30.156 1 22.53 36 PRO B C 1
ATOM 2588 O O . PRO B 1 36 ? -58.844 -32.594 -29.922 1 22.53 36 PRO B O 1
ATOM 2591 N N . TYR B 1 37 ? -57.25 -33.781 -30.484 1 21.3 37 TYR B N 1
ATOM 2592 C CA . TYR B 1 37 ? -56.375 -32.938 -31.266 1 21.3 37 TYR B CA 1
ATOM 2593 C C . TYR B 1 37 ? -56.906 -32.75 -32.688 1 21.3 37 TYR B C 1
ATOM 2595 O O . TYR B 1 37 ? -56.844 -33.656 -33.5 1 21.3 37 TYR B O 1
ATOM 2603 N N . LEU B 1 38 ? -58.094 -32 -32.719 1 19.27 38 LEU B N 1
ATOM 2604 C CA . LEU B 1 38 ? -58.625 -31.891 -34.094 1 19.27 38 LEU B CA 1
ATOM 2605 C C . LEU B 1 38 ? -57.531 -31.359 -35.031 1 19.27 38 LEU B C 1
ATOM 2607 O O . LEU B 1 38 ? -56.719 -30.531 -34.625 1 19.27 38 LEU B O 1
ATOM 2611 N N . GLU B 1 39 ? -57.219 -32.094 -36.094 1 20.95 39 GLU B N 1
ATOM 2612 C CA . GLU B 1 39 ? -56.312 -32.188 -37.25 1 20.95 39 GLU B CA 1
ATOM 2613 C C . GLU B 1 39 ? -56.469 -30.984 -38.156 1 20.95 39 GLU B C 1
ATOM 2615 O O . GLU B 1 39 ? -55.75 -30.875 -39.188 1 20.95 39 GLU B O 1
ATOM 2620 N N . PRO B 1 40 ? -56.469 -29.688 -37.562 1 21.64 40 PRO B N 1
ATOM 2621 C CA . PRO B 1 40 ? -57.031 -28.859 -38.656 1 21.64 40 PRO B CA 1
ATOM 2622 C C . PRO B 1 40 ? -56.281 -29.031 -39.969 1 21.64 40 PRO B C 1
ATOM 2624 O O . PRO B 1 40 ? -55.094 -29.438 -39.969 1 21.64 40 PRO B O 1
ATOM 2627 N N . GLU B 1 41 ? -57.031 -28.922 -41.094 1 18.39 41 GLU B N 1
ATOM 2628 C CA . GLU B 1 41 ? -57.031 -29.125 -42.531 1 18.39 41 GLU B CA 1
ATOM 2629 C C . GLU B 1 41 ? -56.062 -28.188 -43.219 1 18.39 41 GLU B C 1
ATOM 2631 O O . GLU B 1 41 ? -55.844 -27.062 -42.75 1 18.39 41 GLU B O 1
ATOM 2636 N N . GLU B 1 42 ? -55.219 -28.75 -44.094 1 20.73 42 GLU B N 1
ATOM 2637 C CA . GLU B 1 42 ? -54.062 -28.547 -44.969 1 20.73 42 GLU B CA 1
ATOM 2638 C C . GLU B 1 42 ? -54.344 -27.453 -46 1 20.73 42 GLU B C 1
ATOM 2640 O O . GLU B 1 42 ? -53.469 -27.125 -46.812 1 20.73 42 GLU B O 1
ATOM 2645 N N . LYS B 1 43 ? -55.188 -26.375 -45.656 1 19.52 43 LYS B N 1
ATOM 2646 C CA . LYS B 1 43 ? -55.625 -25.922 -46.969 1 19.52 43 LYS B CA 1
ATOM 2647 C C . LYS B 1 43 ? -54.438 -25.5 -47.844 1 19.52 43 LYS B C 1
ATOM 2649 O O . LYS B 1 43 ? -53.438 -25 -47.312 1 19.52 43 LYS B O 1
ATOM 2654 N N . PRO B 1 44 ? -54.438 -25.812 -49.188 1 19.36 44 PRO B N 1
ATOM 2655 C CA . PRO B 1 44 ? -53.562 -25.875 -50.344 1 19.36 44 PRO B CA 1
ATOM 2656 C C . PRO B 1 44 ? -53.031 -24.5 -50.781 1 19.36 44 PRO B C 1
ATOM 2658 O O . PRO B 1 44 ? -53.844 -23.594 -51 1 19.36 44 PRO B O 1
ATOM 2661 N N . ALA B 1 45 ? -52.156 -23.891 -50.031 1 21.95 45 ALA B N 1
ATOM 2662 C CA . ALA B 1 45 ? -51.75 -22.547 -50.438 1 21.95 45 ALA B CA 1
ATOM 2663 C C . ALA B 1 45 ? -51.469 -22.484 -51.938 1 21.95 45 ALA B C 1
ATOM 2665 O O . ALA B 1 45 ? -50.844 -23.391 -52.469 1 21.95 45 ALA B O 1
ATOM 2666 N N . PRO B 1 46 ? -52.281 -21.688 -52.656 1 19.64 46 PRO B N 1
ATOM 2667 C CA . PRO B 1 46 ? -52.25 -21.625 -54.094 1 19.64 46 PRO B CA 1
ATOM 2668 C C . PRO B 1 46 ? -50.875 -21.25 -54.656 1 19.64 46 PRO B C 1
ATOM 2670 O O . PRO B 1 46 ? -50.062 -20.641 -53.938 1 19.64 46 PRO B O 1
ATOM 2673 N N . LYS B 1 47 ? -50.406 -21.797 -55.781 1 20.23 47 LYS B N 1
ATOM 2674 C CA . LYS B 1 47 ? -49.219 -21.938 -56.656 1 20.23 47 LYS B CA 1
ATOM 2675 C C . LYS B 1 47 ? -48.844 -20.609 -57.312 1 20.23 47 LYS B C 1
ATOM 2677 O O . LYS B 1 47 ? -47.875 -20.531 -58.062 1 20.23 47 LYS B O 1
ATOM 2682 N N . VAL B 1 48 ? -49.375 -19.391 -56.781 1 20.55 48 VAL B N 1
ATOM 2683 C CA . VAL B 1 48 ? -49.438 -18.562 -57.969 1 20.55 48 VAL B CA 1
ATOM 2684 C C . VAL B 1 48 ? -48.062 -18.438 -58.594 1 20.55 48 VAL B C 1
ATOM 2686 O O . VAL B 1 48 ? -47.031 -18.656 -57.938 1 20.55 48 VAL B O 1
ATOM 2689 N N . SER B 1 49 ? -48.062 -17.672 -59.844 1 17.53 49 SER B N 1
ATOM 2690 C CA . SER B 1 49 ? -47.531 -17.547 -61.219 1 17.53 49 SER B CA 1
ATOM 2691 C C . SER B 1 49 ? -46.188 -16.812 -61.219 1 17.53 49 SER B C 1
ATOM 2693 O O . SER B 1 49 ? -45.969 -15.914 -60.406 1 17.53 49 SER B O 1
ATOM 2695 N N . ALA B 1 50 ? -45.25 -17.375 -61.938 1 19.69 50 ALA B N 1
ATOM 2696 C CA . ALA B 1 50 ? -43.812 -17.328 -62.312 1 19.69 50 ALA B CA 1
ATOM 2697 C C . ALA B 1 50 ? -43.5 -16 -63 1 19.69 50 ALA B C 1
ATOM 2699 O O . ALA B 1 50 ? -42.469 -15.898 -63.719 1 19.69 50 ALA B O 1
ATOM 2700 N N . ARG B 1 51 ? -44.062 -14.82 -62.469 1 20.78 51 ARG B N 1
ATOM 2701 C CA . ARG B 1 51 ? -43.906 -13.797 -63.5 1 20.78 51 ARG B CA 1
ATOM 2702 C C . ARG B 1 51 ? -42.438 -13.703 -63.938 1 20.78 51 ARG B C 1
ATOM 2704 O O . ARG B 1 51 ? -41.531 -14.023 -63.188 1 20.78 51 ARG B O 1
ATOM 2711 N N . SER B 1 52 ? -42.219 -13.195 -65.312 1 18.17 52 SER B N 1
ATOM 2712 C CA . SER B 1 52 ? -41.312 -13.156 -66.438 1 18.17 52 SER B CA 1
ATOM 2713 C C . SER B 1 52 ? -40.031 -12.398 -66.062 1 18.17 52 SER B C 1
ATOM 2715 O O . SER B 1 52 ? -40 -11.609 -65.125 1 18.17 52 SER B O 1
ATOM 2717 N N . SER B 1 53 ? -39 -12.406 -67 1 19.73 53 SER B N 1
ATOM 2718 C CA . SER B 1 53 ? -37.594 -12.586 -67.375 1 19.73 53 SER B CA 1
ATOM 2719 C C . SER B 1 53 ? -36.844 -11.25 -67.375 1 19.73 53 SER B C 1
ATOM 2721 O O . SER B 1 53 ? -35.656 -11.211 -67.562 1 19.73 53 SER B O 1
ATOM 2723 N N . GLU B 1 54 ? -37.594 -10 -67.188 1 21.42 54 GLU B N 1
ATOM 2724 C CA . GLU B 1 54 ? -36.906 -9.047 -68.062 1 21.42 54 GLU B CA 1
ATOM 2725 C C . GLU B 1 54 ? -35.5 -8.758 -67.625 1 21.42 54 GLU B C 1
ATOM 2727 O O . GLU B 1 54 ? -35.25 -8.695 -66.375 1 21.42 54 GLU B O 1
ATOM 2732 N N . ALA B 1 55 ? -34.562 -8.711 -68.562 1 23.64 55 ALA B N 1
ATOM 2733 C CA . ALA B 1 55 ? -33.125 -8.695 -68.75 1 23.64 55 ALA B CA 1
ATOM 2734 C C . ALA B 1 55 ? -32.531 -7.402 -68.25 1 23.64 55 ALA B C 1
ATOM 2736 O O . ALA B 1 55 ? -32.844 -6.312 -68.688 1 23.64 55 ALA B O 1
ATOM 2737 N N . LYS B 1 56 ? -32.312 -7.363 -66.938 1 24.42 56 LYS B N 1
ATOM 2738 C CA . LYS B 1 56 ? -31.828 -6.129 -66.312 1 24.42 56 LYS B CA 1
ATOM 2739 C C . LYS B 1 56 ? -30.547 -5.648 -67 1 24.42 56 LYS B C 1
ATOM 2741 O O . LYS B 1 56 ? -29.656 -6.445 -67.312 1 24.42 56 LYS B O 1
ATOM 2746 N N . PRO B 1 57 ? -30.625 -4.445 -67.5 1 24.53 57 PRO B N 1
ATOM 2747 C CA . PRO B 1 57 ? -29.578 -3.773 -68.25 1 24.53 57 PRO B CA 1
ATOM 2748 C C . PRO B 1 57 ? -28.266 -3.67 -67.5 1 24.53 57 PRO B C 1
ATOM 2750 O O . PRO B 1 57 ? -28.266 -3.609 -66.25 1 24.53 57 PRO B O 1
ATOM 2753 N N . ARG B 1 58 ? -27.156 -4.152 -68.062 1 22.56 58 ARG B N 1
ATOM 2754 C CA . ARG B 1 58 ? -25.75 -4.367 -67.75 1 22.56 58 ARG B CA 1
ATOM 2755 C C . ARG B 1 58 ? -25.078 -3.055 -67.375 1 22.56 58 ARG B C 1
ATOM 2757 O O . ARG B 1 58 ? -24.906 -2.176 -68.188 1 22.56 58 ARG B O 1
ATOM 2764 N N . LEU B 1 59 ? -25.531 -2.461 -66.188 1 24.41 59 LEU B N 1
ATOM 2765 C CA . LEU B 1 59 ? -24.938 -1.159 -65.938 1 24.41 59 LEU B CA 1
ATOM 2766 C C . LEU B 1 59 ? -23.406 -1.246 -66 1 24.41 59 LEU B C 1
ATOM 2768 O O . LEU B 1 59 ? -22.828 -2.299 -65.75 1 24.41 59 LEU B O 1
ATOM 2772 N N . PRO B 1 60 ? -22.766 -0.2 -66.625 1 25.72 60 PRO B N 1
ATOM 2773 C CA . PRO B 1 60 ? -21.375 0.009 -67 1 25.72 60 PRO B CA 1
ATOM 2774 C C . PRO B 1 60 ? -20.391 -0.055 -65.812 1 25.72 60 PRO B C 1
ATOM 2776 O O . PRO B 1 60 ? -20.781 0.189 -64.688 1 25.72 60 PRO B O 1
ATOM 2779 N N . ALA B 1 61 ? -19.25 -0.746 -66 1 26.41 61 ALA B N 1
ATOM 2780 C CA . ALA B 1 61 ? -18.141 -1.224 -65.188 1 26.41 61 ALA B CA 1
ATOM 2781 C C . ALA B 1 61 ? -17.406 -0.061 -64.5 1 26.41 61 ALA B C 1
ATOM 2783 O O . ALA B 1 61 ? -16.953 0.862 -65.188 1 26.41 61 ALA B O 1
ATOM 2784 N N . PRO B 1 62 ? -17.922 0.354 -63.281 1 28.44 62 PRO B N 1
ATOM 2785 C CA . PRO B 1 62 ? -17.281 1.553 -62.719 1 28.44 62 PRO B CA 1
ATOM 2786 C C . PRO B 1 62 ? -15.766 1.451 -62.719 1 28.44 62 PRO B C 1
ATOM 2788 O O . PRO B 1 62 ? -15.211 0.347 -62.719 1 28.44 62 PRO B O 1
ATOM 2791 N N . PRO B 1 63 ? -15.047 2.572 -62.875 1 29.22 63 PRO B N 1
ATOM 2792 C CA . PRO B 1 63 ? -13.617 2.799 -63.094 1 29.22 63 PRO B CA 1
ATOM 2793 C C . PRO B 1 63 ? -12.758 2.312 -61.906 1 29.22 63 PRO B C 1
ATOM 2795 O O . PRO B 1 63 ? -13.242 2.191 -60.781 1 29.22 63 PRO B O 1
ATOM 2798 N N . VAL B 1 64 ? -11.586 1.717 -62.188 1 24.03 64 VAL B N 1
ATOM 2799 C CA . VAL B 1 64 ? -10.523 0.997 -61.5 1 24.03 64 VAL B CA 1
ATOM 2800 C C . VAL B 1 64 ? -9.891 1.898 -60.438 1 24.03 64 VAL B C 1
ATOM 2802 O O . VAL B 1 64 ? -9.367 2.967 -60.75 1 24.03 64 VAL B O 1
ATOM 2805 N N . GLN B 1 65 ? -10.469 1.989 -59.281 1 24.73 65 GLN B N 1
ATOM 2806 C CA . GLN B 1 65 ? -9.891 2.795 -58.188 1 24.73 65 GLN B CA 1
ATOM 2807 C C . GLN B 1 65 ? -8.43 2.432 -57.969 1 24.73 65 GLN B C 1
ATOM 2809 O O . GLN B 1 65 ? -8.078 1.251 -57.906 1 24.73 65 GLN B O 1
ATOM 2814 N N . ARG B 1 66 ? -7.445 3.357 -58.219 1 26.11 66 ARG B N 1
ATOM 2815 C CA . ARG B 1 66 ? -5.996 3.344 -58.062 1 26.11 66 ARG B CA 1
ATOM 2816 C C . ARG B 1 66 ? -5.613 3.078 -56.625 1 26.11 66 ARG B C 1
ATOM 2818 O O . ARG B 1 66 ? -6.086 3.764 -55.719 1 26.11 66 ARG B O 1
ATOM 2825 N N . ARG B 1 67 ? -5.078 1.908 -56.312 1 25.64 67 ARG B N 1
ATOM 2826 C CA . ARG B 1 67 ? -4.543 1.356 -55.062 1 25.64 67 ARG B CA 1
ATOM 2827 C C . ARG B 1 67 ? -3.396 2.211 -54.531 1 25.64 67 ARG B C 1
ATOM 2829 O O . ARG B 1 67 ? -2.334 2.287 -55.156 1 25.64 67 ARG B O 1
ATOM 2836 N N . ILE B 1 68 ? -3.66 3.41 -54 1 25.56 68 ILE B N 1
ATOM 2837 C CA . ILE B 1 68 ? -2.531 4.145 -53.438 1 25.56 68 ILE B CA 1
ATOM 2838 C C . ILE B 1 68 ? -1.873 3.316 -52.344 1 25.56 68 ILE B C 1
ATOM 2840 O O . ILE B 1 68 ? -2.539 2.895 -51.375 1 25.56 68 ILE B O 1
ATOM 2844 N N . VAL B 1 69 ? -0.807 2.619 -52.625 1 22.05 69 VAL B N 1
ATOM 2845 C CA . VAL B 1 69 ? 0.104 1.854 -51.781 1 22.05 69 VAL B CA 1
ATOM 2846 C C . VAL B 1 69 ? 0.618 2.734 -50.656 1 22.05 69 VAL B C 1
ATOM 2848 O O . VAL B 1 69 ? 1.292 3.738 -50.875 1 22.05 69 VAL B O 1
ATOM 2851 N N . ALA B 1 70 ? -0.133 2.926 -49.562 1 25.56 70 ALA B N 1
ATOM 2852 C CA . ALA B 1 70 ? 0.367 3.623 -48.375 1 25.56 70 ALA B CA 1
ATOM 2853 C C . ALA B 1 70 ? 1.729 3.078 -47.969 1 25.56 70 ALA B C 1
ATOM 2855 O O . ALA B 1 70 ? 1.922 1.861 -47.906 1 25.56 70 ALA B O 1
ATOM 2856 N N . GLU B 1 71 ? 2.775 3.822 -48.125 1 26.33 71 GLU B N 1
ATOM 2857 C CA . GLU B 1 71 ? 4.137 3.633 -47.625 1 26.33 71 GLU B CA 1
ATOM 2858 C C . GLU B 1 71 ? 4.129 3.152 -46.156 1 26.33 71 GLU B C 1
ATOM 2860 O O . GLU B 1 71 ? 3.381 3.672 -45.344 1 26.33 71 GLU B O 1
ATOM 2865 N N . GLU B 1 72 ? 4.492 1.907 -45.844 1 27.59 72 GLU B N 1
ATOM 2866 C CA . GLU B 1 72 ? 4.77 1.202 -44.594 1 27.59 72 GLU B CA 1
ATOM 2867 C C . GLU B 1 72 ? 5.605 2.062 -43.656 1 27.59 72 GLU B C 1
ATOM 2869 O O . GLU B 1 72 ? 6.711 2.479 -44 1 27.59 72 GLU B O 1
ATOM 2874 N N . ASP B 1 73 ? 5.023 2.902 -42.812 1 30.17 73 ASP B N 1
ATOM 2875 C CA . ASP B 1 73 ? 5.699 3.623 -41.719 1 30.17 73 ASP B CA 1
ATOM 2876 C C . ASP B 1 73 ? 6.629 2.699 -40.938 1 30.17 73 ASP B C 1
ATOM 2878 O O . ASP B 1 73 ? 6.281 1.548 -40.656 1 30.17 73 ASP B O 1
ATOM 2882 N N . GLU B 1 74 ? 7.969 2.945 -40.844 1 31.67 74 GLU B N 1
ATOM 2883 C CA . GLU B 1 74 ? 9.086 2.42 -40.062 1 31.67 74 GLU B CA 1
ATOM 2884 C C . GLU B 1 74 ? 8.734 2.309 -38.594 1 31.67 74 GLU B C 1
ATOM 2886 O O . GLU B 1 74 ? 8.297 3.283 -37.969 1 31.67 74 GLU B O 1
ATOM 2891 N N . ASP B 1 75 ? 8.406 1.152 -38 1 33.97 75 ASP B N 1
ATOM 2892 C CA . ASP B 1 75 ? 8.141 0.66 -36.656 1 33.97 75 ASP B CA 1
ATOM 2893 C C . ASP B 1 75 ? 9.172 1.192 -35.656 1 33.97 75 ASP B C 1
ATOM 2895 O O . ASP B 1 75 ? 10.383 1.045 -35.875 1 33.97 75 ASP B O 1
ATOM 2899 N N . ASP B 1 76 ? 8.914 2.211 -34.875 1 37.69 76 ASP B N 1
ATOM 2900 C CA . ASP B 1 76 ? 9.625 2.678 -33.688 1 37.69 76 ASP B CA 1
ATOM 2901 C C . ASP B 1 76 ? 10.07 1.506 -32.812 1 37.69 76 ASP B C 1
ATOM 2903 O O . ASP B 1 76 ? 9.242 0.723 -32.344 1 37.69 76 ASP B O 1
ATOM 2907 N N . ASP B 1 77 ? 11.32 0.986 -32.844 1 38.53 77 ASP B N 1
ATOM 2908 C CA . ASP B 1 77 ? 12.086 0.035 -32.031 1 38.53 77 ASP B CA 1
ATOM 2909 C C . ASP B 1 77 ? 11.922 0.319 -30.547 1 38.53 77 ASP B C 1
ATOM 2911 O O . ASP B 1 77 ? 12.391 1.343 -30.047 1 38.53 77 ASP B O 1
ATOM 2915 N N . ASP B 1 78 ? 10.852 0.016 -29.875 1 39.81 78 ASP B N 1
ATOM 2916 C CA . ASP B 1 78 ? 10.758 -0.072 -28.422 1 39.81 78 ASP B CA 1
ATOM 2917 C C . ASP B 1 78 ? 12.016 -0.705 -27.828 1 39.81 78 ASP B C 1
ATOM 2919 O O . ASP B 1 78 ? 12.133 -1.931 -27.781 1 39.81 78 ASP B O 1
ATOM 2923 N N . GLU B 1 79 ? 13.164 -0.076 -27.781 1 42.78 79 GLU B N 1
ATOM 2924 C CA . GLU B 1 79 ? 14.414 -0.494 -27.141 1 42.78 79 GLU B CA 1
ATOM 2925 C C . GLU B 1 79 ? 14.18 -0.876 -25.688 1 42.78 79 GLU B C 1
ATOM 2927 O O . GLU B 1 79 ? 13.641 -0.088 -24.906 1 42.78 79 GLU B O 1
ATOM 2932 N N . ASP B 1 80 ? 14.125 -2.117 -25.328 1 44.41 80 ASP B N 1
ATOM 2933 C CA . ASP B 1 80 ? 14.125 -2.693 -23.984 1 44.41 80 ASP B CA 1
ATOM 2934 C C . ASP B 1 80 ? 15.188 -2.041 -23.109 1 44.41 80 ASP B C 1
ATOM 2936 O O . ASP B 1 80 ? 16.391 -2.189 -23.359 1 44.41 80 ASP B O 1
ATOM 2940 N N . PRO B 1 81 ? 14.922 -1.083 -22.469 1 48.88 81 PRO B N 1
ATOM 2941 C CA . PRO B 1 81 ? 15.914 -0.358 -21.672 1 48.88 81 PRO B CA 1
ATOM 2942 C C . PRO B 1 81 ? 16.75 -1.28 -20.797 1 48.88 81 PRO B C 1
ATOM 2944 O O . PRO B 1 81 ? 17.797 -0.863 -20.266 1 48.88 81 PRO B O 1
ATOM 2947 N N . PHE B 1 82 ? 16.188 -2.414 -20.469 1 44.19 82 PHE B N 1
ATOM 2948 C CA . PHE B 1 82 ? 16.953 -3.307 -19.594 1 44.19 82 PHE B CA 1
ATOM 2949 C C . PHE B 1 82 ? 17.875 -4.207 -20.406 1 44.19 82 PHE B C 1
ATOM 2951 O O . PHE B 1 82 ? 18.531 -5.09 -19.859 1 44.19 82 PHE B O 1
ATOM 2958 N N . ALA B 1 83 ? 17.875 -4.027 -21.672 1 47.16 83 ALA B N 1
ATOM 2959 C CA . ALA B 1 83 ? 18.672 -4.887 -22.531 1 47.16 83 ALA B CA 1
ATOM 2960 C C . ALA B 1 83 ? 20.141 -4.887 -22.109 1 47.16 83 ALA B C 1
ATOM 2962 O O . ALA B 1 83 ? 20.781 -5.941 -22.078 1 47.16 83 ALA B O 1
ATOM 2963 N N . ASP B 1 84 ? 20.547 -3.723 -21.688 1 48.44 84 ASP B N 1
ATOM 2964 C CA . ASP B 1 84 ? 21.984 -3.57 -21.484 1 48.44 84 ASP B CA 1
ATOM 2965 C C . ASP B 1 84 ? 22.406 -4.09 -20.109 1 48.44 84 ASP B C 1
ATOM 2967 O O . ASP B 1 84 ? 23.594 -4.164 -19.812 1 48.44 84 ASP B O 1
ATOM 2971 N N . LEU B 1 85 ? 21.484 -4.121 -19.266 1 42.53 85 LEU B N 1
ATOM 2972 C CA . LEU B 1 85 ? 21.859 -4.508 -17.906 1 42.53 85 LEU B CA 1
ATOM 2973 C C . LEU B 1 85 ? 21.891 -6.027 -17.766 1 42.53 85 LEU B C 1
ATOM 2975 O O . LEU B 1 85 ? 22.109 -6.547 -16.672 1 42.53 85 LEU B O 1
ATOM 2979 N N . ARG B 1 86 ? 21.531 -6.762 -18.797 1 37.94 86 ARG B N 1
ATOM 2980 C CA . ARG B 1 86 ? 21.578 -8.219 -18.719 1 37.94 86 ARG B CA 1
ATOM 2981 C C . ARG B 1 86 ? 23.031 -8.719 -18.75 1 37.94 86 ARG B C 1
ATOM 2983 O O . ARG B 1 86 ? 23.719 -8.586 -19.75 1 37.94 86 ARG B O 1
ATOM 2990 N N . ASP B 1 87 ? 23.719 -8.641 -17.672 1 39.59 87 ASP B N 1
ATOM 2991 C CA . ASP B 1 87 ? 25.016 -9.297 -17.5 1 39.59 87 ASP B CA 1
ATOM 2992 C C . ASP B 1 87 ? 24.953 -10.758 -17.953 1 39.59 87 ASP B C 1
ATOM 2994 O O . ASP B 1 87 ? 23.984 -11.461 -17.672 1 39.59 87 ASP B O 1
ATOM 2998 N N . GLN B 1 88 ? 25.703 -11.156 -18.984 1 37.25 88 GLN B N 1
ATOM 2999 C CA . GLN B 1 88 ? 26.016 -12.492 -19.469 1 37.25 88 GLN B CA 1
ATOM 3000 C C . GLN B 1 88 ? 26.562 -13.375 -18.344 1 37.25 88 GLN B C 1
ATOM 3002 O O . GLN B 1 88 ? 27.531 -14.109 -18.547 1 37.25 88 GLN B O 1
ATOM 3007 N N . SER B 1 89 ? 26.438 -13.094 -17.109 1 34.09 89 SER B N 1
ATOM 3008 C CA . SER B 1 89 ? 27.062 -14.102 -16.25 1 34.09 89 SER B CA 1
ATOM 3009 C C . SER B 1 89 ? 26.531 -15.492 -16.547 1 34.09 89 SER B C 1
ATOM 3011 O O . SER B 1 89 ? 25.344 -15.664 -16.812 1 34.09 89 SER B O 1
ATOM 3013 N N . ASP B 1 90 ? 27.406 -16.375 -17.078 1 32.81 90 ASP B N 1
ATOM 3014 C CA . ASP B 1 90 ? 27.375 -17.797 -17.375 1 32.81 90 ASP B CA 1
ATOM 3015 C C . ASP B 1 90 ? 26.75 -18.594 -16.234 1 32.81 90 ASP B C 1
ATOM 3017 O O . ASP B 1 90 ? 27.469 -19.125 -15.383 1 32.81 90 ASP B O 1
ATOM 3021 N N . ASN B 1 91 ? 25.922 -18.078 -15.477 1 32.44 91 ASN B N 1
ATOM 3022 C CA . ASN B 1 91 ? 25.406 -19.016 -14.492 1 32.44 91 ASN B CA 1
ATOM 3023 C C . ASN B 1 91 ? 24.828 -20.266 -15.156 1 32.44 91 ASN B C 1
ATOM 3025 O O . ASN B 1 91 ? 23.734 -20.219 -15.727 1 32.44 91 ASN B O 1
ATOM 3029 N N . SER B 1 92 ? 25.734 -21.109 -15.711 1 31.64 92 SER B N 1
ATOM 3030 C CA . SER B 1 92 ? 25.422 -22.469 -16.125 1 31.64 92 SER B CA 1
ATOM 3031 C C . SER B 1 92 ? 24.531 -23.172 -15.102 1 31.64 92 SER B C 1
ATOM 3033 O O . SER B 1 92 ? 24.922 -23.312 -13.938 1 31.64 92 SER B O 1
ATOM 3035 N N . PRO B 1 93 ? 23.297 -23.094 -15.234 1 30.77 93 PRO B N 1
ATOM 3036 C CA . PRO B 1 93 ? 22.516 -23.906 -14.289 1 30.77 93 PRO B CA 1
ATOM 3037 C C . PRO B 1 93 ? 23.047 -25.328 -14.172 1 30.77 93 PRO B C 1
ATOM 3039 O O . PRO B 1 93 ? 23.406 -25.953 -15.18 1 30.77 93 PRO B O 1
ATOM 3042 N N . ALA B 1 94 ? 23.844 -25.672 -13.172 1 33.38 94 ALA B N 1
ATOM 3043 C CA . ALA B 1 94 ? 24.188 -27.062 -12.883 1 33.38 94 ALA B CA 1
ATOM 3044 C C . ALA B 1 94 ? 22.953 -27.969 -13.031 1 33.38 94 ALA B C 1
ATOM 3046 O O . ALA B 1 94 ? 21.969 -27.812 -12.312 1 33.38 94 ALA B O 1
ATOM 3047 N N . VAL B 1 95 ? 22.672 -28.375 -14.234 1 32.22 95 VAL B N 1
ATOM 3048 C CA . VAL B 1 95 ? 21.672 -29.406 -14.484 1 32.22 95 VAL B CA 1
ATOM 3049 C C . VAL B 1 95 ? 21.938 -30.609 -13.586 1 32.22 95 VAL B C 1
ATOM 3051 O O . VAL B 1 95 ? 22.953 -31.281 -13.719 1 32.22 95 VAL B O 1
ATOM 3054 N N . ARG B 1 96 ? 21.641 -30.5 -12.297 1 29.69 96 ARG B N 1
ATOM 3055 C CA . ARG B 1 96 ? 21.719 -31.75 -11.555 1 29.69 96 ARG B CA 1
ATOM 3056 C C . ARG B 1 96 ? 20.984 -32.875 -12.281 1 29.69 96 ARG B C 1
ATOM 3058 O O . ARG B 1 96 ? 20.016 -32.594 -13 1 29.69 96 ARG B O 1
ATOM 3065 N N . PRO B 1 97 ? 21.609 -34 -12.445 1 32.91 97 PRO B N 1
ATOM 3066 C CA . PRO B 1 97 ? 21.047 -35.188 -13.117 1 32.91 97 PRO B CA 1
ATOM 3067 C C . PRO B 1 97 ? 19.609 -35.469 -12.688 1 32.91 97 PRO B C 1
ATOM 3069 O O . PRO B 1 97 ? 19.25 -35.219 -11.539 1 32.91 97 PRO B O 1
ATOM 3072 N N . VAL B 1 98 ? 18.688 -35.469 -13.648 1 34.12 98 VAL B N 1
ATOM 3073 C CA . VAL B 1 98 ? 17.281 -35.875 -13.539 1 34.12 98 VAL B CA 1
ATOM 3074 C C . VAL B 1 98 ? 17.188 -37.188 -12.797 1 34.12 98 VAL B C 1
ATOM 3076 O O . VAL B 1 98 ? 17.672 -38.219 -13.281 1 34.12 98 VAL B O 1
ATOM 3079 N N . ALA B 1 99 ? 17.297 -37.219 -11.5 1 33.19 99 ALA B N 1
ATOM 3080 C CA . ALA B 1 99 ? 17.078 -38.469 -10.773 1 33.19 99 ALA B CA 1
ATOM 3081 C C . ALA B 1 99 ? 15.961 -39.312 -11.422 1 33.19 99 ALA B C 1
ATOM 3083 O O . ALA B 1 99 ? 15.148 -38.75 -12.18 1 33.19 99 ALA B O 1
ATOM 3084 N N . ALA B 1 100 ? 15.828 -40.656 -10.938 1 37.47 100 ALA B N 1
ATOM 3085 C CA . ALA B 1 100 ? 15.062 -41.875 -11.203 1 37.47 100 ALA B CA 1
ATOM 3086 C C . ALA B 1 100 ? 13.57 -41.594 -11.312 1 37.47 100 ALA B C 1
ATOM 3088 O O . ALA B 1 100 ? 13.094 -40.594 -10.766 1 37.47 100 ALA B O 1
ATOM 3089 N N . SER B 1 101 ? 12.922 -42.375 -12.164 1 38.28 101 SER B N 1
ATOM 3090 C CA . SER B 1 101 ? 11.5 -42.469 -12.469 1 38.28 101 SER B CA 1
ATOM 3091 C C . SER B 1 101 ? 10.656 -42.406 -11.203 1 38.28 101 SER B C 1
ATOM 3093 O O . SER B 1 101 ? 10.586 -43.406 -10.461 1 38.28 101 SER B O 1
ATOM 3095 N N . ALA B 1 102 ? 10.789 -41.469 -10.406 1 39.97 102 ALA B N 1
ATOM 3096 C CA . ALA B 1 102 ? 9.969 -41.5 -9.195 1 39.97 102 ALA B CA 1
ATOM 3097 C C . ALA B 1 102 ? 8.547 -41.938 -9.523 1 39.97 102 ALA B C 1
ATOM 3099 O O . ALA B 1 102 ? 8.078 -41.781 -10.648 1 39.97 102 ALA B O 1
ATOM 3100 N N . ALA B 1 103 ? 7.953 -42.844 -8.75 1 43.47 103 ALA B N 1
ATOM 3101 C CA . ALA B 1 103 ? 6.559 -43.281 -8.695 1 43.47 103 ALA B CA 1
ATOM 3102 C C . ALA B 1 103 ? 5.617 -42.125 -9.086 1 43.47 103 ALA B C 1
ATOM 3104 O O . ALA B 1 103 ? 5.953 -40.969 -8.93 1 43.47 103 ALA B O 1
ATOM 3105 N N . PRO B 1 104 ? 4.625 -42.406 -9.961 1 45.09 104 PRO B N 1
ATOM 3106 C CA . PRO B 1 104 ? 3.684 -41.375 -10.461 1 45.09 104 PRO B CA 1
ATOM 3107 C C . PRO B 1 104 ? 3.252 -40.406 -9.375 1 45.09 104 PRO B C 1
ATOM 3109 O O . PRO B 1 104 ? 2.754 -40.812 -8.32 1 45.09 104 PRO B O 1
ATOM 3112 N N . VAL B 1 105 ? 4.074 -39.406 -9.07 1 50.06 105 VAL B N 1
ATOM 3113 C CA . VAL B 1 105 ? 3.736 -38.438 -8.055 1 50.06 105 VAL B CA 1
ATOM 3114 C C . VAL B 1 105 ? 2.293 -37.969 -8.242 1 50.06 105 VAL B C 1
ATOM 3116 O O . VAL B 1 105 ? 1.913 -37.531 -9.336 1 50.06 105 VAL B O 1
ATOM 3119 N N . GLU B 1 106 ? 1.253 -38.688 -7.582 1 58.44 106 GLU B N 1
ATOM 3120 C CA . GLU B 1 106 ? -0.116 -38.156 -7.555 1 58.44 106 GLU B CA 1
ATOM 3121 C C . GLU B 1 106 ? -0.147 -36.656 -7.727 1 58.44 106 GLU B C 1
ATOM 3123 O O . GLU B 1 106 ? 0.716 -35.938 -7.199 1 58.44 106 GLU B O 1
ATOM 3128 N N . PRO B 1 107 ? -0.869 -36.25 -8.812 1 70.25 107 PRO B N 1
ATOM 3129 C CA . PRO B 1 107 ? -0.931 -34.812 -9.109 1 70.25 107 PRO B CA 1
ATOM 3130 C C . PRO B 1 107 ? -1.237 -33.969 -7.875 1 70.25 107 PRO B C 1
ATOM 3132 O O . PRO B 1 107 ? -2.209 -34.25 -7.164 1 70.25 107 PRO B O 1
ATOM 3135 N N . HIS B 1 108 ? -0.196 -33.344 -7.395 1 88.88 108 HIS B N 1
ATOM 3136 C CA . HIS B 1 108 ? -0.335 -32.469 -6.238 1 88.88 108 HIS B CA 1
ATOM 3137 C C . HIS B 1 108 ? -0.73 -31.062 -6.66 1 88.88 108 HIS B C 1
ATOM 3139 O O . HIS B 1 108 ? -0.423 -30.625 -7.777 1 88.88 108 HIS B O 1
ATOM 3145 N N . ASN B 1 109 ? -1.604 -30.484 -5.883 1 94.94 109 ASN B N 1
ATOM 3146 C CA . ASN B 1 109 ? -2.033 -29.109 -6.133 1 94.94 109 ASN B CA 1
ATOM 3147 C C . ASN B 1 109 ? -0.889 -28.125 -5.934 1 94.94 109 ASN B C 1
ATOM 3149 O O . ASN B 1 109 ? -0.045 -28.312 -5.055 1 94.94 109 ASN B O 1
ATOM 3153 N N . SER B 1 110 ? -0.82 -27.203 -6.836 1 97.44 110 SER B N 1
ATOM 3154 C CA . SER B 1 110 ? 0.161 -26.141 -6.727 1 97.44 110 SER B CA 1
ATOM 3155 C C . SER B 1 110 ? -0.478 -24.781 -6.992 1 97.44 110 SER B C 1
ATOM 3157 O O . SER B 1 110 ? -1.419 -24.672 -7.781 1 97.44 110 SER B O 1
ATOM 3159 N N . ALA B 1 111 ? -0.052 -23.812 -6.258 1 98.38 111 ALA B N 1
ATOM 3160 C CA . ALA B 1 111 ? -0.396 -22.422 -6.531 1 98.38 111 ALA B CA 1
ATOM 3161 C C . ALA B 1 111 ? 0.753 -21.703 -7.23 1 98.38 111 ALA B C 1
ATOM 3163 O O . ALA B 1 111 ? 1.923 -21.938 -6.922 1 98.38 111 ALA B O 1
ATOM 3164 N N . VAL B 1 112 ? 0.386 -20.906 -8.219 1 98.75 112 VAL B N 1
ATOM 3165 C CA . VAL B 1 112 ? 1.381 -20.125 -8.945 1 98.75 112 VAL B CA 1
ATOM 3166 C C . VAL B 1 112 ? 1.131 -18.641 -8.734 1 98.75 112 VAL B C 1
ATOM 3168 O O . VAL B 1 112 ? 0.083 -18.125 -9.125 1 98.75 112 VAL B O 1
ATOM 3171 N N . LEU B 1 113 ? 2.07 -17.969 -8.094 1 98.88 113 LEU B N 1
ATOM 3172 C CA . LEU B 1 113 ? 2.031 -16.516 -7.895 1 98.88 113 LEU B CA 1
ATOM 3173 C C . LEU B 1 113 ? 2.949 -15.812 -8.883 1 98.88 113 LEU B C 1
ATOM 3175 O O . LEU B 1 113 ? 4.168 -16 -8.852 1 98.88 113 LEU B O 1
ATOM 3179 N N . ALA B 1 114 ? 2.363 -15.008 -9.75 1 98.88 114 ALA B N 1
ATOM 3180 C CA . ALA B 1 114 ? 3.135 -14.156 -10.656 1 98.88 114 ALA B CA 1
ATOM 3181 C C . ALA B 1 114 ? 3.375 -12.781 -10.031 1 98.88 114 ALA B C 1
ATOM 3183 O O . ALA B 1 114 ? 2.451 -12.164 -9.5 1 98.88 114 ALA B O 1
ATOM 3184 N N . VAL B 1 115 ? 4.621 -12.32 -10.086 1 98.56 115 VAL B N 1
ATOM 3185 C CA . VAL B 1 115 ? 5.02 -11.031 -9.523 1 98.56 115 VAL B CA 1
ATOM 3186 C C . VAL B 1 115 ? 5.797 -10.234 -10.57 1 98.56 115 VAL B C 1
ATOM 3188 O O . VAL B 1 115 ? 6.742 -10.75 -11.18 1 98.56 115 VAL B O 1
ATOM 3191 N N . GLN B 1 116 ? 5.426 -9 -10.727 1 96.69 116 GLN B N 1
ATOM 3192 C CA . GLN B 1 116 ? 6.16 -8.148 -11.656 1 96.69 116 GLN B CA 1
ATOM 3193 C C . GLN B 1 116 ? 6.105 -6.688 -11.219 1 96.69 116 GLN B C 1
ATOM 3195 O O . GLN B 1 116 ? 5.16 -6.266 -10.547 1 96.69 116 GLN B O 1
ATOM 3200 N N . LEU B 1 117 ? 7.172 -5.977 -11.539 1 94.38 117 LEU B N 1
ATOM 3201 C CA . LEU B 1 117 ? 7.148 -4.523 -11.406 1 94.38 117 LEU B CA 1
ATOM 3202 C C . LEU B 1 117 ? 6.488 -3.873 -12.617 1 94.38 117 LEU B C 1
ATOM 3204 O O . LEU B 1 117 ? 6.938 -4.062 -13.75 1 94.38 117 LEU B O 1
ATOM 3208 N N . GLY B 1 118 ? 5.434 -3.158 -12.344 1 90.81 118 GLY B N 1
ATOM 3209 C CA . GLY B 1 118 ? 4.711 -2.506 -13.422 1 90.81 118 GLY B CA 1
ATOM 3210 C C . GLY B 1 118 ? 5.199 -1.098 -13.703 1 90.81 118 GLY B C 1
ATOM 3211 O O . GLY B 1 118 ? 6.242 -0.684 -13.188 1 90.81 118 GLY B O 1
ATOM 3212 N N . ALA B 1 119 ? 4.461 -0.455 -14.719 1 85.88 119 ALA B N 1
ATOM 3213 C CA . ALA B 1 119 ? 4.758 0.915 -15.133 1 85.88 119 ALA B CA 1
ATOM 3214 C C . ALA B 1 119 ? 6.25 1.099 -15.391 1 85.88 119 ALA B C 1
ATOM 3216 O O . ALA B 1 119 ? 6.859 2.059 -14.906 1 85.88 119 ALA B O 1
ATOM 3217 N N . GLN B 1 120 ? 6.828 0.242 -16.031 1 88.06 120 GLN B N 1
ATOM 3218 C CA . GLN B 1 120 ? 8.273 0.189 -16.234 1 88.06 120 GLN B CA 1
ATOM 3219 C C . GLN B 1 120 ? 8.766 1.393 -17.031 1 88.06 120 GLN B C 1
ATOM 3221 O O . GLN B 1 120 ? 9.953 1.714 -17 1 88.06 120 GLN B O 1
ATOM 3226 N N . ASP B 1 121 ? 7.891 2.076 -17.703 1 89.5 121 ASP B N 1
ATOM 3227 C CA . ASP B 1 121 ? 8.258 3.279 -18.453 1 89.5 121 ASP B CA 1
ATOM 3228 C C . ASP B 1 121 ? 8.844 4.336 -17.516 1 89.5 121 ASP B C 1
ATOM 3230 O O . ASP B 1 121 ? 9.68 5.145 -17.938 1 89.5 121 ASP B O 1
ATOM 3234 N N . GLN B 1 122 ? 8.438 4.379 -16.312 1 90.44 122 GLN B N 1
ATOM 3235 C CA . GLN B 1 122 ? 8.922 5.352 -15.344 1 90.44 122 GLN B CA 1
ATOM 3236 C C . GLN B 1 122 ? 10.391 5.117 -15 1 90.44 122 GLN B C 1
ATOM 3238 O O . GLN B 1 122 ? 11.078 6.027 -14.547 1 90.44 122 GLN B O 1
ATOM 3243 N N . PHE B 1 123 ? 10.828 3.938 -15.242 1 91.69 123 PHE B N 1
ATOM 3244 C CA . PHE B 1 123 ? 12.188 3.566 -14.867 1 91.69 123 PHE B CA 1
ATOM 3245 C C . PHE B 1 123 ? 13.203 4.266 -15.758 1 91.69 123 PHE B C 1
ATOM 3247 O O . PHE B 1 123 ? 14.383 4.375 -15.391 1 91.69 123 PHE B O 1
ATOM 3254 N N . ARG B 1 124 ? 12.75 4.66 -16.844 1 91.25 124 ARG B N 1
ATOM 3255 C CA . ARG B 1 124 ? 13.641 5.367 -17.75 1 91.25 124 ARG B CA 1
ATOM 3256 C C . ARG B 1 124 ? 14.102 6.695 -17.156 1 91.25 124 ARG B C 1
ATOM 3258 O O . ARG B 1 124 ? 15.125 7.242 -17.578 1 91.25 124 ARG B O 1
ATOM 3265 N N . ARG B 1 125 ? 13.383 7.16 -16.188 1 90.06 125 ARG B N 1
ATOM 3266 C CA . ARG B 1 125 ? 13.703 8.438 -15.562 1 90.06 125 ARG B CA 1
ATOM 3267 C C . ARG B 1 125 ? 14.758 8.273 -14.484 1 90.06 125 ARG B C 1
ATOM 3269 O O . ARG B 1 125 ? 15.336 9.258 -14.016 1 90.06 125 ARG B O 1
ATOM 3276 N N . LEU B 1 126 ? 15.047 7.09 -14.18 1 93 126 LEU B N 1
ATOM 3277 C CA . LEU B 1 126 ? 16.031 6.828 -13.133 1 93 126 LEU B CA 1
ATOM 3278 C C . LEU B 1 126 ? 17.422 6.68 -13.719 1 93 126 LEU B C 1
ATOM 3280 O O . LEU B 1 126 ? 17.609 6.004 -14.734 1 93 126 LEU B O 1
ATOM 3284 N N . PRO B 1 127 ? 18.359 7.379 -13.016 1 93.69 127 PRO B N 1
ATOM 3285 C CA . PRO B 1 127 ? 19.75 7.062 -13.391 1 93.69 127 PRO B CA 1
ATOM 3286 C C . PRO B 1 127 ? 20.062 5.57 -13.297 1 93.69 127 PRO B C 1
ATOM 3288 O O . PRO B 1 127 ? 19.484 4.871 -12.453 1 93.69 127 PRO B O 1
ATOM 3291 N N . ARG B 1 128 ? 20.953 5.098 -14.109 1 95.62 128 ARG B N 1
ATOM 3292 C CA . ARG B 1 128 ? 21.266 3.678 -14.219 1 95.62 128 ARG B CA 1
ATOM 3293 C C . ARG B 1 128 ? 21.688 3.104 -12.867 1 95.62 128 ARG B C 1
ATOM 3295 O O . ARG B 1 128 ? 21.25 2.006 -12.5 1 95.62 128 ARG B O 1
ATOM 3302 N N . ALA B 1 129 ? 22.516 3.789 -12.148 1 95.62 129 ALA B N 1
ATOM 3303 C CA . ALA B 1 129 ? 23 3.309 -10.852 1 95.62 129 ALA B CA 1
ATOM 3304 C C . ALA B 1 129 ? 21.828 3.123 -9.883 1 95.62 129 ALA B C 1
ATOM 3306 O O . ALA B 1 129 ? 21.766 2.123 -9.164 1 95.62 129 ALA B O 1
ATOM 3307 N N . ARG B 1 130 ? 20.906 4.035 -9.914 1 95.12 130 ARG B N 1
ATOM 3308 C CA . ARG B 1 130 ? 19.75 3.975 -9.023 1 95.12 130 ARG B CA 1
ATOM 3309 C C . ARG B 1 130 ? 18.797 2.852 -9.438 1 95.12 130 ARG B C 1
ATOM 3311 O O . ARG B 1 130 ? 18.234 2.168 -8.586 1 95.12 130 ARG B O 1
ATOM 3318 N N . LEU B 1 131 ? 18.672 2.766 -10.719 1 94.69 131 LEU B N 1
ATOM 3319 C CA . LEU B 1 131 ? 17.812 1.693 -11.219 1 94.69 131 LEU B CA 1
ATOM 3320 C C . LEU B 1 131 ? 18.375 0.328 -10.844 1 94.69 131 LEU B C 1
ATOM 3322 O O . LEU B 1 131 ? 17.641 -0.55 -10.391 1 94.69 131 LEU B O 1
ATOM 3326 N N . THR B 1 132 ? 19.672 0.138 -11 1 96 132 THR B N 1
ATOM 3327 C CA . THR B 1 132 ? 20.297 -1.127 -10.648 1 96 132 THR B CA 1
ATOM 3328 C C . THR B 1 132 ? 20.125 -1.432 -9.164 1 96 132 THR B C 1
ATOM 3330 O O . THR B 1 132 ? 19.844 -2.57 -8.789 1 96 132 THR B O 1
ATOM 3333 N N . GLU B 1 133 ? 20.25 -0.442 -8.344 1 95.38 133 GLU B N 1
ATOM 3334 C CA . GLU B 1 133 ? 20.062 -0.605 -6.902 1 95.38 133 GLU B CA 1
ATOM 3335 C C . GLU B 1 133 ? 18.625 -0.995 -6.578 1 95.38 133 GLU B C 1
ATOM 3337 O O . GLU B 1 133 ? 18.391 -1.872 -5.746 1 95.38 133 GLU B O 1
ATOM 3342 N N . LEU B 1 134 ? 17.734 -0.295 -7.203 1 94.75 134 LEU B N 1
ATOM 3343 C CA . LEU B 1 134 ? 16.312 -0.589 -6.992 1 94.75 134 LEU B CA 1
ATOM 3344 C C . LEU B 1 134 ? 15.992 -2.029 -7.379 1 94.75 134 LEU B C 1
ATOM 3346 O O . LEU B 1 134 ? 15.328 -2.746 -6.625 1 94.75 134 LEU B O 1
ATOM 3350 N N . LEU B 1 135 ? 16.469 -2.447 -8.523 1 94.75 135 LEU B N 1
ATOM 3351 C CA . LEU B 1 135 ? 16.188 -3.791 -9.023 1 94.75 135 LEU B CA 1
ATOM 3352 C C . LEU B 1 135 ? 16.828 -4.844 -8.125 1 94.75 135 LEU B C 1
ATOM 3354 O O . LEU B 1 135 ? 16.25 -5.918 -7.914 1 94.75 135 LEU B O 1
ATOM 3358 N N . GLN B 1 136 ? 17.984 -4.551 -7.625 1 95.94 136 GLN B N 1
ATOM 3359 C CA . GLN B 1 136 ? 18.625 -5.473 -6.691 1 95.94 136 GLN B CA 1
ATOM 3360 C C . GLN B 1 136 ? 17.812 -5.613 -5.41 1 95.94 136 GLN B C 1
ATOM 3362 O O . GLN B 1 136 ? 17.625 -6.723 -4.906 1 95.94 136 GLN B O 1
ATOM 3367 N N . ARG B 1 137 ? 17.375 -4.512 -4.887 1 95.19 137 ARG B N 1
ATOM 3368 C CA . ARG B 1 137 ? 16.547 -4.555 -3.686 1 95.19 137 ARG B CA 1
ATOM 3369 C C . ARG B 1 137 ? 15.25 -5.332 -3.938 1 95.19 137 ARG B C 1
ATOM 3371 O O . ARG B 1 137 ? 14.805 -6.09 -3.076 1 95.19 137 ARG B O 1
ATOM 3378 N N . TYR B 1 138 ? 14.734 -5.09 -5.07 1 96.31 138 TYR B N 1
ATOM 3379 C CA . TYR B 1 138 ? 13.539 -5.82 -5.465 1 96.31 138 TYR B CA 1
ATOM 3380 C C . TYR B 1 138 ? 13.797 -7.32 -5.484 1 96.31 138 TYR B C 1
ATOM 3382 O O . TYR B 1 138 ? 13.016 -8.094 -4.914 1 96.31 138 TYR B O 1
ATOM 3390 N N . ARG B 1 139 ? 14.828 -7.723 -6.047 1 96.25 139 ARG B N 1
ATOM 3391 C CA . ARG B 1 139 ? 15.188 -9.141 -6.109 1 96.25 139 ARG B CA 1
ATOM 3392 C C . ARG B 1 139 ? 15.438 -9.703 -4.715 1 96.25 139 ARG B C 1
ATOM 3394 O O . ARG B 1 139 ? 15.031 -10.82 -4.41 1 96.25 139 ARG B O 1
ATOM 3401 N N . ASP B 1 140 ? 16.094 -8.961 -3.9 1 95.81 140 ASP B N 1
ATOM 3402 C CA . ASP B 1 140 ? 16.344 -9.383 -2.527 1 95.81 140 ASP B CA 1
ATOM 3403 C C . ASP B 1 140 ? 15.039 -9.625 -1.778 1 95.81 140 ASP B C 1
ATOM 3405 O O . ASP B 1 140 ? 14.93 -10.586 -1.01 1 95.81 140 ASP B O 1
ATOM 3409 N N . CYS B 1 141 ? 14.141 -8.719 -2.002 1 95.19 141 CYS B N 1
ATOM 3410 C CA . CYS B 1 141 ? 12.836 -8.867 -1.371 1 95.19 141 CYS B CA 1
ATOM 3411 C C . CYS B 1 141 ? 12.156 -10.156 -1.818 1 95.19 141 CYS B C 1
ATOM 3413 O O . CYS B 1 141 ? 11.578 -10.875 -1.001 1 95.19 141 CYS B O 1
ATOM 3415 N N . LEU B 1 142 ? 12.227 -10.477 -3.086 1 97.38 142 LEU B N 1
ATOM 3416 C CA . LEU B 1 142 ? 11.625 -11.695 -3.623 1 97.38 142 LEU B CA 1
ATOM 3417 C C . LEU B 1 142 ? 12.281 -12.93 -3.021 1 97.38 142 LEU B C 1
ATOM 3419 O O . LEU B 1 142 ? 11.586 -13.867 -2.615 1 97.38 142 LEU B O 1
ATOM 3423 N N . ASP B 1 143 ? 13.57 -12.898 -2.877 1 96.88 143 ASP B N 1
ATOM 3424 C CA . ASP B 1 143 ? 14.312 -14.031 -2.326 1 96.88 143 ASP B CA 1
ATOM 3425 C C . ASP B 1 143 ? 13.961 -14.25 -0.858 1 96.88 143 ASP B C 1
ATOM 3427 O O . ASP B 1 143 ? 13.789 -15.391 -0.424 1 96.88 143 ASP B O 1
ATOM 3431 N N . GLN B 1 144 ? 13.875 -13.203 -0.157 1 96.25 144 GLN B N 1
ATOM 3432 C CA . GLN B 1 144 ? 13.523 -13.305 1.257 1 96.25 144 GLN B CA 1
ATOM 3433 C C . GLN B 1 144 ? 12.117 -13.867 1.438 1 96.25 144 GLN B C 1
ATOM 3435 O O . GLN B 1 144 ? 11.898 -14.742 2.275 1 96.25 144 GLN B O 1
ATOM 3440 N N . ALA B 1 145 ? 11.211 -13.336 0.651 1 97.5 145 ALA B N 1
ATOM 3441 C CA . ALA B 1 145 ? 9.836 -13.82 0.73 1 97.5 145 ALA B CA 1
ATOM 3442 C C . ALA B 1 145 ? 9.75 -15.297 0.34 1 97.5 145 ALA B C 1
ATOM 3444 O O . ALA B 1 145 ? 9.062 -16.078 0.996 1 97.5 145 ALA B O 1
ATOM 3445 N N . ALA B 1 146 ? 10.461 -15.664 -0.721 1 97.56 146 ALA B N 1
ATOM 3446 C CA . ALA B 1 146 ? 10.469 -17.047 -1.182 1 97.56 146 ALA B CA 1
ATOM 3447 C C . ALA B 1 146 ? 11.023 -17.984 -0.106 1 97.56 146 ALA B C 1
ATOM 3449 O O . ALA B 1 146 ? 10.508 -19.078 0.095 1 97.56 146 ALA B O 1
ATOM 3450 N N . SER B 1 147 ? 12.055 -17.516 0.541 1 96.75 147 SER B N 1
ATOM 3451 C CA . SER B 1 147 ? 12.664 -18.312 1.607 1 96.75 147 SER B CA 1
ATOM 3452 C C . SER B 1 147 ? 11.711 -18.453 2.791 1 96.75 147 SER B C 1
ATOM 3454 O O . SER B 1 147 ? 11.555 -19.547 3.332 1 96.75 147 SER B O 1
ATOM 3456 N N . LEU B 1 148 ? 11.109 -17.406 3.174 1 96.69 148 LEU B N 1
ATOM 3457 C CA . LEU B 1 148 ? 10.211 -17.406 4.32 1 96.69 148 LEU B CA 1
ATOM 3458 C C . LEU B 1 148 ? 9.039 -18.359 4.086 1 96.69 148 LEU B C 1
ATOM 3460 O O . LEU B 1 148 ? 8.609 -19.062 5.008 1 96.69 148 LEU B O 1
ATOM 3464 N N . TYR B 1 149 ? 8.5 -18.391 2.889 1 97.75 149 TYR B N 1
ATOM 3465 C CA . TYR B 1 149 ? 7.305 -19.172 2.609 1 97.75 149 TYR B CA 1
ATOM 3466 C C . TYR B 1 149 ? 7.648 -20.438 1.826 1 97.75 149 TYR B C 1
ATOM 3468 O O . TYR B 1 149 ? 6.758 -21.109 1.311 1 97.75 149 TYR B O 1
ATOM 3476 N N . GLU B 1 150 ? 8.93 -20.719 1.643 1 94.5 150 GLU B N 1
ATOM 3477 C CA . GLU B 1 150 ? 9.453 -21.938 1.013 1 94.5 150 GLU B CA 1
ATOM 3478 C C . GLU B 1 150 ? 8.875 -22.125 -0.386 1 94.5 150 GLU B C 1
ATOM 3480 O O . GLU B 1 150 ? 8.398 -23.203 -0.724 1 94.5 150 GLU B O 1
ATOM 3485 N N . SER B 1 151 ? 8.812 -21.109 -1.103 1 97.12 151 SER B N 1
ATOM 3486 C CA . SER B 1 151 ? 8.328 -21.156 -2.479 1 97.12 151 SER B CA 1
ATOM 3487 C C . SER B 1 151 ? 9.469 -21.406 -3.457 1 97.12 151 SER B C 1
ATOM 3489 O O . SER B 1 151 ? 10.625 -21.078 -3.176 1 97.12 151 SER B O 1
ATOM 3491 N N . GLU B 1 152 ? 9.133 -22.125 -4.512 1 96.94 152 GLU B N 1
ATOM 3492 C CA . GLU B 1 152 ? 10.062 -22.266 -5.633 1 96.94 152 GLU B CA 1
ATOM 3493 C C . GLU B 1 152 ? 10.023 -21.031 -6.535 1 96.94 152 GLU B C 1
ATOM 3495 O O . GLU B 1 152 ? 8.961 -20.656 -7.031 1 96.94 152 GLU B O 1
ATOM 3500 N N . LEU B 1 153 ? 11.164 -20.484 -6.773 1 96.62 153 LEU B N 1
ATOM 3501 C CA . LEU B 1 153 ? 11.234 -19.219 -7.484 1 96.62 153 LEU B CA 1
ATOM 3502 C C . LEU B 1 153 ? 11.766 -19.406 -8.898 1 96.62 153 LEU B C 1
ATOM 3504 O O . LEU B 1 153 ? 12.773 -20.094 -9.094 1 96.62 153 LEU B O 1
ATOM 3508 N N . HIS B 1 154 ? 11.039 -18.859 -9.891 1 96.75 154 HIS B N 1
ATOM 3509 C CA . HIS B 1 154 ? 11.477 -18.781 -11.281 1 96.75 154 HIS B CA 1
ATOM 3510 C C . HIS B 1 154 ? 11.453 -17.344 -11.797 1 96.75 154 HIS B C 1
ATOM 3512 O O . HIS B 1 154 ? 10.383 -16.766 -11.969 1 96.75 154 HIS B O 1
ATOM 3518 N N . THR B 1 155 ? 12.578 -16.828 -12.031 1 95 155 THR B N 1
ATOM 3519 C CA . THR B 1 155 ? 12.656 -15.492 -12.609 1 95 155 THR B CA 1
ATOM 3520 C C . THR B 1 155 ? 12.75 -15.57 -14.133 1 95 155 THR B C 1
ATOM 3522 O O . THR B 1 155 ? 13.617 -16.266 -14.672 1 95 155 THR B O 1
ATOM 3525 N N . LEU B 1 156 ? 11.93 -14.867 -14.75 1 94.19 156 LEU B N 1
ATOM 3526 C CA . LEU B 1 156 ? 11.844 -14.914 -16.203 1 94.19 156 LEU B CA 1
ATOM 3527 C C . LEU B 1 156 ? 12.703 -13.828 -16.844 1 94.19 156 LEU B C 1
ATOM 3529 O O . LEU B 1 156 ? 13.219 -12.953 -16.141 1 94.19 156 LEU B O 1
ATOM 3533 N N . ASN B 1 157 ? 12.805 -13.836 -18.156 1 87.94 157 ASN B N 1
ATOM 3534 C CA . ASN B 1 157 ? 13.68 -12.938 -18.891 1 87.94 157 ASN B CA 1
ATOM 3535 C C . ASN B 1 157 ? 13.156 -11.5 -18.859 1 87.94 157 ASN B C 1
ATOM 3537 O O . ASN B 1 157 ? 13.938 -10.547 -18.922 1 87.94 157 ASN B O 1
ATOM 3541 N N . ASP B 1 158 ? 11.906 -11.352 -18.812 1 85.88 158 ASP B N 1
ATOM 3542 C CA . ASP B 1 158 ? 11.328 -10.008 -18.844 1 85.88 158 ASP B CA 1
ATOM 3543 C C . ASP B 1 158 ? 11.32 -9.383 -17.453 1 85.88 158 ASP B C 1
ATOM 3545 O O . ASP B 1 158 ? 10.797 -8.281 -17.266 1 85.88 158 ASP B O 1
ATOM 3549 N N . GLY B 1 159 ? 11.82 -10.102 -16.453 1 87.62 159 GLY B N 1
ATOM 3550 C CA . GLY B 1 159 ? 11.891 -9.578 -15.102 1 87.62 159 GLY B CA 1
ATOM 3551 C C . GLY B 1 159 ? 10.758 -10.055 -14.211 1 87.62 159 GLY B C 1
ATOM 3552 O O . GLY B 1 159 ? 10.789 -9.867 -13 1 87.62 159 GLY B O 1
ATOM 3553 N N . SER B 1 160 ? 9.766 -10.656 -14.844 1 95.12 160 SER B N 1
ATOM 3554 C CA . SER B 1 160 ? 8.688 -11.219 -14.039 1 95.12 160 SER B CA 1
ATOM 3555 C C . SER B 1 160 ? 9.156 -12.461 -13.281 1 95.12 160 SER B C 1
ATOM 3557 O O . SER B 1 160 ? 10.156 -13.078 -13.656 1 95.12 160 SER B O 1
ATOM 3559 N N . THR B 1 161 ? 8.484 -12.727 -12.227 1 97.75 161 THR B N 1
ATOM 3560 C CA . THR B 1 161 ? 8.852 -13.852 -11.383 1 97.75 161 THR B CA 1
ATOM 3561 C C . THR B 1 161 ? 7.637 -14.734 -11.094 1 97.75 161 THR B C 1
ATOM 3563 O O . THR B 1 161 ? 6.539 -14.219 -10.852 1 97.75 161 THR B O 1
ATOM 3566 N N . LEU B 1 162 ? 7.848 -16.031 -11.18 1 98.56 162 LEU B N 1
ATOM 3567 C CA . LEU B 1 162 ? 6.852 -17 -10.773 1 98.56 162 LEU B CA 1
ATOM 3568 C C . LEU B 1 162 ? 7.273 -17.703 -9.484 1 98.56 162 LEU B C 1
ATOM 3570 O O . LEU B 1 162 ? 8.391 -18.219 -9.383 1 98.56 162 LEU B O 1
ATOM 3574 N N . MET B 1 163 ? 6.391 -17.672 -8.516 1 98.5 163 MET B N 1
ATOM 3575 C CA . MET B 1 163 ? 6.594 -18.375 -7.25 1 98.5 163 MET B CA 1
ATOM 3576 C C . MET B 1 163 ? 5.609 -19.531 -7.105 1 98.5 163 MET B C 1
ATOM 3578 O O . MET B 1 163 ? 4.398 -19.344 -7.219 1 98.5 163 MET B O 1
ATOM 3582 N N . LEU B 1 164 ? 6.141 -20.703 -6.828 1 98.5 164 LEU B N 1
ATOM 3583 C CA . LEU B 1 164 ? 5.289 -21.891 -6.754 1 98.5 164 LEU B CA 1
ATOM 3584 C C . LEU B 1 164 ? 5.172 -22.375 -5.312 1 98.5 164 LEU B C 1
ATOM 3586 O O . LEU B 1 164 ? 6.16 -22.391 -4.578 1 98.5 164 LEU B O 1
ATOM 3590 N N . PHE B 1 165 ? 3.977 -22.719 -4.953 1 98 165 PHE B N 1
ATOM 3591 C CA . PHE B 1 165 ? 3.641 -23.312 -3.66 1 98 165 PHE B CA 1
ATOM 3592 C C . PHE B 1 165 ? 2.953 -24.656 -3.838 1 98 165 PHE B C 1
ATOM 3594 O O . PHE B 1 165 ? 1.892 -24.734 -4.457 1 98 165 PHE B O 1
ATOM 3601 N N . HIS B 1 166 ? 3.516 -25.688 -3.246 1 97 166 HIS B N 1
ATOM 3602 C CA . HIS B 1 166 ? 3.031 -27.031 -3.518 1 97 166 HIS B CA 1
ATOM 3603 C C . HIS B 1 166 ? 2.369 -27.641 -2.283 1 97 166 HIS B C 1
ATOM 3605 O O . HIS B 1 166 ? 2.865 -27.484 -1.165 1 97 166 HIS B O 1
ATOM 3611 N N . SER B 1 167 ? 1.297 -28.344 -2.529 1 95.81 167 SER B N 1
ATOM 3612 C CA . SER B 1 167 ? 0.579 -28.984 -1.435 1 95.81 167 SER B CA 1
ATOM 3613 C C . SER B 1 167 ? 1.426 -30.078 -0.779 1 95.81 167 SER B C 1
ATOM 3615 O O . SER B 1 167 ? 1.301 -30.328 0.421 1 95.81 167 SER B O 1
ATOM 3617 N N . HIS B 1 168 ? 2.289 -30.75 -1.476 1 93.06 168 HIS B N 1
ATOM 3618 C CA . HIS B 1 168 ? 3.08 -31.828 -0.902 1 93.06 168 HIS B CA 1
ATOM 3619 C C . HIS B 1 168 ? 4.168 -31.297 0.021 1 93.06 168 HIS B C 1
ATOM 3621 O O . HIS B 1 168 ? 4.707 -32.031 0.847 1 93.06 168 HIS B O 1
ATOM 3627 N N . GLU B 1 169 ? 4.477 -30.047 -0.083 1 90.88 169 GLU B N 1
ATOM 3628 C CA . GLU B 1 169 ? 5.492 -29.438 0.77 1 90.88 169 GLU B CA 1
ATOM 3629 C C . GLU B 1 169 ? 4.867 -28.812 2.01 1 90.88 169 GLU B C 1
ATOM 3631 O O . GLU B 1 169 ? 5.367 -28.984 3.123 1 90.88 169 GLU B O 1
ATOM 3636 N N . SER B 1 170 ? 3.773 -28.172 1.823 1 91.38 170 SER B N 1
ATOM 3637 C CA . SER B 1 170 ? 3.197 -27.375 2.902 1 91.38 170 SER B CA 1
ATOM 3638 C C . SER B 1 170 ? 1.848 -27.938 3.342 1 91.38 170 SER B C 1
ATOM 3640 O O . SER B 1 170 ? 1.159 -27.328 4.168 1 91.38 170 SER B O 1
ATOM 3642 N N . GLY B 1 171 ? 1.425 -28.984 2.748 1 92.88 171 GLY B N 1
ATOM 3643 C CA . GLY B 1 171 ? 0.126 -29.547 3.068 1 92.88 171 GLY B CA 1
ATOM 3644 C C . GLY B 1 171 ? -1.033 -28.656 2.668 1 92.88 171 GLY B C 1
ATOM 3645 O O . GLY B 1 171 ? -1.051 -28.109 1.562 1 92.88 171 GLY B O 1
ATOM 3646 N N . ASP B 1 172 ? -2.01 -28.531 3.566 1 92.44 172 ASP B N 1
ATOM 3647 C CA . ASP B 1 172 ? -3.23 -27.781 3.283 1 92.44 172 ASP B CA 1
ATOM 3648 C C . ASP B 1 172 ? -2.975 -26.281 3.316 1 92.44 172 ASP B C 1
ATOM 3650 O O . ASP B 1 172 ? -3.812 -25.5 2.875 1 92.44 172 ASP B O 1
ATOM 3654 N N . ASP B 1 173 ? -1.798 -25.875 3.686 1 96.06 173 ASP B N 1
ATOM 3655 C CA . ASP B 1 173 ? -1.539 -24.453 3.879 1 96.06 173 ASP B CA 1
ATOM 3656 C C . ASP B 1 173 ? -0.87 -23.844 2.65 1 96.06 173 ASP B C 1
ATOM 3658 O O . ASP B 1 173 ? -0.508 -22.656 2.652 1 96.06 173 ASP B O 1
ATOM 3662 N N . TYR B 1 174 ? -0.721 -24.625 1.581 1 97.12 174 TYR B N 1
ATOM 3663 C CA . TYR B 1 174 ? 0.019 -24.125 0.431 1 97.12 174 TYR B CA 1
ATOM 3664 C C . TYR B 1 174 ? -0.654 -22.875 -0.15 1 97.12 174 TYR B C 1
ATOM 3666 O O . TYR B 1 174 ? 0.021 -21.922 -0.539 1 97.12 174 TYR B O 1
ATOM 3674 N N . LEU B 1 175 ? -2.029 -22.844 -0.147 1 97.62 175 LEU B N 1
ATOM 3675 C CA . LEU B 1 175 ? -2.744 -21.672 -0.655 1 97.62 175 LEU B CA 1
ATOM 3676 C C . LEU B 1 175 ? -2.615 -20.5 0.304 1 97.62 175 LEU B C 1
ATOM 3678 O O . LEU B 1 175 ? -2.396 -19.359 -0.126 1 97.62 175 LEU B O 1
ATOM 3682 N N . THR B 1 176 ? -2.74 -20.797 1.564 1 98.19 176 THR B N 1
ATOM 3683 C CA . THR B 1 176 ? -2.568 -19.75 2.572 1 98.19 176 THR B CA 1
ATOM 3684 C C . THR B 1 176 ? -1.177 -19.141 2.482 1 98.19 176 THR B C 1
ATOM 3686 O O . THR B 1 176 ? -1.028 -17.922 2.547 1 98.19 176 THR B O 1
ATOM 3689 N N . ASN B 1 177 ? -0.22 -19.969 2.316 1 98.25 177 ASN B N 1
ATOM 3690 C CA . ASN B 1 177 ? 1.15 -19.484 2.174 1 98.25 177 ASN B CA 1
ATOM 3691 C C . ASN B 1 177 ? 1.306 -18.594 0.951 1 98.25 177 ASN B C 1
ATOM 3693 O O . ASN B 1 177 ? 1.969 -17.547 1.018 1 98.25 177 ASN B O 1
ATOM 3697 N N . ALA B 1 178 ? 0.725 -19.016 -0.133 1 98.75 178 ALA B N 1
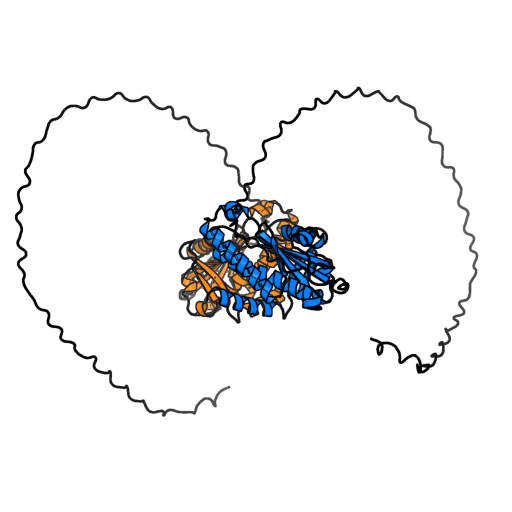ATOM 3698 C CA . ALA B 1 178 ? 0.808 -18.219 -1.362 1 98.75 178 ALA B CA 1
ATOM 3699 C C . ALA B 1 178 ? 0.175 -16.844 -1.18 1 98.75 178 ALA B C 1
ATOM 3701 O O . ALA B 1 178 ? 0.753 -15.836 -1.579 1 98.75 178 ALA B O 1
ATOM 3702 N N . ILE B 1 179 ? -0.982 -16.797 -0.582 1 98.75 179 ILE B N 1
ATOM 3703 C CA . ILE B 1 179 ? -1.698 -15.539 -0.364 1 98.75 179 ILE B CA 1
ATOM 3704 C C . ILE B 1 179 ? -0.91 -14.656 0.598 1 98.75 179 ILE B C 1
ATOM 3706 O O . ILE B 1 179 ? -0.735 -13.461 0.35 1 98.75 179 ILE B O 1
ATOM 3710 N N . CYS B 1 180 ? -0.416 -15.219 1.694 1 98.56 180 CYS B N 1
ATOM 3711 C CA . CYS B 1 180 ? 0.37 -14.461 2.662 1 98.56 180 CYS B CA 1
ATOM 3712 C C . CYS B 1 180 ? 1.64 -13.914 2.023 1 98.56 180 CYS B C 1
ATOM 3714 O O . CYS B 1 180 ? 2.031 -12.773 2.287 1 98.56 180 CYS B O 1
ATOM 3716 N N . CYS B 1 181 ? 2.268 -14.75 1.223 1 98.69 181 CYS B N 1
ATOM 3717 C CA . CYS B 1 181 ? 3.461 -14.305 0.514 1 98.69 181 CYS B CA 1
ATOM 3718 C C . CYS B 1 181 ? 3.148 -13.109 -0.383 1 98.69 181 CYS B C 1
ATOM 3720 O O . CYS B 1 181 ? 3.891 -12.125 -0.397 1 98.69 181 CYS B O 1
ATOM 3722 N N . GLY B 1 182 ? 2.057 -13.188 -1.16 1 98.69 182 GLY B N 1
ATOM 3723 C CA . GLY B 1 182 ? 1.634 -12.07 -1.988 1 98.69 182 GLY B CA 1
ATOM 3724 C C . GLY B 1 182 ? 1.398 -10.797 -1.197 1 98.69 182 GLY B C 1
ATOM 3725 O O . GLY B 1 182 ? 1.832 -9.719 -1.604 1 98.69 182 GLY B O 1
ATOM 3726 N N . GLU B 1 183 ? 0.736 -10.93 -0.103 1 97.44 183 GLU B N 1
ATOM 3727 C CA . GLU B 1 183 ? 0.442 -9.766 0.734 1 97.44 183 GLU B CA 1
ATOM 3728 C C . GLU B 1 183 ? 1.714 -9.203 1.36 1 97.44 183 GLU B C 1
ATOM 3730 O O . GLU B 1 183 ? 1.834 -7.988 1.545 1 97.44 183 GLU B O 1
ATOM 3735 N N . LEU B 1 184 ? 2.6 -10.055 1.732 1 97.44 184 LEU B N 1
ATOM 3736 C CA . LEU B 1 184 ? 3.893 -9.602 2.23 1 97.44 184 LEU B CA 1
ATOM 3737 C C . LEU B 1 184 ? 4.625 -8.781 1.173 1 97.44 184 LEU B C 1
ATOM 3739 O O . LEU B 1 184 ? 5.191 -7.727 1.477 1 97.44 184 LEU B O 1
ATOM 3743 N N . LEU B 1 185 ? 4.629 -9.32 -0.016 1 97.88 185 LEU B N 1
ATOM 3744 C CA . LEU B 1 185 ? 5.285 -8.617 -1.112 1 97.88 185 LEU B CA 1
ATOM 3745 C C . LEU B 1 185 ? 4.637 -7.262 -1.359 1 97.88 185 LEU B C 1
ATOM 3747 O O . LEU B 1 185 ? 5.328 -6.277 -1.631 1 97.88 185 LEU B O 1
ATOM 3751 N N . ARG B 1 186 ? 3.352 -7.199 -1.283 1 95.25 186 ARG B N 1
ATOM 3752 C CA . ARG B 1 186 ? 2.65 -5.922 -1.398 1 95.25 186 ARG B CA 1
ATOM 3753 C C . ARG B 1 186 ? 3.141 -4.934 -0.346 1 95.25 186 ARG B C 1
ATOM 3755 O O . ARG B 1 186 ? 3.402 -3.768 -0.657 1 95.25 186 ARG B O 1
ATOM 3762 N N . ALA B 1 187 ? 3.285 -5.391 0.846 1 92.88 187 ALA B N 1
ATOM 3763 C CA . ALA B 1 187 ? 3.775 -4.539 1.925 1 92.88 187 ALA B CA 1
ATOM 3764 C C . ALA B 1 187 ? 5.219 -4.109 1.672 1 92.88 187 ALA B C 1
ATOM 3766 O O . ALA B 1 187 ? 5.59 -2.963 1.945 1 92.88 187 ALA B O 1
ATOM 3767 N N . LEU B 1 188 ? 6.012 -5.012 1.183 1 93.31 188 LEU B N 1
ATOM 3768 C CA . LEU B 1 188 ? 7.414 -4.723 0.907 1 93.31 188 LEU B CA 1
ATOM 3769 C C . LEU B 1 188 ? 7.551 -3.727 -0.238 1 93.31 188 LEU B C 1
ATOM 3771 O O . LEU B 1 188 ? 8.531 -2.988 -0.311 1 93.31 188 LEU B O 1
ATOM 3775 N N . SER B 1 189 ? 6.562 -3.738 -1.141 1 94.12 189 SER B N 1
ATOM 3776 C CA . SER B 1 189 ? 6.586 -2.777 -2.24 1 94.12 189 SER B CA 1
ATOM 3777 C C . SER B 1 189 ? 6.539 -1.344 -1.723 1 94.12 189 SER B C 1
ATOM 3779 O O . SER B 1 189 ? 7.094 -0.436 -2.346 1 94.12 189 SER B O 1
ATOM 3781 N N . HIS B 1 190 ? 5.898 -1.192 -0.617 1 89.94 190 HIS B N 1
ATOM 3782 C CA . HIS B 1 190 ? 5.895 0.115 0.031 1 89.94 190 HIS B CA 1
ATOM 3783 C C . HIS B 1 190 ? 7.309 0.543 0.411 1 89.94 190 HIS B C 1
ATOM 3785 O O . HIS B 1 190 ? 7.688 1.701 0.212 1 89.94 190 HIS B O 1
ATOM 3791 N N . ALA B 1 191 ? 8.078 -0.316 0.923 1 90.75 191 ALA B N 1
ATOM 3792 C CA . ALA B 1 191 ? 9.469 -0.04 1.276 1 90.75 191 ALA B CA 1
ATOM 3793 C C . ALA B 1 191 ? 10.289 0.317 0.039 1 90.75 191 ALA B C 1
ATOM 3795 O O . ALA B 1 191 ? 11.172 1.177 0.098 1 90.75 191 ALA B O 1
ATOM 3796 N N . LEU B 1 192 ? 10.016 -0.339 -1.013 1 93.56 192 LEU B N 1
ATOM 3797 C CA . LEU B 1 192 ? 10.727 -0.048 -2.252 1 93.56 192 LEU B CA 1
ATOM 3798 C C . LEU B 1 192 ? 10.398 1.354 -2.752 1 93.56 192 LEU B C 1
ATOM 3800 O O . LEU B 1 192 ? 11.273 2.053 -3.277 1 93.56 192 LEU B O 1
ATOM 3804 N N . GLN B 1 193 ? 9.164 1.755 -2.59 1 94.44 193 GLN B N 1
ATOM 3805 C CA . GLN B 1 193 ? 8.75 3.092 -3.004 1 94.44 193 GLN B CA 1
ATOM 3806 C C . GLN B 1 193 ? 9.523 4.168 -2.25 1 94.44 193 GLN B C 1
ATOM 3808 O O . GLN B 1 193 ? 9.836 5.219 -2.809 1 94.44 193 GLN B O 1
ATOM 3813 N N . ILE B 1 194 ? 9.758 3.951 -1.014 1 93 194 ILE B N 1
ATOM 3814 C CA . ILE B 1 194 ? 10.5 4.906 -0.196 1 93 194 ILE B CA 1
ATOM 3815 C C . ILE B 1 194 ? 11.891 5.121 -0.784 1 93 194 ILE B C 1
ATOM 3817 O O . ILE B 1 194 ? 12.406 6.238 -0.777 1 93 194 ILE B O 1
ATOM 3821 N N . GLU B 1 195 ? 12.5 4.082 -1.347 1 90.38 195 GLU B N 1
ATOM 3822 C CA . GLU B 1 195 ? 13.836 4.145 -1.92 1 90.38 195 GLU B CA 1
ATOM 3823 C C . GLU B 1 195 ? 13.883 5.09 -3.117 1 90.38 195 GLU B C 1
ATOM 3825 O O . GLU B 1 195 ? 14.938 5.633 -3.447 1 90.38 195 GLU B O 1
ATOM 3830 N N . VAL B 1 196 ? 12.75 5.27 -3.713 1 92.62 196 VAL B N 1
ATOM 3831 C CA . VAL B 1 196 ? 12.742 6.105 -4.906 1 92.62 196 VAL B CA 1
ATOM 3832 C C . VAL B 1 196 ? 11.891 7.352 -4.66 1 92.62 196 VAL B C 1
ATOM 3834 O O . VAL B 1 196 ? 11.43 7.996 -5.609 1 92.62 196 VAL B O 1
ATOM 3837 N N . ALA B 1 197 ? 11.617 7.652 -3.432 1 92 197 ALA B N 1
ATOM 3838 C CA . ALA B 1 197 ? 10.734 8.758 -3.068 1 92 197 ALA B CA 1
ATOM 3839 C C . ALA B 1 197 ? 11.227 10.07 -3.652 1 92 197 ALA B C 1
ATOM 3841 O O . ALA B 1 197 ? 10.43 10.961 -3.959 1 92 197 ALA B O 1
ATOM 3842 N N . ASP B 1 198 ? 12.469 10.195 -3.873 1 90.44 198 ASP B N 1
ATOM 3843 C CA . ASP B 1 198 ? 13.062 11.445 -4.332 1 90.44 198 ASP B CA 1
ATOM 3844 C C . ASP B 1 198 ? 13.094 11.508 -5.859 1 90.44 198 ASP B C 1
ATOM 3846 O O . ASP B 1 198 ? 13.461 12.539 -6.434 1 90.44 198 ASP B O 1
ATOM 3850 N N . SER B 1 199 ? 12.734 10.484 -6.574 1 89.62 199 SER B N 1
ATOM 3851 C CA . SER B 1 199 ? 12.883 10.414 -8.023 1 89.62 199 SER B CA 1
ATOM 3852 C C . SER B 1 199 ? 11.609 10.859 -8.734 1 89.62 199 SER B C 1
ATOM 3854 O O . SER B 1 199 ? 11.609 11.055 -9.953 1 89.62 199 SER B O 1
ATOM 3856 N N . GLY B 1 200 ? 10.547 10.945 -8.031 1 88.06 200 GLY B N 1
ATOM 3857 C CA . GLY B 1 200 ? 9.289 11.328 -8.648 1 88.06 200 GLY B CA 1
ATOM 3858 C C . GLY B 1 200 ? 8.586 10.172 -9.336 1 88.06 200 GLY B C 1
ATOM 3859 O O . GLY B 1 200 ? 7.582 10.375 -10.023 1 88.06 200 GLY B O 1
ATOM 3860 N N . ILE B 1 201 ? 9.102 9 -9.156 1 90.88 201 ILE B N 1
ATOM 3861 C CA . ILE B 1 201 ? 8.461 7.844 -9.789 1 90.88 201 ILE B CA 1
ATOM 3862 C C . ILE B 1 201 ? 7.535 7.16 -8.781 1 90.88 201 ILE B C 1
ATOM 3864 O O . ILE B 1 201 ? 7.758 7.23 -7.574 1 90.88 201 ILE B O 1
ATOM 3868 N N . THR B 1 202 ? 6.477 6.605 -9.305 1 92.44 202 THR B N 1
ATOM 3869 C CA . THR B 1 202 ? 5.582 5.766 -8.516 1 92.44 202 THR B CA 1
ATOM 3870 C C . THR B 1 202 ? 5.695 4.305 -8.938 1 92.44 202 THR B C 1
ATOM 3872 O O . THR B 1 202 ? 5.445 3.973 -10.102 1 92.44 202 THR B O 1
ATOM 3875 N N . LEU B 1 203 ? 6.074 3.502 -8.039 1 93.69 203 LEU B N 1
ATOM 3876 C CA . LEU B 1 203 ? 6.227 2.08 -8.336 1 93.69 203 LEU B CA 1
ATOM 3877 C C . LEU B 1 203 ? 4.879 1.369 -8.289 1 93.69 203 LEU B C 1
ATOM 3879 O O . LEU B 1 203 ? 3.975 1.786 -7.562 1 93.69 203 LEU B O 1
ATOM 3883 N N . GLN B 1 204 ? 4.766 0.373 -9.102 1 94.5 204 GLN B N 1
ATOM 3884 C CA . GLN B 1 204 ? 3.594 -0.495 -9.102 1 94.5 204 GLN B CA 1
ATOM 3885 C C . GLN B 1 204 ? 3.996 -1.965 -9.023 1 94.5 204 GLN B C 1
ATOM 3887 O O . GLN B 1 204 ? 4.824 -2.43 -9.812 1 94.5 204 GLN B O 1
ATOM 3892 N N . LEU B 1 205 ? 3.486 -2.602 -8.086 1 96.5 205 LEU B N 1
ATOM 3893 C CA . LEU B 1 205 ? 3.686 -4.043 -8 1 96.5 205 LEU B CA 1
ATOM 3894 C C . LEU B 1 205 ? 2.451 -4.793 -8.492 1 96.5 205 LEU B C 1
ATOM 3896 O O . LEU B 1 205 ? 1.328 -4.48 -8.094 1 96.5 205 LEU B O 1
ATOM 3900 N N . GLN B 1 206 ? 2.678 -5.723 -9.352 1 97.12 206 GLN B N 1
ATOM 3901 C CA . GLN B 1 206 ? 1.602 -6.496 -9.961 1 97.12 206 GLN B CA 1
ATOM 3902 C C . GLN B 1 206 ? 1.644 -7.953 -9.516 1 97.12 206 GLN B C 1
ATOM 3904 O O . GLN B 1 206 ? 2.678 -8.617 -9.633 1 97.12 206 GLN B O 1
ATOM 3909 N N . LEU B 1 207 ? 0.509 -8.43 -9.008 1 98.62 207 LEU B N 1
ATOM 3910 C CA . LEU B 1 207 ? 0.468 -9.766 -8.422 1 98.62 207 LEU B CA 1
ATOM 3911 C C . LEU B 1 207 ? -0.755 -10.531 -8.906 1 98.62 207 LEU B C 1
ATOM 3913 O O . LEU B 1 207 ? -1.869 -10.008 -8.906 1 98.62 207 LEU B O 1
ATOM 3917 N N . GLY B 1 208 ? -0.553 -11.758 -9.367 1 98.81 208 GLY B N 1
ATOM 3918 C CA . GLY B 1 208 ? -1.614 -12.664 -9.773 1 98.81 208 GLY B CA 1
ATOM 3919 C C . GLY B 1 208 ? -1.397 -14.086 -9.297 1 98.81 208 GLY B C 1
ATOM 3920 O O . GLY B 1 208 ? -0.304 -14.641 -9.445 1 98.81 208 GLY B O 1
ATOM 3921 N N . LEU B 1 209 ? -2.416 -14.688 -8.688 1 98.88 209 LEU B N 1
ATOM 3922 C CA . LEU B 1 209 ? -2.314 -16.016 -8.102 1 98.88 209 LEU B CA 1
ATOM 3923 C C . LEU B 1 209 ? -3.318 -16.969 -8.734 1 98.88 209 LEU B C 1
ATOM 3925 O O . LEU B 1 209 ? -4.516 -16.688 -8.766 1 98.88 209 LEU B O 1
ATOM 3929 N N . THR B 1 210 ? -2.832 -18.047 -9.219 1 98.75 210 THR B N 1
ATOM 3930 C CA . THR B 1 210 ? -3.674 -19.078 -9.828 1 98.75 210 THR B CA 1
ATOM 3931 C C . THR B 1 210 ? -3.373 -20.438 -9.234 1 98.75 210 THR B C 1
ATOM 3933 O O . THR B 1 210 ? -2.379 -20.609 -8.523 1 98.75 210 THR B O 1
ATOM 3936 N N . LEU B 1 211 ? -4.32 -21.359 -9.5 1 97.62 211 LEU B N 1
ATOM 3937 C CA . LEU B 1 211 ? -4.23 -22.734 -8.992 1 97.62 211 LEU B CA 1
ATOM 3938 C C . LEU B 1 211 ? -4.086 -23.719 -10.133 1 97.62 211 LEU B C 1
ATOM 3940 O O . LEU B 1 211 ? -4.742 -23.594 -11.172 1 97.62 211 LEU B O 1
ATOM 3944 N N . GLY B 1 212 ? -3.127 -24.672 -9.938 1 96.81 212 GLY B N 1
ATOM 3945 C CA . GLY B 1 212 ? -2.936 -25.734 -10.914 1 96.81 212 GLY B CA 1
ATOM 3946 C C . GLY B 1 212 ? -2.475 -27.031 -10.297 1 96.81 212 GLY B C 1
ATOM 3947 O O . GLY B 1 212 ? -2.363 -27.141 -9.07 1 96.81 212 GLY B O 1
ATOM 3948 N N . GLU B 1 213 ? -2.355 -28.094 -11.242 1 95.5 213 GLU B N 1
ATOM 3949 C CA . GLU B 1 213 ? -1.911 -29.422 -10.805 1 95.5 213 GLU B CA 1
ATOM 3950 C C . GLU B 1 213 ? -0.671 -29.859 -11.57 1 95.5 213 GLU B C 1
ATOM 3952 O O . GLU B 1 213 ? -0.49 -29.5 -12.734 1 95.5 213 GLU B O 1
ATOM 3957 N N . GLY B 1 214 ? 0.128 -30.641 -10.836 1 92.94 214 GLY B N 1
ATOM 3958 C CA . GLY B 1 214 ? 1.255 -31.297 -11.477 1 92.94 214 GLY B CA 1
ATOM 3959 C C . GLY B 1 214 ? 2.32 -30.312 -11.953 1 92.94 214 GLY B C 1
ATOM 3960 O O . GLY B 1 214 ? 2.898 -30.5 -13.023 1 92.94 214 GLY B O 1
ATOM 3961 N N . LEU B 1 215 ? 2.562 -29.281 -11.141 1 95.56 215 LEU B N 1
ATOM 3962 C CA . LEU B 1 215 ? 3.498 -28.266 -11.602 1 95.56 215 LEU B CA 1
ATOM 3963 C C . LEU B 1 215 ? 4.863 -28.453 -10.945 1 95.56 215 LEU B C 1
ATOM 3965 O O . LEU B 1 215 ? 5.816 -27.734 -11.273 1 95.56 215 LEU B O 1
ATOM 3969 N N . SER B 1 216 ? 5 -29.391 -10.102 1 91.75 216 SER B N 1
ATOM 3970 C CA . SER B 1 216 ? 6.258 -29.625 -9.398 1 91.75 216 SER B CA 1
ATOM 3971 C C . SER B 1 216 ? 7.297 -30.25 -10.328 1 91.75 216 SER B C 1
ATOM 3973 O O . SER B 1 216 ? 6.969 -31.125 -11.133 1 91.75 216 SER B O 1
ATOM 3975 N N . GLY B 1 217 ? 8.547 -29.734 -10.242 1 90 217 GLY B N 1
ATOM 3976 C CA . GLY B 1 217 ? 9.656 -30.344 -10.961 1 90 217 GLY B CA 1
ATOM 3977 C C . GLY B 1 217 ? 9.75 -29.906 -12.406 1 90 217 GLY B C 1
ATOM 3978 O O . GLY B 1 217 ? 10.586 -30.391 -13.164 1 90 217 GLY B O 1
ATOM 3979 N N . LEU B 1 218 ? 8.898 -29.047 -12.844 1 92.94 218 LEU B N 1
ATOM 3980 C CA . LEU B 1 218 ? 8.945 -28.562 -14.219 1 92.94 218 LEU B CA 1
ATOM 3981 C C . LEU B 1 218 ? 10.117 -27.609 -14.406 1 92.94 218 LEU B C 1
ATOM 3983 O O . LEU B 1 218 ? 10.469 -26.844 -13.492 1 92.94 218 LEU B O 1
ATOM 3987 N N . SER B 1 219 ? 10.695 -27.719 -15.594 1 94.69 219 SER B N 1
ATOM 3988 C CA . SER B 1 219 ? 11.633 -26.672 -15.977 1 94.69 219 SER B CA 1
ATOM 3989 C C . SER B 1 219 ? 10.93 -25.328 -16.125 1 94.69 219 SER B C 1
ATOM 3991 O O . SER B 1 219 ? 9.703 -25.281 -16.297 1 94.69 219 SER B O 1
ATOM 3993 N N . GLN B 1 220 ? 11.711 -24.297 -16.062 1 94.81 220 GLN B N 1
ATOM 3994 C CA . GLN B 1 220 ? 11.141 -22.953 -16.219 1 94.81 220 GLN B CA 1
ATOM 3995 C C . GLN B 1 220 ? 10.375 -22.828 -17.531 1 94.81 220 GLN B C 1
ATOM 3997 O O . GLN B 1 220 ? 9.281 -22.25 -17.562 1 94.81 220 GLN B O 1
ATOM 4002 N N . ILE B 1 221 ? 10.953 -23.297 -18.609 1 94.81 221 ILE B N 1
ATOM 4003 C CA . ILE B 1 221 ? 10.328 -23.203 -19.922 1 94.81 221 ILE B CA 1
ATOM 4004 C C . ILE B 1 221 ? 9.023 -23.984 -19.938 1 94.81 221 ILE B C 1
ATOM 4006 O O . ILE B 1 221 ? 8 -23.5 -20.422 1 94.81 221 ILE B O 1
ATOM 4010 N N . ASP B 1 222 ? 9.07 -25.219 -19.438 1 96.12 222 ASP B N 1
ATOM 4011 C CA . ASP B 1 222 ? 7.863 -26.047 -19.375 1 96.12 222 ASP B CA 1
ATOM 4012 C C . ASP B 1 222 ? 6.781 -25.375 -18.531 1 96.12 222 ASP B C 1
ATOM 4014 O O . ASP B 1 222 ? 5.598 -25.438 -18.859 1 96.12 222 ASP B O 1
ATOM 4018 N N . LEU B 1 223 ? 7.199 -24.781 -17.406 1 96.81 223 LEU B N 1
ATOM 4019 C CA . LEU B 1 223 ? 6.266 -24.078 -16.531 1 96.81 223 LEU B CA 1
ATOM 4020 C C . LEU B 1 223 ? 5.582 -22.938 -17.266 1 96.81 223 LEU B C 1
ATOM 4022 O O . LEU B 1 223 ? 4.363 -22.766 -17.172 1 96.81 223 LEU B O 1
ATOM 4026 N N . LEU B 1 224 ? 6.328 -22.156 -18.047 1 95.94 224 LEU B N 1
ATOM 4027 C CA . LEU B 1 224 ? 5.809 -21 -18.766 1 95.94 224 LEU B CA 1
ATOM 4028 C C . LEU B 1 224 ? 4.777 -21.422 -19.812 1 95.94 224 LEU B C 1
ATOM 4030 O O . LEU B 1 224 ? 3.934 -20.625 -20.219 1 95.94 224 LEU B O 1
ATOM 4034 N N . LEU B 1 225 ? 4.867 -22.703 -20.234 1 96.38 225 LEU B N 1
ATOM 4035 C CA . LEU B 1 225 ? 3.963 -23.203 -21.266 1 96.38 225 LEU B CA 1
ATOM 4036 C C . LEU B 1 225 ? 2.656 -23.688 -20.641 1 96.38 225 LEU B C 1
ATOM 4038 O O . LEU B 1 225 ? 1.681 -23.922 -21.359 1 96.38 225 LEU B O 1
ATOM 4042 N N . THR B 1 226 ? 2.635 -23.797 -19.359 1 97.38 226 THR B N 1
ATOM 4043 C CA . THR B 1 226 ? 1.404 -24.234 -18.719 1 97.38 226 THR B CA 1
ATOM 4044 C C . THR B 1 226 ? 0.364 -23.125 -18.703 1 97.38 226 THR B C 1
ATOM 4046 O O . THR B 1 226 ? 0.71 -21.953 -18.594 1 97.38 226 THR B O 1
ATOM 4049 N N . GLU B 1 227 ? -0.894 -23.516 -18.781 1 97.5 227 GLU B N 1
ATOM 4050 C CA . GLU B 1 227 ? -1.999 -22.562 -18.719 1 97.5 227 GLU B CA 1
ATOM 4051 C C . GLU B 1 227 ? -2.045 -21.859 -17.375 1 97.5 227 GLU B C 1
ATOM 4053 O O . GLU B 1 227 ? -2.328 -20.656 -17.312 1 97.5 227 GLU B O 1
ATOM 4058 N N . THR B 1 228 ? -1.737 -22.547 -16.359 1 97.81 228 THR B N 1
ATOM 4059 C CA . THR B 1 228 ? -1.768 -22 -15.008 1 97.81 228 THR B CA 1
ATOM 4060 C C . THR B 1 228 ? -0.795 -20.828 -14.875 1 97.81 228 THR B C 1
ATOM 4062 O O . THR B 1 228 ? -1.153 -19.781 -14.352 1 97.81 228 THR B O 1
ATOM 4065 N N . ALA B 1 229 ? 0.421 -21.016 -15.32 1 98.19 229 ALA B N 1
ATOM 4066 C CA . ALA B 1 229 ? 1.43 -19.969 -15.258 1 98.19 229 ALA B CA 1
ATOM 4067 C C . ALA B 1 229 ? 1.05 -18.781 -16.141 1 98.19 229 ALA B C 1
ATOM 4069 O O . ALA B 1 229 ? 1.203 -17.625 -15.75 1 98.19 229 ALA B O 1
ATOM 4070 N N . GLN B 1 230 ? 0.597 -19.047 -17.344 1 98.12 230 GLN B N 1
ATOM 4071 C CA . GLN B 1 230 ? 0.185 -17.984 -18.25 1 98.12 230 GLN B CA 1
ATOM 4072 C C . GLN B 1 230 ? -0.975 -17.172 -17.688 1 98.12 230 GLN B C 1
ATOM 4074 O O . GLN B 1 230 ? -1 -15.953 -17.797 1 98.12 230 GLN B O 1
ATOM 4079 N N . ASP B 1 231 ? -1.923 -17.891 -17.109 1 98.25 231 ASP B N 1
ATOM 4080 C CA . ASP B 1 231 ? -3.061 -17.219 -16.5 1 98.25 231 ASP B CA 1
ATOM 4081 C C . ASP B 1 231 ? -2.605 -16.328 -15.336 1 98.25 231 ASP B C 1
ATOM 4083 O O . ASP B 1 231 ? -3.141 -15.227 -15.148 1 98.25 231 ASP B O 1
ATOM 4087 N N . ALA B 1 232 ? -1.669 -16.797 -14.57 1 98.62 232 ALA B N 1
ATOM 4088 C CA . ALA B 1 232 ? -1.152 -15.992 -13.461 1 98.62 232 ALA B CA 1
ATOM 4089 C C . ALA B 1 232 ? -0.503 -14.711 -13.961 1 98.62 232 ALA B C 1
ATOM 4091 O O . ALA B 1 232 ? -0.725 -13.633 -13.398 1 98.62 232 ALA B O 1
ATOM 4092 N N . LEU B 1 233 ? 0.296 -14.828 -15 1 98 233 LEU B N 1
ATOM 4093 C CA . LEU B 1 233 ? 0.954 -13.664 -15.586 1 98 233 LEU B CA 1
ATOM 4094 C C . LEU B 1 233 ? -0.071 -12.688 -16.156 1 98 233 LEU B C 1
ATOM 4096 O O . LEU B 1 233 ? 0.046 -11.477 -15.953 1 98 233 LEU B O 1
ATOM 4100 N N . ALA B 1 234 ? -1.063 -13.219 -16.812 1 97.38 234 ALA B N 1
ATOM 4101 C CA . ALA B 1 234 ? -2.121 -12.375 -17.359 1 97.38 234 ALA B CA 1
ATOM 4102 C C . ALA B 1 234 ? -2.889 -11.664 -16.25 1 97.38 234 ALA B C 1
ATOM 4104 O O . ALA B 1 234 ? -3.158 -10.469 -16.344 1 97.38 234 ALA B O 1
ATOM 4105 N N . LEU B 1 235 ? -3.215 -12.406 -15.258 1 97.62 235 LEU B N 1
ATOM 4106 C CA . LEU B 1 235 ? -3.951 -11.867 -14.117 1 97.62 235 LEU B CA 1
ATOM 4107 C C . LEU B 1 235 ? -3.16 -10.758 -13.438 1 97.62 235 LEU B C 1
ATOM 4109 O O . LEU B 1 235 ? -3.717 -9.711 -13.094 1 97.62 235 LEU B O 1
ATOM 4113 N N . SER B 1 236 ? -1.869 -10.898 -13.242 1 97.56 236 SER B N 1
ATOM 4114 C CA . SER B 1 236 ? -1.016 -9.938 -12.562 1 97.56 236 SER B CA 1
ATOM 4115 C C . SER B 1 236 ? -1 -8.594 -13.289 1 97.56 236 SER B C 1
ATOM 4117 O O . SER B 1 236 ? -0.854 -7.543 -12.664 1 97.56 236 SER B O 1
ATOM 4119 N N . GLN B 1 237 ? -1.192 -8.562 -14.57 1 95 237 GLN B N 1
ATOM 4120 C CA . GLN B 1 237 ? -1.139 -7.348 -15.375 1 95 237 GLN B CA 1
ATOM 4121 C C . GLN B 1 237 ? -2.285 -6.402 -15.023 1 95 237 GLN B C 1
ATOM 4123 O O . GLN B 1 237 ? -2.203 -5.199 -15.273 1 95 237 GLN B O 1
ATOM 4128 N N . HIS B 1 238 ? -3.266 -6.91 -14.375 1 94.5 238 HIS B N 1
ATOM 4129 C CA . HIS B 1 238 ? -4.449 -6.117 -14.062 1 94.5 238 HIS B CA 1
ATOM 4130 C C . HIS B 1 238 ? -4.469 -5.711 -12.594 1 94.5 238 HIS B C 1
ATOM 4132 O O . HIS B 1 238 ? -5.375 -5 -12.156 1 94.5 238 HIS B O 1
ATOM 4138 N N . SER B 1 239 ? -3.582 -6.105 -11.859 1 93.62 239 SER B N 1
ATOM 4139 C CA . SER B 1 239 ? -3.711 -6.059 -10.406 1 93.62 239 SER B CA 1
ATOM 4140 C C . SER B 1 239 ? -3.48 -4.648 -9.875 1 93.62 239 SER B C 1
ATOM 4142 O O . SER B 1 239 ? -4.129 -4.227 -8.914 1 93.62 239 SER B O 1
ATOM 4144 N N . ARG B 1 240 ? -2.533 -3.768 -10.414 1 92.19 240 ARG B N 1
ATOM 4145 C CA . ARG B 1 240 ? -2.283 -2.393 -9.992 1 92.19 240 ARG B CA 1
ATOM 4146 C C . ARG B 1 240 ? -2.094 -2.307 -8.484 1 92.19 240 ARG B C 1
ATOM 4148 O O . ARG B 1 240 ? -2.773 -1.527 -7.809 1 92.19 240 ARG B O 1
ATOM 4155 N N . ASN B 1 241 ? -1.188 -3.004 -7.949 1 94.25 241 ASN B N 1
ATOM 4156 C CA . ASN B 1 241 ? -0.736 -3.043 -6.562 1 94.25 241 ASN B CA 1
ATOM 4157 C C . ASN B 1 241 ? -1.658 -3.898 -5.695 1 94.25 241 ASN B C 1
ATOM 4159 O O . ASN B 1 241 ? -1.64 -3.791 -4.469 1 94.25 241 ASN B O 1
ATOM 4163 N N . LEU B 1 242 ? -2.52 -4.609 -6.336 1 96.5 242 LEU B N 1
ATOM 4164 C CA . LEU B 1 242 ? -3.406 -5.527 -5.625 1 96.5 242 LEU B CA 1
ATOM 4165 C C . LEU B 1 242 ? -2.986 -6.977 -5.852 1 96.5 242 LEU B C 1
ATOM 4167 O O . LEU B 1 242 ? -2.189 -7.262 -6.746 1 96.5 242 LEU B O 1
ATOM 4171 N N . LEU B 1 243 ? -3.451 -7.82 -4.957 1 98.19 243 LEU B N 1
ATOM 4172 C CA . LEU B 1 243 ? -3.307 -9.258 -5.172 1 98.19 243 LEU B CA 1
ATOM 4173 C C . LEU B 1 243 ? -4.582 -9.852 -5.766 1 98.19 243 LEU B C 1
ATOM 4175 O O . LEU B 1 243 ? -5.59 -9.977 -5.07 1 98.19 243 LEU B O 1
ATOM 4179 N N . LEU B 1 244 ? -4.48 -10.156 -7.043 1 98.44 244 LEU B N 1
ATOM 4180 C CA . LEU B 1 244 ? -5.617 -10.789 -7.707 1 98.44 244 LEU B CA 1
ATOM 4181 C C . LEU B 1 244 ? -5.48 -12.305 -7.695 1 98.44 244 LEU B C 1
ATOM 4183 O O . LEU B 1 244 ? -4.379 -12.836 -7.855 1 98.44 244 LEU B O 1
ATOM 4187 N N . VAL B 1 245 ? -6.617 -12.992 -7.48 1 98.69 245 VAL B N 1
ATOM 4188 C CA . VAL B 1 245 ? -6.609 -14.445 -7.398 1 98.69 245 VAL B CA 1
ATOM 4189 C C . VAL B 1 245 ? -7.719 -15.023 -8.281 1 98.69 245 VAL B C 1
ATOM 4191 O O . VAL B 1 245 ? -8.727 -14.359 -8.531 1 98.69 245 VAL B O 1
ATOM 4194 N N . GLU B 1 246 ? -7.465 -16.203 -8.805 1 97.88 246 GLU B N 1
ATOM 4195 C CA . GLU B 1 246 ? -8.516 -16.875 -9.562 1 97.88 246 GLU B CA 1
ATOM 4196 C C . GLU B 1 246 ? -9.68 -17.266 -8.664 1 97.88 246 GLU B C 1
ATOM 4198 O O . GLU B 1 246 ? -9.5 -17.484 -7.461 1 97.88 246 GLU B O 1
ATOM 4203 N N . ARG B 1 247 ? -10.828 -17.422 -9.172 1 97.06 247 ARG B N 1
ATOM 4204 C CA . ARG B 1 247 ? -12.078 -17.641 -8.445 1 97.06 247 ARG B CA 1
ATOM 4205 C C . ARG B 1 247 ? -12.016 -18.906 -7.613 1 97.06 247 ARG B C 1
ATOM 4207 O O . ARG B 1 247 ? -12.539 -18.953 -6.5 1 97.06 247 ARG B O 1
ATOM 4214 N N . ARG B 1 248 ? -11.438 -19.953 -8.148 1 96.75 248 ARG B N 1
ATOM 4215 C CA . ARG B 1 248 ? -11.344 -21.219 -7.441 1 96.75 248 ARG B CA 1
ATOM 4216 C C . ARG B 1 248 ? -10.688 -21.047 -6.078 1 96.75 248 ARG B C 1
ATOM 4218 O O . ARG B 1 248 ? -10.984 -21.797 -5.141 1 96.75 248 ARG B O 1
ATOM 4225 N N . ILE B 1 249 ? -9.789 -20.125 -5.977 1 97.5 249 ILE B N 1
ATOM 4226 C CA . ILE B 1 249 ? -9.102 -19.875 -4.715 1 97.5 249 ILE B CA 1
ATOM 4227 C C . ILE B 1 249 ? -10.07 -19.281 -3.701 1 97.5 249 ILE B C 1
ATOM 4229 O O . ILE B 1 249 ? -10.055 -19.641 -2.523 1 97.5 249 ILE B O 1
ATOM 4233 N N . ASN B 1 250 ? -10.883 -18.375 -4.18 1 96.38 250 ASN B N 1
ATOM 4234 C CA . ASN B 1 250 ? -11.914 -17.797 -3.318 1 96.38 250 ASN B CA 1
ATOM 4235 C C . ASN B 1 250 ? -12.891 -18.859 -2.822 1 96.38 250 ASN B C 1
ATOM 4237 O O . ASN B 1 250 ? -13.445 -18.734 -1.731 1 96.38 250 ASN B O 1
ATOM 4241 N N . ASP B 1 251 ? -13.078 -19.922 -3.547 1 96.44 251 ASP B N 1
ATOM 4242 C CA . ASP B 1 251 ? -14.062 -20.953 -3.219 1 96.44 251 ASP B CA 1
ATOM 4243 C C . ASP B 1 251 ? -13.484 -21.969 -2.23 1 96.44 251 ASP B C 1
ATOM 4245 O O . ASP B 1 251 ? -14.203 -22.812 -1.712 1 96.44 251 ASP B O 1
ATOM 4249 N N . ASP B 1 252 ? -12.211 -21.906 -1.951 1 96.56 252 ASP B N 1
ATOM 4250 C CA . ASP B 1 252 ? -11.57 -22.812 -1.007 1 96.56 252 ASP B CA 1
ATOM 4251 C C . ASP B 1 252 ? -12.055 -22.547 0.419 1 96.56 252 ASP B C 1
ATOM 4253 O O . ASP B 1 252 ? -11.969 -21.422 0.915 1 96.56 252 ASP B O 1
ATOM 4257 N N . PRO B 1 253 ? -12.523 -23.562 1.116 1 96.38 253 PRO B N 1
ATOM 4258 C CA . PRO B 1 253 ? -13.102 -23.359 2.447 1 96.38 253 PRO B CA 1
ATOM 4259 C C . PRO B 1 253 ? -12.086 -22.859 3.467 1 96.38 253 PRO B C 1
ATOM 4261 O O . PRO B 1 253 ? -12.438 -22.078 4.352 1 96.38 253 PRO B O 1
ATOM 4264 N N . LEU B 1 254 ? -10.914 -23.344 3.379 1 97 254 LEU B N 1
ATOM 4265 C CA . LEU B 1 254 ? -9.898 -22.891 4.316 1 97 254 LEU B CA 1
ATOM 4266 C C . LEU B 1 254 ? -9.562 -21.422 4.086 1 97 254 LEU B C 1
ATOM 4268 O O . LEU B 1 254 ? -9.422 -20.656 5.043 1 97 254 LEU B O 1
ATOM 4272 N N . ILE B 1 255 ? -9.477 -21.031 2.83 1 98 255 ILE B N 1
ATOM 4273 C CA . ILE B 1 255 ? -9.125 -19.672 2.48 1 98 255 ILE B CA 1
ATOM 4274 C C . ILE B 1 255 ? -10.25 -18.719 2.9 1 98 255 ILE B C 1
ATOM 4276 O O . ILE B 1 255 ? -9.992 -17.609 3.371 1 98 255 ILE B O 1
ATOM 4280 N N . ARG B 1 256 ? -11.469 -19.094 2.852 1 97.38 256 ARG B N 1
ATOM 4281 C CA . ARG B 1 256 ? -12.609 -18.266 3.229 1 97.38 256 ARG B CA 1
ATOM 4282 C C . ARG B 1 256 ? -12.57 -17.922 4.715 1 97.38 256 ARG B C 1
ATOM 4284 O O . ARG B 1 256 ? -13.117 -16.891 5.137 1 97.38 256 ARG B O 1
ATOM 4291 N N . GLN B 1 257 ? -11.922 -18.734 5.445 1 97.06 257 GLN B N 1
ATOM 4292 C CA . GLN B 1 257 ? -11.805 -18.5 6.879 1 97.06 257 GLN B CA 1
ATOM 4293 C C . GLN B 1 257 ? -10.602 -17.609 7.195 1 97.06 257 GLN B C 1
ATOM 4295 O O . GLN B 1 257 ? -10.539 -17.016 8.266 1 97.06 257 GLN B O 1
ATOM 4300 N N . ARG B 1 258 ? -9.719 -17.516 6.25 1 97.69 258 ARG B N 1
ATOM 4301 C CA . ARG B 1 258 ? -8.43 -16.922 6.582 1 97.69 258 ARG B CA 1
ATOM 4302 C C . ARG B 1 258 ? -8.227 -15.609 5.848 1 97.69 258 ARG B C 1
ATOM 4304 O O . ARG B 1 258 ? -7.336 -14.828 6.195 1 97.69 258 ARG B O 1
ATOM 4311 N N . ALA B 1 259 ? -9.07 -15.367 4.895 1 97.19 259 ALA B N 1
ATOM 4312 C CA . ALA B 1 259 ? -8.969 -14.141 4.113 1 97.19 259 ALA B CA 1
ATOM 4313 C C . ALA B 1 259 ? -10.336 -13.695 3.607 1 97.19 259 ALA B C 1
ATOM 4315 O O . ALA B 1 259 ? -11.25 -14.516 3.471 1 97.19 259 ALA B O 1
ATOM 4316 N N . ARG B 1 260 ? -10.469 -12.414 3.447 1 95.56 260 ARG B N 1
ATOM 4317 C CA . ARG B 1 260 ? -11.625 -11.859 2.758 1 95.56 260 ARG B CA 1
ATOM 4318 C C . ARG B 1 260 ? -11.297 -11.516 1.311 1 95.56 260 ARG B C 1
ATOM 4320 O O . ARG B 1 260 ? -10.414 -10.688 1.051 1 95.56 260 ARG B O 1
ATOM 4327 N N . ILE B 1 261 ? -11.922 -12.211 0.433 1 96.88 261 ILE B N 1
ATOM 4328 C CA . ILE B 1 261 ? -11.68 -12.078 -0.999 1 96.88 261 ILE B CA 1
ATOM 4329 C C . ILE B 1 261 ? -12.977 -11.672 -1.703 1 96.88 261 ILE B C 1
ATOM 4331 O O . ILE B 1 261 ? -14.047 -12.18 -1.38 1 96.88 261 ILE B O 1
ATOM 4335 N N . ARG B 1 262 ? -12.898 -10.773 -2.648 1 94.19 262 ARG B N 1
ATOM 4336 C CA . ARG B 1 262 ? -14.07 -10.25 -3.342 1 94.19 262 ARG B CA 1
ATOM 4337 C C . ARG B 1 262 ? -13.953 -10.445 -4.848 1 94.19 262 ARG B C 1
ATOM 4339 O O . ARG B 1 262 ? -12.891 -10.203 -5.43 1 94.19 262 ARG B O 1
ATOM 4346 N N . PRO B 1 263 ? -15.023 -10.906 -5.418 1 95.44 263 PRO B N 1
ATOM 4347 C CA . PRO B 1 263 ? -15.008 -10.984 -6.879 1 95.44 263 PRO B CA 1
ATOM 4348 C C . PRO B 1 263 ? -14.914 -9.609 -7.543 1 95.44 263 PRO B C 1
ATOM 4350 O O . PRO B 1 263 ? -15.422 -8.625 -7.004 1 95.44 263 PRO B O 1
ATOM 4353 N N . ILE B 1 264 ? -14.219 -9.523 -8.602 1 93.38 264 ILE B N 1
ATOM 4354 C CA . ILE B 1 264 ? -14.164 -8.289 -9.383 1 93.38 264 ILE B CA 1
ATOM 4355 C C . ILE B 1 264 ? -14.781 -8.523 -10.758 1 93.38 264 ILE B C 1
ATOM 4357 O O . ILE B 1 264 ? -14.883 -9.664 -11.219 1 93.38 264 ILE B O 1
ATOM 4361 N N . ALA B 1 265 ? -15.203 -7.441 -11.398 1 91.62 265 ALA B N 1
ATOM 4362 C CA . ALA B 1 265 ? -15.922 -7.543 -12.672 1 91.62 265 ALA B CA 1
ATOM 4363 C C . ALA B 1 265 ? -14.953 -7.836 -13.812 1 91.62 265 ALA B C 1
ATOM 4365 O O . ALA B 1 265 ? -15.312 -8.516 -14.781 1 91.62 265 ALA B O 1
ATOM 4366 N N . SER B 1 266 ? -13.766 -7.246 -13.711 1 91.44 266 SER B N 1
ATOM 4367 C CA . SER B 1 266 ? -12.742 -7.438 -14.734 1 91.44 266 SER B CA 1
ATOM 4368 C C . SER B 1 266 ? -11.367 -7.613 -14.117 1 91.44 266 SER B C 1
ATOM 4370 O O . SER B 1 266 ? -10.977 -6.848 -13.234 1 91.44 266 SER B O 1
ATOM 4372 N N . PRO B 1 267 ? -10.594 -8.617 -14.641 1 92.75 267 PRO B N 1
ATOM 4373 C CA . PRO B 1 267 ? -10.898 -9.641 -15.648 1 92.75 267 PRO B CA 1
ATOM 4374 C C . PRO B 1 267 ? -11.938 -10.648 -15.172 1 92.75 267 PRO B C 1
ATOM 4376 O O . PRO B 1 267 ? -12.117 -10.828 -13.969 1 92.75 267 PRO B O 1
ATOM 4379 N N . GLU B 1 268 ? -12.531 -11.32 -16.125 1 92.94 268 GLU B N 1
ATOM 4380 C CA . GLU B 1 268 ? -13.578 -12.281 -15.789 1 92.94 268 GLU B CA 1
ATOM 4381 C C . GLU B 1 268 ? -13.031 -13.438 -14.969 1 92.94 268 GLU B C 1
ATOM 4383 O O . GLU B 1 268 ? -11.977 -13.992 -15.289 1 92.94 268 GLU B O 1
ATOM 4388 N N . GLY B 1 269 ? -13.758 -13.766 -13.867 1 94.19 269 GLY B N 1
ATOM 4389 C CA . GLY B 1 269 ? -13.383 -14.906 -13.047 1 94.19 269 GLY B CA 1
ATOM 4390 C C . GLY B 1 269 ? -12.32 -14.57 -12.016 1 94.19 269 GLY B C 1
ATOM 4391 O O . GLY B 1 269 ? -11.836 -15.461 -11.305 1 94.19 269 GLY B O 1
ATOM 4392 N N . ALA B 1 270 ? -11.984 -13.344 -11.992 1 96.75 270 ALA B N 1
ATOM 4393 C CA . ALA B 1 270 ? -10.93 -12.938 -11.07 1 96.75 270 ALA B CA 1
ATOM 4394 C C . ALA B 1 270 ? -11.516 -12.383 -9.773 1 96.75 270 ALA B C 1
ATOM 4396 O O . ALA B 1 270 ? -12.672 -11.945 -9.75 1 96.75 270 ALA B O 1
ATOM 4397 N N . CYS B 1 271 ? -10.789 -12.539 -8.703 1 97.88 271 CYS B N 1
ATOM 4398 C CA . CYS B 1 271 ? -11.086 -11.969 -7.395 1 97.88 271 CYS B CA 1
ATOM 4399 C C . CYS B 1 271 ? -9.891 -11.195 -6.852 1 97.88 271 CYS B C 1
ATOM 4401 O O . CYS B 1 271 ? -8.781 -11.312 -7.375 1 97.88 271 CYS B O 1
ATOM 4403 N N . CYS B 1 272 ? -10.18 -10.375 -5.863 1 97.25 272 CYS B N 1
ATOM 4404 C CA . CYS B 1 272 ? -9.125 -9.594 -5.227 1 97.25 272 CYS B CA 1
ATOM 4405 C C . CYS B 1 272 ? -9.094 -9.836 -3.723 1 97.25 272 CYS B C 1
ATOM 4407 O O . CYS B 1 272 ? -10.141 -9.922 -3.08 1 97.25 272 CYS B O 1
ATOM 4409 N N . VAL B 1 273 ? -7.914 -10.008 -3.205 1 97.38 273 VAL B N 1
ATOM 4410 C CA . VAL B 1 273 ? -7.773 -10.156 -1.76 1 97.38 273 VAL B CA 1
ATOM 4411 C C . VAL B 1 273 ? -7.984 -8.805 -1.082 1 97.38 273 VAL B C 1
ATOM 4413 O O . VAL B 1 273 ? -7.234 -7.855 -1.326 1 97.38 273 VAL B O 1
ATOM 4416 N N . GLU B 1 274 ? -8.953 -8.695 -0.217 1 94.5 274 GLU B N 1
ATOM 4417 C CA . GLU B 1 274 ? -9.234 -7.461 0.506 1 94.5 274 GLU B CA 1
ATOM 4418 C C . GLU B 1 274 ? -8.391 -7.355 1.771 1 94.5 274 GLU B C 1
ATOM 4420 O O . GLU B 1 274 ? -7.828 -6.297 2.061 1 94.5 274 GLU B O 1
ATOM 4425 N N . ARG B 1 275 ? -8.398 -8.406 2.48 1 93.12 275 ARG B N 1
ATOM 4426 C CA . ARG B 1 275 ? -7.637 -8.43 3.725 1 93.12 275 ARG B CA 1
ATOM 4427 C C . ARG B 1 275 ? -7.449 -9.859 4.23 1 93.12 275 ARG B C 1
ATOM 4429 O O . ARG B 1 275 ? -8.219 -10.75 3.877 1 93.12 275 ARG B O 1
ATOM 4436 N N . LEU B 1 276 ? -6.426 -10.039 4.973 1 95.5 276 LEU B N 1
ATOM 4437 C CA . LEU B 1 276 ? -6.227 -11.273 5.719 1 95.5 276 LEU B CA 1
ATOM 4438 C C . LEU B 1 276 ? -6.906 -11.203 7.082 1 95.5 276 LEU B C 1
ATOM 4440 O O . LEU B 1 276 ? -7.168 -10.117 7.594 1 95.5 276 LEU B O 1
ATOM 4444 N N . MET B 1 277 ? -7.262 -12.312 7.605 1 94.25 277 MET B N 1
ATOM 4445 C CA . MET B 1 277 ? -7.824 -12.398 8.953 1 94.25 277 MET B CA 1
ATOM 4446 C C . MET B 1 277 ? -6.766 -12.844 9.953 1 94.25 277 MET B C 1
ATOM 4448 O O . MET B 1 277 ? -5.793 -13.5 9.586 1 94.25 277 MET B O 1
ATOM 4452 N N . GLU B 1 278 ? -7 -12.32 11.266 1 92.38 278 GLU B N 1
ATOM 4453 C CA . GLU B 1 278 ? -6.082 -12.789 12.297 1 92.38 278 GLU B CA 1
ATOM 4454 C C . GLU B 1 278 ? -6.004 -14.312 12.312 1 92.38 278 GLU B C 1
ATOM 4456 O O . GLU B 1 278 ? -7.008 -14.992 12.086 1 92.38 278 GLU B O 1
ATOM 4461 N N . PRO B 1 279 ? -4.746 -14.867 12.445 1 95.06 279 PRO B N 1
ATOM 4462 C CA . PRO B 1 279 ? -3.527 -14.25 12.969 1 95.06 279 PRO B CA 1
ATOM 4463 C C . PRO B 1 279 ? -2.572 -13.797 11.867 1 95.06 279 PRO B C 1
ATOM 4465 O O . PRO B 1 279 ? -1.423 -13.445 12.148 1 95.06 279 PRO B O 1
ATOM 4468 N N . TYR B 1 280 ? -2.963 -13.805 10.641 1 96.31 280 TYR B N 1
ATOM 4469 C CA . TYR B 1 280 ? -2.043 -13.664 9.516 1 96.31 280 TYR B CA 1
ATOM 4470 C C . TYR B 1 280 ? -1.555 -12.227 9.383 1 96.31 280 TYR B C 1
ATOM 4472 O O . TYR B 1 280 ? -0.367 -11.992 9.156 1 96.31 280 TYR B O 1
ATOM 4480 N N . PRO B 1 281 ? -2.406 -11.227 9.625 1 93.19 281 PRO B N 1
ATOM 4481 C CA . PRO B 1 281 ? -1.899 -9.859 9.57 1 93.19 281 PRO B CA 1
ATOM 4482 C C . PRO B 1 281 ? -0.822 -9.586 10.617 1 93.19 281 PRO B C 1
ATOM 4484 O O . PRO B 1 281 ? 0.194 -8.953 10.312 1 93.19 281 PRO B O 1
ATOM 4487 N N . SER B 1 282 ? -1.024 -10.039 11.789 1 91.56 282 SER B N 1
ATOM 4488 C CA . SER B 1 282 ? -0.028 -9.859 12.836 1 91.56 282 SER B CA 1
ATOM 4489 C C . SER B 1 282 ? 1.267 -10.594 12.508 1 91.56 282 SER B C 1
ATOM 4491 O O . SER B 1 282 ? 2.359 -10.078 12.766 1 91.56 282 SER B O 1
ATOM 4493 N N . MET B 1 283 ? 1.118 -11.742 12.016 1 94.31 283 MET B N 1
ATOM 4494 C CA . MET B 1 283 ? 2.287 -12.516 11.602 1 94.31 283 MET B CA 1
ATOM 4495 C C . MET B 1 283 ? 3.084 -11.758 10.539 1 94.31 283 MET B C 1
ATOM 4497 O O . MET B 1 283 ? 4.312 -11.68 10.625 1 94.31 283 MET B O 1
ATOM 4501 N N . LEU B 1 284 ? 2.387 -11.258 9.555 1 94.75 284 LEU B N 1
ATOM 4502 C CA . LEU B 1 284 ? 3.045 -10.531 8.477 1 94.75 284 LEU B CA 1
ATOM 4503 C C . LEU B 1 284 ? 3.785 -9.312 9.023 1 94.75 284 LEU B C 1
ATOM 4505 O O . LEU B 1 284 ? 4.895 -9.008 8.586 1 94.75 284 LEU B O 1
ATOM 4509 N N . GLU B 1 285 ? 3.197 -8.609 9.961 1 90.75 285 GLU B N 1
ATOM 4510 C CA . GLU B 1 285 ? 3.834 -7.449 10.578 1 90.75 285 GLU B CA 1
ATOM 4511 C C . GLU B 1 285 ? 5.152 -7.832 11.242 1 90.75 285 GLU B C 1
ATOM 4513 O O . GLU B 1 285 ? 6.137 -7.098 11.148 1 90.75 285 GLU B O 1
ATOM 4518 N N . ARG B 1 286 ? 5.125 -8.898 11.922 1 92.25 286 ARG B N 1
ATOM 4519 C CA . ARG B 1 286 ? 6.344 -9.383 12.562 1 92.25 286 ARG B CA 1
ATOM 4520 C C . ARG B 1 286 ? 7.395 -9.758 11.523 1 92.25 286 ARG B C 1
ATOM 4522 O O . ARG B 1 286 ? 8.578 -9.484 11.703 1 92.25 286 ARG B O 1
ATOM 4529 N N . GLN B 1 287 ? 6.945 -10.461 10.523 1 94.75 287 GLN B N 1
ATOM 4530 C CA . GLN B 1 287 ? 7.855 -10.852 9.453 1 94.75 287 GLN B CA 1
ATOM 4531 C C . GLN B 1 287 ? 8.477 -9.625 8.781 1 94.75 287 GLN B C 1
ATOM 4533 O O . GLN B 1 287 ? 9.68 -9.602 8.523 1 94.75 287 GLN B O 1
ATOM 4538 N N . LEU B 1 288 ? 7.684 -8.641 8.555 1 92.5 288 LEU B N 1
ATOM 4539 C CA . LEU B 1 288 ? 8.156 -7.41 7.938 1 92.5 288 LEU B CA 1
ATOM 4540 C C . LEU B 1 288 ? 9.18 -6.715 8.828 1 92.5 288 LEU B C 1
ATOM 4542 O O . LEU B 1 288 ? 10.195 -6.211 8.344 1 92.5 288 LEU B O 1
ATOM 4546 N N . ALA B 1 289 ? 8.906 -6.66 10.07 1 88.81 289 ALA B N 1
ATOM 4547 C CA . ALA B 1 289 ? 9.836 -6.047 11.016 1 88.81 289 ALA B CA 1
ATOM 4548 C C . ALA B 1 289 ? 11.188 -6.758 10.992 1 88.81 289 ALA B C 1
ATOM 4550 O O . ALA B 1 289 ? 12.234 -6.109 10.992 1 88.81 289 ALA B O 1
ATOM 4551 N N . ARG B 1 290 ? 11.156 -8.023 10.922 1 91.19 290 ARG B N 1
ATOM 4552 C CA . ARG B 1 290 ? 12.383 -8.82 10.883 1 91.19 290 ARG B CA 1
ATOM 4553 C C . ARG B 1 290 ? 13.148 -8.586 9.586 1 91.19 290 ARG B C 1
ATOM 4555 O O . ARG B 1 290 ? 14.375 -8.484 9.602 1 91.19 290 ARG B O 1
ATOM 4562 N N . MET B 1 291 ? 12.406 -8.539 8.5 1 90.5 291 MET B N 1
ATOM 4563 C CA . MET B 1 291 ? 13.031 -8.336 7.199 1 90.5 291 MET B CA 1
ATOM 4564 C C . MET B 1 291 ? 13.688 -6.961 7.121 1 90.5 291 MET B C 1
ATOM 4566 O O . MET B 1 291 ? 14.758 -6.812 6.516 1 90.5 291 MET B O 1
ATOM 4570 N N . HIS B 1 292 ? 13.07 -5.973 7.711 1 84.75 292 HIS B N 1
ATOM 4571 C CA . HIS B 1 292 ? 13.625 -4.625 7.711 1 84.75 292 HIS B CA 1
ATOM 4572 C C . HIS B 1 292 ? 14.906 -4.555 8.531 1 84.75 292 HIS B C 1
ATOM 4574 O O . HIS B 1 292 ? 15.844 -3.842 8.164 1 84.75 292 HIS B O 1
ATOM 4580 N N . GLU B 1 293 ? 14.93 -5.215 9.633 1 83 293 GLU B N 1
ATOM 4581 C CA . GLU B 1 293 ? 16.125 -5.242 10.477 1 83 293 GLU B CA 1
ATOM 4582 C C . GLU B 1 293 ? 17.281 -5.949 9.773 1 83 293 GLU B C 1
ATOM 4584 O O . GLU B 1 293 ? 18.438 -5.562 9.93 1 83 293 GLU B O 1
ATOM 4589 N N . SER B 1 294 ? 16.969 -6.879 8.945 1 82 294 SER B N 1
ATOM 4590 C CA . SER B 1 294 ? 17.984 -7.641 8.234 1 82 294 SER B CA 1
ATOM 4591 C C . SER B 1 294 ? 18.562 -6.84 7.066 1 82 294 SER B C 1
ATOM 4593 O O . SER B 1 294 ? 19.734 -7.004 6.703 1 82 294 SER B O 1
ATOM 4595 N N . ASN B 1 295 ? 17.797 -6.055 6.41 1 76 295 ASN B N 1
ATOM 4596 C CA . ASN B 1 295 ? 18.234 -5.258 5.266 1 76 295 ASN B CA 1
ATOM 4597 C C . ASN B 1 295 ? 19.047 -4.051 5.703 1 76 295 ASN B C 1
ATOM 4599 O O . ASN B 1 295 ? 19.781 -3.461 4.898 1 76 295 ASN B O 1
ATOM 4603 N N . LYS B 1 296 ? 19 -3.557 6.969 1 68.31 296 LYS B N 1
ATOM 4604 C CA . LYS B 1 296 ? 19.781 -2.434 7.484 1 68.31 296 LYS B CA 1
ATOM 4605 C C . LYS B 1 296 ? 21.109 -2.906 8.07 1 68.31 296 LYS B C 1
ATOM 4607 O O . LYS B 1 296 ? 22.047 -2.125 8.188 1 68.31 296 LYS B O 1
ATOM 4612 N N . ALA B 1 297 ? 21.172 -4.102 8.516 1 58 297 ALA B N 1
ATOM 4613 C CA . ALA B 1 297 ? 22.438 -4.66 9 1 58 297 ALA B CA 1
ATOM 4614 C C . ALA B 1 297 ? 23.359 -5.012 7.84 1 58 297 ALA B C 1
ATOM 4616 O O . ALA B 1 297 ? 22.938 -5.652 6.875 1 58 297 ALA B O 1
#